Protein AF-A0A936HUU8-F1 (afdb_monomer_lite)

pLDDT: mean 90.56, std 14.64, range [31.08, 98.75]

Secondary structure (DSSP, 8-state):
-PPPSS--EEE--SS--EEEESS-EEEE-SSSTT-EE-SS-EEES--EEEESS--EEEE-SS--EEEEEEEEEEEEE-TT-SS--EEETTS--BTTEEEEEEEEEEE--SS--EEEESS-EEEE-SSSTT-EE-SS-EEES--EEEESSS-EEE--SS--EEEEEEEEEEEEE-TT-SS--EEETTS--BTTEEEEEEEEEEE--SS--EEEESS-EEEE-SSSTT-EE-SS-EEES--EEEESSS-EEE--SS--EEEEEEEEEEEEE-TT-SS--EEETTS--BTTEEEEEEEEEEE--SS--EEEESS-EEEE--SSTT-EE-SS-EEES--EEEESSS-EEEE-SS--EEEEEEEEEEEEE-TT-SS--EEETTS--BTTEEEEEEEEEEE--SS--EEEESS-EEEE-SSSTT-EEETTEEEES--EEEESSS-EEEE-SS--EEEEEEEEEEEEE-TT-SS--EEETTS--BTTEEEEEEEEEEE--SS--EEEESS-EEEE--SSTT-EE-SS-EEES--EEEESSS-EEEE-SS--EEEEEEEEEEEEE-TT-SS--EEETTS--BTTEEEEEEEEEEE--SS--EEEESS-EEEE-SSSTT-EE-SS-EEES--EEEESSS-EEE--SS---SS-EEESS-EEE-TT--SPPP----S-EE-TTS-EE-PPPP-------------------

Structure (mmCIF, N/CA/C/O backbone):
data_AF-A0A936HUU8-F1
#
_entry.id   AF-A0A936HUU8-F1
#
loop_
_atom_site.group_PDB
_atom_site.id
_atom_site.type_symbol
_atom_site.label_atom_id
_atom_site.label_alt_id
_atom_site.label_comp_id
_atom_site.label_asym_id
_atom_site.label_entity_id
_atom_site.label_seq_id
_atom_site.pdbx_PDB_ins_code
_atom_site.Cartn_x
_atom_site.Cartn_y
_atom_site.Cartn_z
_atom_site.occupancy
_atom_site.B_iso_or_equiv
_atom_site.auth_seq_id
_atom_site.auth_comp_id
_atom_site.auth_asym_id
_atom_site.auth_atom_id
_atom_site.pdbx_PDB_model_num
ATOM 1 N N . MET A 1 1 ? -52.531 -6.988 74.141 1.00 38.62 1 MET A N 1
ATOM 2 C CA . MET A 1 1 ? -53.361 -6.753 75.349 1.00 38.62 1 MET A CA 1
ATOM 3 C C . MET A 1 1 ? -53.575 -5.252 75.508 1.00 38.62 1 MET A C 1
ATOM 5 O O . MET A 1 1 ? -52.714 -4.501 75.071 1.00 38.62 1 MET A O 1
ATOM 9 N N . GLY A 1 2 ? -54.729 -4.837 76.048 1.00 39.41 2 GLY A N 1
ATOM 10 C CA . GLY A 1 2 ? -55.120 -3.431 76.230 1.00 39.41 2 GLY A CA 1
ATOM 11 C C . GLY A 1 2 ? -54.185 -2.646 77.157 1.00 39.41 2 GLY A C 1
ATOM 12 O O . GLY A 1 2 ? -53.500 -3.236 77.987 1.00 39.41 2 GLY A O 1
ATOM 13 N N . GLY A 1 3 ? -54.148 -1.326 76.952 1.00 48.59 3 GLY A N 1
ATOM 14 C CA . GLY A 1 3 ? -53.130 -0.408 77.465 1.00 48.59 3 GLY A CA 1
ATOM 15 C C . GLY A 1 3 ? -52.860 -0.499 78.967 1.00 48.59 3 GLY A C 1
ATOM 16 O O . GLY A 1 3 ? -53.771 -0.471 79.792 1.00 48.59 3 GLY A O 1
ATOM 17 N N . TRP A 1 4 ? -51.574 -0.561 79.301 1.00 60.50 4 TRP A N 1
ATOM 18 C CA . TRP A 1 4 ? -51.063 -0.453 80.659 1.00 60.50 4 TRP A CA 1
ATOM 19 C C . TRP A 1 4 ? -50.968 1.026 81.056 1.00 60.50 4 TRP A C 1
ATOM 21 O O . TRP A 1 4 ? -50.489 1.848 80.279 1.00 60.50 4 TRP A O 1
ATOM 31 N N . SER A 1 5 ? -51.409 1.373 82.266 1.00 62.84 5 SER A N 1
ATOM 32 C CA . SER A 1 5 ? -51.244 2.710 82.850 1.00 62.84 5 SER A CA 1
ATOM 33 C C . SER A 1 5 ? -50.293 2.616 84.042 1.00 62.84 5 SER A C 1
ATOM 35 O O . SER A 1 5 ? -50.505 1.792 84.929 1.00 62.84 5 SER A O 1
ATOM 37 N N . GLY A 1 6 ? -49.229 3.425 84.047 1.00 73.50 6 GLY A N 1
ATOM 38 C CA . GLY A 1 6 ? -48.259 3.505 85.149 1.00 73.50 6 GLY A CA 1
ATOM 39 C C . GLY A 1 6 ? -47.139 2.455 85.148 1.00 73.50 6 GLY A C 1
ATOM 40 O O . GLY A 1 6 ? -46.283 2.506 86.026 1.00 73.50 6 GLY A O 1
ATOM 41 N N . ILE A 1 7 ? -47.105 1.531 84.181 1.00 79.88 7 ILE A N 1
ATOM 42 C CA . ILE A 1 7 ? -45.969 0.612 84.001 1.00 79.88 7 ILE A CA 1
ATOM 43 C C . ILE A 1 7 ? -44.864 1.317 83.224 1.00 79.88 7 ILE A C 1
ATOM 45 O O . ILE A 1 7 ? -45.113 1.839 82.143 1.00 79.88 7 ILE A O 1
ATOM 49 N N . THR A 1 8 ? -43.649 1.295 83.768 1.00 85.38 8 THR A N 1
ATOM 50 C CA . THR A 1 8 ? -42.451 1.883 83.149 1.00 85.38 8 THR A CA 1
ATOM 51 C C . THR A 1 8 ? -41.404 0.838 82.759 1.00 85.38 8 THR A C 1
ATOM 53 O O . THR A 1 8 ? -40.508 1.149 81.976 1.00 85.38 8 THR A O 1
ATOM 56 N N . THR A 1 9 ? -41.518 -0.404 83.249 1.00 86.56 9 THR A N 1
ATOM 57 C CA . THR A 1 9 ? -40.607 -1.516 82.938 1.00 86.56 9 THR A CA 1
ATOM 58 C C . THR A 1 9 ? -41.347 -2.849 82.781 1.00 86.56 9 THR A C 1
ATOM 60 O O . THR A 1 9 ? -42.285 -3.138 83.523 1.00 86.56 9 THR A O 1
ATOM 63 N N . VAL A 1 10 ? -40.913 -3.680 81.830 1.00 88.56 10 VAL A N 1
ATOM 64 C CA . VAL A 1 10 ? -41.415 -5.048 81.603 1.00 88.56 10 VAL A CA 1
ATOM 65 C C . VAL A 1 10 ? -40.234 -6.004 81.423 1.00 88.56 10 VAL A C 1
ATOM 67 O O . VAL A 1 10 ? -39.347 -5.740 80.626 1.00 88.56 10 VAL A O 1
ATOM 70 N N . ALA A 1 11 ? -40.216 -7.128 82.134 1.00 88.81 11 ALA A N 1
ATOM 71 C CA . ALA A 1 11 ? -39.223 -8.181 81.920 1.00 88.81 11 ALA A CA 1
ATOM 72 C C . ALA A 1 11 ? -39.890 -9.376 81.235 1.00 88.81 11 ALA A C 1
ATOM 74 O O . ALA A 1 11 ? -40.949 -9.824 81.684 1.00 88.81 11 ALA A O 1
ATOM 75 N N . GLY A 1 12 ? -39.280 -9.873 80.164 1.00 85.31 12 GLY A N 1
ATOM 76 C CA . GLY A 1 12 ? -39.683 -11.116 79.526 1.00 85.31 12 GLY A CA 1
ATOM 77 C C . GLY A 1 12 ? -39.342 -12.346 80.366 1.00 85.31 12 GLY A C 1
ATOM 78 O O . GLY A 1 12 ? -38.629 -12.297 81.374 1.00 85.31 12 GLY A O 1
ATOM 79 N N . SER A 1 13 ? -39.926 -13.456 79.955 1.00 86.06 13 SER A N 1
ATOM 80 C CA . SER A 1 13 ? -39.758 -14.793 80.496 1.00 86.06 13 SER A CA 1
ATOM 81 C C . SER A 1 13 ? -38.593 -15.529 79.816 1.00 86.06 13 SER A C 1
ATOM 83 O O . SER A 1 13 ? -37.841 -14.965 79.033 1.00 86.06 13 SER A O 1
ATOM 85 N N . GLY A 1 14 ? -38.413 -16.816 80.130 1.00 79.44 14 GLY A N 1
ATOM 86 C CA . GLY A 1 14 ? -37.485 -17.683 79.390 1.00 79.44 14 GLY A CA 1
ATOM 87 C C . GLY A 1 14 ? -38.047 -18.222 78.065 1.00 79.44 14 GLY A C 1
ATOM 88 O O . GLY A 1 14 ? -37.399 -19.059 77.441 1.00 79.44 14 GLY A O 1
ATOM 89 N N . ASN A 1 15 ? -39.260 -17.815 77.675 1.00 84.44 15 ASN A N 1
ATOM 90 C CA . ASN A 1 15 ? -39.924 -18.205 76.429 1.00 84.44 15 ASN A CA 1
ATOM 91 C C . ASN A 1 15 ? -39.894 -17.042 75.422 1.00 84.44 15 ASN A C 1
ATOM 93 O O . ASN A 1 15 ? -39.483 -15.946 75.758 1.00 84.44 15 ASN A O 1
ATOM 97 N N . SER A 1 16 ? -40.352 -17.277 74.188 1.00 87.75 16 SER A N 1
ATOM 98 C CA . SER A 1 16 ? -40.438 -16.232 73.158 1.00 87.75 16 SER A CA 1
ATOM 99 C C . SER A 1 16 ? -41.444 -15.148 73.549 1.00 87.75 16 SER A C 1
ATOM 101 O O . SER A 1 16 ? -42.654 -15.380 73.473 1.00 87.75 16 SER A O 1
ATOM 103 N N . ASP A 1 17 ? -40.957 -13.956 73.885 1.00 92.62 17 ASP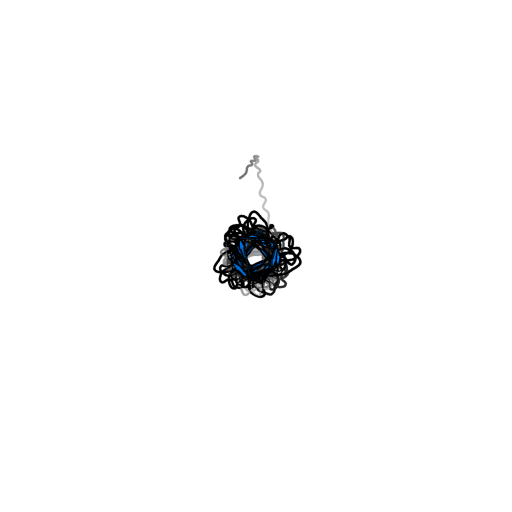 A N 1
ATOM 104 C CA . ASP A 1 17 ? -41.792 -12.829 74.289 1.00 92.62 17 ASP A CA 1
ATOM 105 C C . ASP A 1 17 ? -41.929 -11.775 73.184 1.00 92.62 17 ASP A C 1
ATOM 107 O O . ASP A 1 17 ? -41.094 -11.650 72.283 1.00 92.62 17 ASP A O 1
ATOM 111 N N . THR A 1 18 ? -43.054 -11.050 73.190 1.00 91.88 18 THR A N 1
ATOM 112 C CA . THR A 1 18 ? -43.378 -10.042 72.167 1.00 91.88 18 THR A CA 1
ATOM 113 C C . THR A 1 18 ? -43.929 -8.770 72.788 1.00 91.88 18 THR A C 1
ATOM 115 O O . THR A 1 18 ? -44.937 -8.800 73.497 1.00 91.88 18 THR A O 1
ATOM 118 N N . VAL A 1 19 ? -43.329 -7.632 72.445 1.00 90.12 19 VAL A N 1
ATOM 119 C CA . VAL A 1 19 ? -43.923 -6.315 72.709 1.00 90.12 19 VAL A CA 1
ATOM 120 C C . VAL A 1 19 ? -44.710 -5.868 71.481 1.00 90.12 19 VAL A C 1
ATOM 122 O O . VAL A 1 19 ? -44.180 -5.834 70.373 1.00 90.12 19 VAL A O 1
ATOM 125 N N . THR A 1 20 ? -45.980 -5.503 71.685 1.00 90.81 20 THR A N 1
ATOM 126 C CA . THR A 1 20 ? -46.883 -5.042 70.619 1.00 90.81 20 THR A CA 1
ATOM 127 C C . THR A 1 20 ? -47.193 -3.548 70.732 1.00 90.81 20 THR A C 1
ATOM 129 O O . THR A 1 20 ? -47.497 -3.087 71.833 1.00 90.81 20 THR A O 1
ATOM 132 N N . GLY A 1 21 ? -47.206 -2.815 69.618 1.00 88.50 21 GLY A N 1
ATOM 133 C CA . GLY A 1 21 ? -47.560 -1.390 69.546 1.00 88.50 21 GLY A CA 1
ATOM 134 C C . GLY A 1 21 ? -48.300 -0.995 68.262 1.00 88.50 21 GLY A C 1
ATOM 135 O O . GLY A 1 21 ? -48.691 -1.849 67.461 1.00 88.50 21 GLY A O 1
ATOM 136 N N . ALA A 1 22 ? -48.548 0.305 68.101 1.00 91.50 22 ALA A N 1
ATOM 137 C CA . ALA A 1 22 ? -49.145 0.897 66.905 1.00 91.50 22 ALA A CA 1
ATOM 138 C C . ALA A 1 22 ? -48.520 2.278 66.635 1.00 91.50 22 ALA A C 1
ATOM 140 O O . ALA A 1 22 ? -48.793 3.226 67.367 1.00 91.50 22 ALA A O 1
ATOM 141 N N . GLY A 1 23 ? -47.691 2.385 65.595 1.00 90.06 23 GLY A N 1
ATOM 142 C CA . GLY A 1 23 ? -46.961 3.601 65.227 1.00 90.06 23 GLY A CA 1
ATOM 143 C C . GLY A 1 23 ? -45.891 4.009 66.243 1.00 90.06 23 GLY A C 1
ATOM 144 O O . GLY A 1 23 ? -45.651 5.201 66.427 1.00 90.06 23 GLY A O 1
ATOM 145 N N . GLN A 1 24 ? -45.286 3.049 66.944 1.00 93.19 24 GLN A N 1
ATOM 146 C CA . GLN A 1 24 ? -44.324 3.318 68.009 1.00 93.19 24 GLN A CA 1
ATOM 147 C C . GLN A 1 24 ? -42.891 3.426 67.486 1.00 93.19 24 GLN A C 1
ATOM 149 O O . GLN A 1 24 ? -42.488 2.762 66.533 1.00 93.19 24 GLN A O 1
ATOM 154 N N . THR A 1 25 ? -42.084 4.209 68.196 1.00 94.56 25 THR A N 1
ATOM 155 C CA . THR A 1 25 ? -40.626 4.168 68.078 1.00 94.56 25 THR A CA 1
ATOM 156 C C . THR A 1 25 ? -40.074 3.248 69.157 1.00 94.56 25 THR A C 1
ATOM 158 O O . THR A 1 25 ? -40.321 3.485 70.335 1.00 94.56 25 THR A O 1
ATOM 161 N N . TYR A 1 26 ? -39.327 2.223 68.765 1.00 94.25 26 TYR A N 1
ATOM 162 C CA . TYR A 1 26 ? -38.626 1.277 69.624 1.00 94.25 26 TYR A CA 1
ATOM 163 C C . TYR A 1 26 ? -37.129 1.574 69.560 1.00 94.25 26 TYR A C 1
ATOM 165 O O . TYR A 1 26 ? -36.521 1.443 68.503 1.00 94.25 26 TYR A O 1
ATOM 173 N N . THR A 1 27 ? -36.524 1.950 70.677 1.00 93.25 27 THR A N 1
ATOM 174 C CA . THR A 1 27 ? -35.078 2.134 70.814 1.00 93.25 27 THR A CA 1
ATOM 175 C C . THR A 1 27 ? -34.501 0.925 71.530 1.00 93.25 27 THR A C 1
ATOM 177 O O . THR A 1 27 ? -34.851 0.677 72.682 1.00 93.25 27 THR A O 1
ATOM 180 N N . LEU A 1 28 ? -33.648 0.155 70.858 1.00 91.44 28 LEU A N 1
ATOM 181 C CA . LEU A 1 28 ? -32.970 -0.987 71.469 1.00 91.44 28 LEU A CA 1
ATOM 182 C C . LEU A 1 28 ? -31.729 -0.507 72.231 1.00 91.44 28 LEU A C 1
ATOM 184 O O . LEU A 1 28 ? -31.002 0.349 71.733 1.00 91.44 28 LEU A O 1
ATOM 188 N N . ASP A 1 29 ? -31.527 -1.041 73.438 1.00 72.12 29 ASP A N 1
ATOM 189 C CA . ASP A 1 29 ? -30.475 -0.610 74.368 1.00 72.12 29 ASP A CA 1
ATOM 190 C C . ASP A 1 29 ? -29.075 -1.008 73.882 1.00 72.12 29 ASP A C 1
ATOM 192 O O . ASP A 1 29 ? -28.851 -2.132 73.442 1.00 72.12 29 ASP A O 1
ATOM 196 N N . ASP A 1 30 ? -28.117 -0.097 74.031 1.00 69.12 30 ASP A N 1
ATOM 197 C CA . ASP A 1 30 ? -26.747 -0.236 73.543 1.00 69.12 30 ASP A CA 1
ATOM 198 C C . ASP A 1 30 ? -25.904 -1.259 74.342 1.00 69.12 30 ASP A C 1
ATOM 200 O O . ASP A 1 30 ? -24.835 -1.692 73.912 1.00 69.12 30 ASP A O 1
ATOM 204 N N . ALA A 1 31 ? -26.357 -1.689 75.523 1.00 76.00 31 ALA A N 1
ATOM 205 C CA . ALA A 1 31 ? -25.558 -2.557 76.395 1.00 76.00 31 ALA A CA 1
ATOM 206 C C . ALA A 1 31 ? -26.037 -4.015 76.470 1.00 76.00 31 ALA A C 1
ATOM 208 O O . ALA A 1 31 ? -25.245 -4.897 76.819 1.00 76.00 31 ALA A O 1
ATOM 209 N N . THR A 1 32 ? -27.309 -4.289 76.163 1.00 82.00 32 THR A N 1
ATOM 210 C CA . THR A 1 32 ? -27.947 -5.560 76.535 1.00 82.00 32 THR A CA 1
ATOM 211 C C . THR A 1 32 ? -28.814 -6.119 75.406 1.00 82.00 32 THR A C 1
ATOM 213 O O . THR A 1 32 ? -29.727 -5.455 74.922 1.00 82.00 32 THR A O 1
ATOM 216 N N . ALA A 1 33 ? -28.570 -7.371 75.007 1.00 86.50 33 ALA A N 1
ATOM 217 C CA . ALA A 1 33 ? -29.426 -8.061 74.042 1.00 86.50 33 ALA A CA 1
ATOM 218 C C . ALA A 1 33 ? -30.857 -8.227 74.584 1.00 86.50 33 ALA A C 1
ATOM 220 O O . ALA A 1 33 ? -31.057 -8.415 75.787 1.00 86.50 33 ALA A O 1
ATOM 221 N N . ASN A 1 34 ? -31.845 -8.190 73.689 1.00 90.25 34 ASN A N 1
ATOM 222 C CA . ASN A 1 34 ? -33.275 -8.305 73.992 1.00 90.25 34 ASN A CA 1
ATO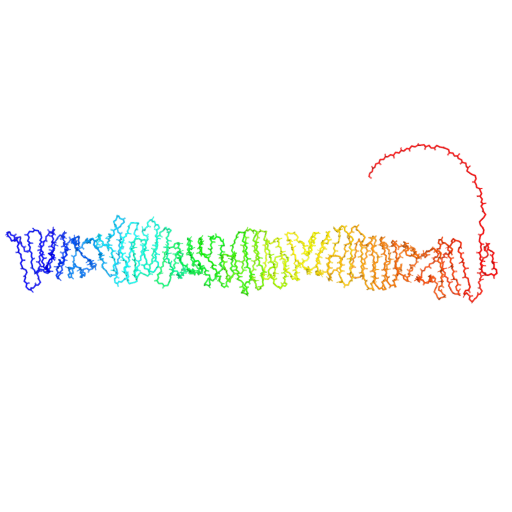M 223 C C . ASN A 1 34 ? -33.793 -7.217 74.957 1.00 90.25 34 ASN A C 1
ATOM 225 O O . ASN A 1 34 ? -34.790 -7.422 75.652 1.00 90.25 34 ASN A O 1
ATOM 229 N N . ALA A 1 35 ? -33.129 -6.059 75.022 1.00 90.38 35 ALA A N 1
ATOM 230 C CA . ALA A 1 35 ? -33.523 -4.929 75.859 1.00 90.38 35 ALA A CA 1
ATOM 231 C C . ALA A 1 35 ? -33.743 -3.653 75.035 1.00 90.38 35 ALA A C 1
ATOM 233 O O . ALA A 1 35 ? -33.155 -3.461 73.970 1.00 90.38 35 ALA A O 1
ATOM 234 N N . GLY A 1 36 ? -34.614 -2.772 75.519 1.00 92.31 36 GLY A N 1
ATOM 235 C CA . GLY A 1 36 ? -34.943 -1.526 74.830 1.00 92.31 36 GLY A CA 1
ATOM 236 C C . GLY A 1 36 ? -36.038 -0.724 75.520 1.00 92.31 36 GLY A C 1
ATOM 237 O O . GLY A 1 36 ? -36.435 -1.027 76.640 1.00 92.31 36 GLY A O 1
ATOM 238 N N . SER A 1 37 ? -36.529 0.324 74.868 1.00 90.81 37 SER A N 1
ATOM 239 C CA . SER A 1 37 ? -37.687 1.095 75.319 1.00 90.81 37 SER A CA 1
ATOM 240 C C . SER A 1 37 ? -38.460 1.697 74.151 1.00 90.81 37 SER A C 1
ATOM 242 O O . SER A 1 37 ? -37.912 1.880 73.069 1.00 90.81 37 SER A O 1
ATOM 244 N N . ASN A 1 38 ? -39.730 2.046 74.361 1.00 89.62 38 ASN A N 1
ATOM 245 C CA . ASN A 1 38 ? -40.519 2.808 73.384 1.00 89.62 38 ASN A CA 1
ATOM 246 C C . ASN A 1 38 ? -40.690 4.284 73.792 1.00 89.62 38 ASN A C 1
ATOM 248 O O . ASN A 1 38 ? -41.682 4.927 73.449 1.00 89.62 38 ASN A O 1
ATOM 252 N N . GLY A 1 39 ? -39.778 4.781 74.636 1.00 84.38 39 GLY A N 1
ATOM 253 C CA . GLY A 1 39 ? -39.854 6.094 75.281 1.00 84.38 39 GLY A CA 1
ATOM 254 C C . GLY A 1 39 ? -40.778 6.168 76.505 1.00 84.38 39 GLY A C 1
ATOM 255 O O . GLY A 1 39 ? -40.642 7.095 77.297 1.00 84.38 39 GLY A O 1
ATOM 256 N N . THR A 1 40 ? -41.681 5.199 76.702 1.00 85.00 40 THR A N 1
ATOM 257 C CA . THR A 1 40 ? -42.593 5.154 77.869 1.00 85.00 40 THR A CA 1
ATOM 258 C C . THR A 1 40 ? -42.394 3.919 78.741 1.00 85.00 40 THR A C 1
ATOM 260 O O . THR A 1 40 ? -42.434 4.012 79.967 1.00 85.00 40 THR A O 1
ATOM 263 N N . VAL A 1 41 ? -42.139 2.774 78.111 1.00 87.06 41 VAL A N 1
ATOM 264 C CA . VAL A 1 41 ? -41.909 1.486 78.760 1.00 87.06 41 VAL A CA 1
ATOM 265 C C . VAL A 1 41 ? -40.558 0.963 78.302 1.00 87.06 41 VAL A C 1
ATOM 267 O O . VAL A 1 41 ? -40.327 0.846 77.097 1.00 87.06 41 VAL A O 1
ATOM 270 N N . ALA A 1 42 ? -39.682 0.650 79.253 1.00 90.44 42 ALA A N 1
ATOM 271 C CA . ALA A 1 42 ? -38.455 -0.097 79.009 1.00 90.44 42 ALA A CA 1
ATOM 272 C C . ALA A 1 42 ? -38.700 -1.605 79.161 1.00 90.44 42 ALA A C 1
ATOM 274 O O . ALA A 1 42 ? -39.574 -2.028 79.919 1.00 90.44 42 ALA A O 1
ATOM 275 N N . TRP A 1 43 ? -37.927 -2.427 78.462 1.00 91.00 43 TRP A N 1
ATOM 276 C CA . TRP A 1 43 ? -38.002 -3.875 78.549 1.00 91.00 43 TRP A CA 1
ATOM 277 C C . TRP A 1 43 ? -36.636 -4.549 78.578 1.00 91.00 43 TRP A C 1
ATOM 279 O O . TRP A 1 43 ? -35.648 -4.004 78.090 1.00 91.00 43 TRP A O 1
ATOM 289 N N . THR A 1 44 ? -36.609 -5.759 79.130 1.00 91.19 44 THR A N 1
ATOM 290 C CA . THR A 1 44 ? -35.473 -6.689 79.101 1.00 91.19 44 THR A CA 1
ATOM 291 C C . THR A 1 44 ? -35.964 -8.095 78.761 1.00 91.19 44 THR A C 1
ATOM 293 O O . THR A 1 44 ? -37.101 -8.438 79.082 1.00 91.19 44 THR A O 1
ATOM 296 N N . SER A 1 45 ? -35.117 -8.907 78.123 1.00 91.00 45 SER A N 1
ATOM 297 C CA . SER A 1 45 ? -35.433 -10.288 77.717 1.00 91.00 45 SER A CA 1
ATOM 298 C C . SER A 1 45 ? -36.673 -10.406 76.811 1.00 91.00 45 SER A C 1
ATOM 300 O O . SER A 1 45 ? -37.487 -11.297 77.001 1.00 91.00 45 SER A O 1
ATOM 302 N N . ILE A 1 46 ? -36.865 -9.470 75.873 1.00 91.81 46 ILE A N 1
ATOM 303 C CA . ILE A 1 46 ? -37.908 -9.538 74.835 1.00 91.81 46 ILE A CA 1
ATOM 304 C C . ILE A 1 46 ? -37.274 -9.845 73.477 1.00 91.81 46 ILE A C 1
ATOM 306 O O . ILE A 1 46 ? -36.460 -9.069 72.974 1.00 91.81 46 ILE A O 1
ATOM 310 N N . GLU A 1 47 ? -37.691 -10.941 72.848 1.00 92.50 47 GLU A N 1
ATOM 311 C CA . GLU A 1 47 ? -37.108 -11.419 71.589 1.00 92.50 47 GLU A CA 1
ATOM 312 C C . GLU A 1 47 ? -37.802 -10.853 70.350 1.00 92.50 47 GLU A C 1
ATOM 314 O O . GLU A 1 47 ? -37.183 -10.810 69.292 1.00 92.50 47 GLU A O 1
ATOM 319 N N . ASN A 1 48 ? -39.068 -10.438 70.436 1.00 93.50 48 ASN A N 1
ATOM 320 C CA . ASN A 1 48 ? -39.833 -9.983 69.273 1.00 93.50 48 ASN A CA 1
ATOM 321 C C . ASN A 1 48 ? -40.491 -8.626 69.518 1.00 93.50 48 ASN A C 1
ATOM 323 O O . ASN A 1 48 ? -41.016 -8.346 70.599 1.00 93.50 48 ASN A O 1
ATOM 327 N N . LEU A 1 49 ? -40.549 -7.805 68.473 1.00 93.75 49 LEU A N 1
ATOM 328 C CA . LEU A 1 49 ? -41.290 -6.546 68.486 1.00 93.75 49 LEU A CA 1
ATOM 329 C C . LEU A 1 49 ? -42.295 -6.565 67.338 1.00 93.75 49 LEU A C 1
ATOM 331 O O . LEU A 1 49 ? -41.957 -6.917 66.212 1.00 93.75 49 LEU A O 1
ATOM 335 N N . THR A 1 50 ? -43.544 -6.213 67.621 1.00 95.25 50 THR A N 1
ATOM 336 C CA . THR A 1 50 ? -44.612 -6.134 66.621 1.00 95.25 50 THR A CA 1
ATOM 337 C C . THR A 1 50 ? -45.281 -4.773 66.691 1.00 95.25 50 THR A C 1
ATOM 339 O O . THR A 1 50 ? -45.787 -4.376 67.736 1.00 95.25 50 THR A O 1
ATOM 342 N N . ASP A 1 51 ? -45.347 -4.076 65.573 1.00 95.31 51 ASP A N 1
ATOM 343 C CA . ASP A 1 51 ? -46.084 -2.836 65.426 1.00 95.31 51 ASP A CA 1
ATOM 344 C C . ASP A 1 51 ? -47.196 -3.024 64.386 1.00 95.31 51 ASP A C 1
ATOM 346 O O . ASP A 1 51 ? -46.991 -3.563 63.305 1.00 95.31 51 ASP A O 1
ATOM 350 N N . SER A 1 52 ? -48.417 -2.633 64.726 1.00 93.62 52 SER A N 1
ATOM 351 C CA . SER A 1 52 ? -49.560 -2.730 63.807 1.00 93.62 52 SER A CA 1
ATOM 352 C C . SER A 1 52 ? -49.639 -1.567 62.805 1.00 93.62 52 SER A C 1
ATOM 354 O O . SER A 1 52 ? -50.499 -1.579 61.926 1.00 93.62 52 SER A O 1
ATOM 356 N N . GLY A 1 53 ? -48.744 -0.583 62.914 1.00 92.44 53 GLY A N 1
ATOM 357 C CA . GLY A 1 53 ? -48.558 0.542 62.001 1.00 92.44 53 GLY A CA 1
ATOM 358 C C . GLY A 1 53 ? -47.088 0.736 61.599 1.00 92.44 53 GLY A C 1
ATOM 359 O O . GLY A 1 53 ? -46.284 -0.200 61.622 1.00 92.44 53 GLY A O 1
ATOM 360 N N . ALA A 1 54 ? -46.744 1.970 61.213 1.00 93.62 54 ALA A N 1
ATOM 361 C CA . ALA A 1 54 ? -45.421 2.352 60.713 1.00 93.62 54 ALA A CA 1
ATOM 362 C C . ALA A 1 54 ? -44.404 2.546 61.856 1.00 93.62 54 ALA A C 1
ATOM 364 O O . ALA A 1 54 ? -43.922 3.653 62.101 1.00 93.62 54 ALA A O 1
ATOM 365 N N . GLY A 1 55 ? -44.126 1.473 62.599 1.00 95.56 55 GLY A N 1
ATOM 366 C CA . GLY A 1 55 ? -43.178 1.496 63.712 1.00 95.56 55 GLY A CA 1
ATOM 367 C C . GLY A 1 55 ? -41.738 1.787 63.271 1.00 95.56 55 GLY A C 1
ATOM 368 O O . GLY A 1 55 ? -41.314 1.368 62.193 1.00 95.56 55 GLY A O 1
ATOM 369 N N . ILE A 1 56 ? -40.974 2.487 64.113 1.00 96.44 56 ILE A N 1
ATOM 370 C CA . ILE A 1 56 ? -39.555 2.811 63.888 1.00 96.44 56 ILE A CA 1
ATOM 371 C C . ILE A 1 56 ? -38.701 2.027 64.884 1.00 96.44 56 ILE A C 1
ATOM 373 O O . ILE A 1 56 ? -38.809 2.245 66.083 1.00 96.44 56 ILE A O 1
ATOM 377 N N . PHE A 1 57 ? -37.810 1.166 64.410 1.00 95.75 57 PHE A N 1
ATOM 378 C CA . PHE A 1 57 ? -36.896 0.369 65.227 1.00 95.75 57 PHE A CA 1
ATOM 379 C C . PHE A 1 57 ? -35.483 0.956 65.143 1.00 95.75 57 PHE A C 1
ATOM 381 O O . PHE A 1 57 ? -34.787 0.787 64.142 1.00 95.75 57 PHE A O 1
ATOM 388 N N . GLN A 1 58 ? -35.068 1.683 66.179 1.00 94.44 58 GLN A N 1
ATOM 389 C CA . GLN A 1 58 ? -33.737 2.273 66.297 1.00 94.44 58 GLN A CA 1
ATOM 390 C C . GLN A 1 58 ? -32.760 1.247 66.878 1.00 94.44 58 GLN A C 1
ATOM 392 O O . GLN A 1 58 ? -32.854 0.855 68.043 1.00 94.44 58 GLN A O 1
ATOM 397 N N . MET A 1 59 ? -31.820 0.832 66.039 1.00 92.56 59 MET A N 1
ATOM 398 C CA . MET A 1 59 ? -30.799 -0.171 66.301 1.00 92.56 59 MET A CA 1
ATOM 399 C C . MET A 1 59 ? -29.488 0.522 66.670 1.00 92.56 59 MET A C 1
ATOM 401 O O . MET A 1 59 ? -28.675 0.843 65.800 1.00 92.56 59 MET A O 1
ATOM 405 N N . GLY A 1 60 ? -29.284 0.761 67.962 1.00 85.31 60 GLY A N 1
ATOM 406 C CA . GLY A 1 60 ? -28.066 1.384 68.459 1.00 85.31 60 GLY A CA 1
ATOM 407 C C . GLY A 1 60 ? -26.838 0.460 68.465 1.00 85.31 60 GLY A C 1
ATOM 408 O O . GLY A 1 60 ? -26.799 -0.620 67.856 1.00 85.31 60 GLY A O 1
ATOM 409 N N . THR A 1 61 ? -25.779 0.906 69.131 1.00 82.19 61 THR A N 1
ATOM 410 C CA . THR A 1 61 ? -24.523 0.159 69.268 1.00 82.19 61 THR A CA 1
ATOM 411 C C . THR A 1 61 ? -24.719 -0.976 70.260 1.00 82.19 61 THR A C 1
ATOM 413 O O . THR A 1 61 ? -24.727 -0.709 71.437 1.00 82.19 61 THR A O 1
ATOM 416 N N . GLY A 1 62 ? -24.840 -2.232 69.821 1.00 78.06 62 GLY A N 1
ATOM 417 C CA . GLY A 1 62 ? -25.070 -3.380 70.725 1.00 78.06 62 GLY A CA 1
ATOM 418 C C . GLY A 1 62 ? -26.549 -3.741 70.921 1.00 78.06 62 GLY A C 1
ATOM 419 O O . GLY A 1 62 ? -26.855 -4.891 71.247 1.00 78.06 62 GLY A O 1
ATOM 420 N N . GLY A 1 63 ? -27.457 -2.820 70.577 1.00 85.88 63 GLY A N 1
ATOM 421 C CA . GLY A 1 63 ? -28.896 -3.063 70.515 1.00 85.88 63 GLY A CA 1
ATOM 422 C C . GLY A 1 63 ? -29.250 -4.221 69.591 1.00 85.88 63 GLY A C 1
ATOM 423 O O . GLY A 1 63 ? -28.850 -4.261 68.421 1.00 85.88 63 GLY A O 1
ATOM 424 N N . SER A 1 64 ? -29.981 -5.193 70.136 1.00 90.62 64 SER A N 1
ATOM 425 C CA . SER A 1 64 ? -30.404 -6.379 69.398 1.00 90.62 64 SER A CA 1
ATOM 426 C C . SER A 1 64 ? -31.650 -7.034 69.982 1.00 90.62 64 SER A C 1
ATOM 428 O O . SER A 1 64 ? -31.905 -6.961 71.182 1.00 90.62 64 SER A O 1
ATOM 430 N N . VAL A 1 65 ? -32.400 -7.703 69.115 1.00 91.56 65 VAL A N 1
ATOM 431 C CA . VAL A 1 65 ? -33.413 -8.696 69.464 1.00 91.56 65 VAL A CA 1
ATOM 432 C C . VAL A 1 65 ? -33.049 -10.019 68.799 1.00 91.56 65 VAL A C 1
ATOM 434 O O . VAL A 1 65 ? -32.648 -10.058 67.641 1.00 91.56 65 VAL A O 1
ATOM 437 N N . ALA A 1 66 ? -33.164 -11.128 69.517 1.00 89.19 66 ALA A N 1
ATOM 438 C CA . ALA A 1 66 ? -32.854 -12.444 68.962 1.00 89.19 66 ALA A CA 1
ATOM 439 C C . ALA A 1 66 ? -33.929 -12.939 67.975 1.00 89.19 66 ALA A C 1
ATOM 441 O O . ALA A 1 66 ? -33.635 -13.767 67.115 1.00 89.19 66 ALA A O 1
ATOM 442 N N . GLY A 1 67 ? -35.166 -12.454 68.107 1.00 90.50 67 GLY A N 1
ATOM 443 C CA . GLY A 1 67 ? -36.315 -12.847 67.296 1.00 90.50 67 GLY A CA 1
ATOM 444 C C . GLY A 1 67 ? -36.623 -11.868 66.163 1.00 90.50 67 GLY A C 1
ATOM 445 O O . GLY A 1 67 ? -35.724 -11.324 65.517 1.00 90.50 67 GLY A O 1
ATOM 446 N N . THR A 1 68 ? -37.915 -11.701 65.875 1.00 94.00 68 THR A N 1
ATOM 447 C CA . THR A 1 68 ? -38.412 -11.047 64.655 1.00 94.00 68 THR A CA 1
ATOM 448 C C . THR A 1 68 ? -38.960 -9.648 64.929 1.00 94.00 68 THR A C 1
ATOM 450 O O . THR A 1 68 ? -39.718 -9.440 65.882 1.00 94.00 68 THR A O 1
ATOM 453 N N . LEU A 1 69 ? -38.646 -8.697 64.045 1.00 95.12 69 LEU A N 1
ATOM 454 C CA . LEU A 1 69 ? -39.337 -7.407 63.969 1.00 95.12 69 LEU A CA 1
ATOM 455 C C . LEU A 1 69 ? -40.510 -7.470 62.988 1.00 95.12 69 LEU A C 1
ATOM 457 O O . LEU A 1 69 ? -40.333 -7.828 61.831 1.00 95.12 69 LEU A O 1
ATOM 461 N N . THR A 1 70 ? -41.709 -7.094 63.413 1.00 95.88 70 THR A N 1
ATOM 462 C CA . THR A 1 70 ? -42.899 -7.065 62.549 1.00 95.88 70 THR A CA 1
ATOM 463 C C . THR A 1 70 ? -43.516 -5.676 62.559 1.00 95.88 70 THR A C 1
ATOM 465 O O . THR A 1 70 ? -43.700 -5.108 63.629 1.00 95.88 70 THR A O 1
ATOM 468 N N . ALA A 1 71 ? -43.838 -5.124 61.392 1.00 96.00 71 ALA A N 1
ATOM 469 C CA . ALA A 1 71 ? -44.512 -3.831 61.262 1.00 96.00 71 ALA A CA 1
ATOM 470 C C . ALA A 1 71 ? -45.444 -3.784 60.044 1.00 96.00 71 ALA A C 1
ATOM 472 O O . ALA A 1 71 ? -45.458 -4.709 59.235 1.00 96.00 71 ALA A O 1
ATOM 473 N N . VAL A 1 72 ? -46.195 -2.693 59.873 1.00 95.00 72 VAL A N 1
ATOM 474 C CA . VAL A 1 72 ? -46.891 -2.372 58.616 1.00 95.00 72 VAL A CA 1
ATOM 475 C C . VAL A 1 72 ? -46.359 -1.035 58.107 1.00 95.00 72 VAL A C 1
ATOM 477 O O . VAL A 1 72 ? -46.769 0.022 58.580 1.00 95.00 72 VAL A O 1
ATOM 480 N N . GLY A 1 73 ? -45.423 -1.079 57.154 1.00 93.38 73 GLY A N 1
ATOM 481 C CA . GLY A 1 73 ? -44.717 0.120 56.688 1.00 93.38 73 GLY A CA 1
ATOM 482 C C . GLY A 1 73 ? -43.635 0.583 57.667 1.00 93.38 73 GLY A C 1
ATOM 483 O O . GLY A 1 73 ? -43.450 1.781 57.870 1.00 93.38 73 GLY A O 1
ATOM 484 N N . GLY A 1 74 ? -42.986 -0.363 58.354 1.00 96.94 74 GLY A N 1
ATOM 485 C CA . GLY A 1 74 ? -42.012 -0.059 59.4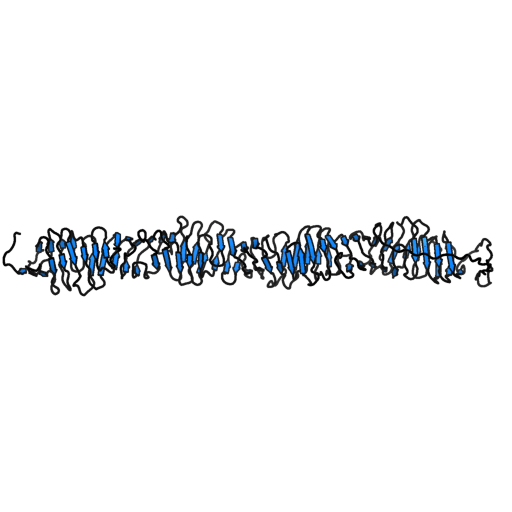01 1.00 96.94 74 GLY A CA 1
ATOM 486 C C . GLY A 1 74 ? -40.668 0.441 58.873 1.00 96.94 74 GLY A C 1
ATOM 487 O O . GLY A 1 74 ? -40.304 0.212 57.718 1.00 96.94 74 GLY A O 1
ATOM 488 N N . THR A 1 75 ? -39.906 1.085 59.755 1.00 97.75 75 THR A N 1
ATOM 489 C CA . THR A 1 75 ? -38.545 1.569 59.493 1.00 97.75 75 THR A CA 1
ATOM 490 C C . THR A 1 75 ? -37.555 0.920 60.447 1.00 97.75 75 THR A C 1
ATOM 492 O O . THR A 1 75 ? -37.753 0.977 61.655 1.00 97.75 75 THR A O 1
ATOM 495 N N . VAL A 1 76 ? -36.455 0.371 59.939 1.00 97.19 76 VAL A N 1
ATOM 496 C CA . VAL A 1 76 ? -35.275 0.032 60.753 1.00 97.19 76 VAL A CA 1
ATOM 497 C C . VAL A 1 76 ? -34.249 1.152 60.600 1.00 97.19 76 VAL A C 1
ATOM 499 O O . VAL A 1 76 ? -33.981 1.589 59.489 1.00 97.19 76 VAL A O 1
ATOM 502 N N . SER A 1 77 ? -33.676 1.656 61.690 1.00 96.19 77 SER A N 1
ATOM 503 C CA . SER A 1 77 ? -32.690 2.742 61.646 1.00 96.19 77 SER A CA 1
ATOM 504 C C . SER A 1 77 ? -31.437 2.384 62.430 1.00 96.19 77 SER A C 1
ATOM 506 O O . SER A 1 77 ? -31.498 2.185 63.639 1.00 96.19 77 SER A O 1
ATOM 508 N N . TYR A 1 78 ? -30.298 2.355 61.746 1.00 95.62 78 TYR A N 1
ATOM 509 C CA . TYR A 1 78 ? -28.955 2.192 62.301 1.00 95.62 78 TYR A CA 1
ATOM 510 C C . TYR A 1 78 ? -28.249 3.536 62.531 1.00 95.62 78 TYR A C 1
ATOM 512 O O . TYR A 1 78 ? -27.059 3.555 62.827 1.00 95.62 78 TYR A O 1
ATOM 520 N N . ALA A 1 79 ? -28.956 4.666 62.431 1.00 92.62 79 ALA A N 1
ATOM 521 C CA . ALA A 1 79 ? -28.362 6.007 62.443 1.00 92.62 79 ALA A CA 1
ATOM 522 C C . ALA A 1 79 ? -27.477 6.308 63.671 1.00 92.62 79 ALA A C 1
ATOM 524 O O . ALA A 1 79 ? -26.547 7.107 63.583 1.00 92.62 79 ALA A O 1
ATOM 525 N N . THR A 1 80 ? -27.750 5.675 64.815 1.00 89.00 80 THR A N 1
ATOM 526 C CA . THR A 1 80 ? -26.992 5.843 66.068 1.00 89.00 80 THR A CA 1
ATOM 527 C C . THR A 1 80 ? -25.945 4.750 66.305 1.00 89.00 80 THR A C 1
ATOM 529 O O . THR A 1 80 ? -25.235 4.776 67.313 1.00 89.00 80 THR A O 1
ATOM 532 N N . ARG A 1 81 ? -25.823 3.777 65.397 1.00 90.19 81 ARG A N 1
ATOM 533 C CA . ARG A 1 81 ? -24.862 2.680 65.505 1.00 90.19 81 ARG A CA 1
ATOM 534 C C . ARG A 1 81 ? -23.451 3.166 65.171 1.00 90.19 81 ARG A C 1
ATOM 536 O O . ARG A 1 81 ? -23.231 3.846 64.175 1.00 90.19 81 ARG A O 1
ATOM 543 N N . THR A 1 82 ? -22.473 2.770 65.982 1.00 88.94 82 THR A N 1
ATOM 544 C CA . THR A 1 82 ? -21.058 3.171 65.829 1.00 88.94 82 THR A CA 1
ATOM 545 C C . THR A 1 82 ? -20.190 2.163 65.065 1.00 88.94 82 THR A C 1
ATOM 547 O O . THR A 1 82 ? -18.980 2.340 64.964 1.00 88.94 82 THR A O 1
ATOM 550 N N . GLY A 1 83 ? -20.789 1.110 64.508 1.00 89.25 83 GLY A N 1
ATOM 551 C CA . GLY A 1 83 ? -20.104 0.123 63.677 1.00 89.25 83 GLY A CA 1
ATOM 552 C C . GLY A 1 83 ? -20.967 -0.307 62.499 1.00 89.25 83 GLY A C 1
ATOM 553 O O . GLY A 1 83 ? -22.156 0.004 62.466 1.00 89.25 83 GLY A O 1
ATOM 554 N N . ALA A 1 84 ? -20.366 -1.053 61.573 1.00 92.88 84 ALA A N 1
ATOM 555 C CA . ALA A 1 84 ? -21.038 -1.553 60.379 1.00 92.88 84 ALA A CA 1
ATOM 556 C C . ALA A 1 84 ? -22.321 -2.337 60.709 1.00 92.88 84 ALA A C 1
ATOM 558 O O . ALA A 1 84 ? -22.396 -3.093 61.692 1.00 92.88 84 ALA A O 1
ATOM 559 N N . ALA A 1 85 ? -23.313 -2.173 59.848 1.00 94.62 85 ALA A N 1
ATOM 560 C CA . ALA A 1 85 ? -24.568 -2.891 59.841 1.00 94.62 85 ALA A CA 1
ATOM 561 C C . ALA A 1 85 ? -24.787 -3.579 58.493 1.00 94.62 85 ALA A C 1
ATOM 563 O O . ALA A 1 85 ? -24.365 -3.121 57.434 1.00 94.62 85 ALA A O 1
ATOM 564 N N . SER A 1 86 ? -25.483 -4.706 58.553 1.00 96.00 86 SER A N 1
ATOM 565 C CA . SER A 1 86 ? -25.983 -5.436 57.402 1.00 96.00 86 SER A CA 1
ATOM 566 C C . SER A 1 86 ? -27.488 -5.610 57.537 1.00 96.00 86 SER A C 1
ATOM 568 O O . SER A 1 86 ? -27.968 -6.056 58.582 1.00 96.00 86 SER A O 1
ATOM 570 N N . PHE A 1 87 ? -28.232 -5.281 56.487 1.00 97.69 87 PHE A N 1
ATOM 571 C CA . PHE A 1 87 ? -29.670 -5.501 56.407 1.00 97.69 87 PHE A CA 1
ATOM 572 C C . PHE A 1 87 ? -29.986 -6.500 55.294 1.00 97.69 87 PHE A C 1
ATOM 574 O O . PHE A 1 87 ? -29.661 -6.260 54.133 1.00 97.69 87 PHE A O 1
ATOM 581 N N . ALA A 1 88 ? -30.605 -7.628 55.636 1.00 96.88 88 ALA A N 1
ATOM 582 C CA . ALA A 1 88 ? -30.947 -8.682 54.687 1.00 96.88 88 ALA A CA 1
ATOM 583 C C . ALA A 1 88 ? -32.340 -8.476 54.090 1.00 96.88 88 ALA A C 1
ATOM 585 O O . ALA A 1 88 ? -33.352 -8.545 54.790 1.00 96.88 88 ALA A O 1
ATOM 586 N N . LEU A 1 89 ? -32.397 -8.273 52.776 1.00 94.94 89 LEU A N 1
ATOM 587 C CA . LEU A 1 89 ? -33.627 -8.270 51.991 1.00 94.94 89 LEU A CA 1
ATOM 588 C C . LEU A 1 89 ? -34.276 -9.664 52.027 1.00 94.94 89 LEU A C 1
ATOM 590 O O . LEU A 1 89 ? -33.591 -10.684 51.986 1.00 94.94 89 LEU A O 1
ATOM 594 N N . GLY A 1 90 ? -35.611 -9.710 52.101 1.00 88.56 90 GLY A N 1
ATOM 595 C CA . GLY A 1 90 ? -36.376 -10.966 52.150 1.00 88.56 90 GLY A CA 1
ATOM 596 C C . GLY A 1 90 ? -36.678 -11.504 53.555 1.00 88.56 90 GLY A C 1
ATOM 597 O O . GLY A 1 90 ? -37.051 -12.667 53.682 1.00 88.56 90 GLY A O 1
ATOM 598 N N . GLY A 1 91 ? -36.537 -10.684 54.603 1.00 88.44 91 GLY A N 1
ATOM 599 C CA . GLY A 1 91 ? -36.925 -11.048 55.974 1.00 88.44 91 GLY A CA 1
ATOM 600 C C . GLY A 1 91 ? -35.893 -11.874 56.745 1.00 88.44 91 GLY A C 1
ATOM 601 O O . GLY A 1 91 ? -36.204 -12.392 57.817 1.00 88.44 91 GLY A O 1
ATOM 602 N N . GLY A 1 92 ? -34.677 -12.010 56.208 1.00 90.38 92 GLY A N 1
ATOM 603 C CA . GLY A 1 92 ? -33.584 -12.746 56.841 1.00 90.38 92 GLY A CA 1
ATOM 604 C C . GLY A 1 92 ? -32.960 -12.027 58.042 1.00 90.38 92 GLY A C 1
ATOM 605 O O . GLY A 1 92 ? -33.271 -10.872 58.351 1.00 90.38 92 GLY A O 1
ATOM 606 N N . ALA A 1 93 ? -32.032 -12.723 58.702 1.00 93.12 93 ALA A N 1
ATOM 607 C CA . ALA A 1 93 ? -31.265 -12.167 59.808 1.00 93.12 93 ALA A CA 1
ATOM 608 C C . ALA A 1 93 ? -30.489 -10.921 59.362 1.00 93.12 93 ALA A C 1
ATOM 610 O O . ALA A 1 93 ? -29.812 -10.922 58.335 1.00 93.12 93 ALA A O 1
ATOM 611 N N . SER A 1 94 ? -30.592 -9.863 60.156 1.00 95.62 94 SER A N 1
ATOM 612 C CA . SER A 1 94 ? -29.929 -8.578 59.931 1.00 95.62 94 SER A CA 1
ATOM 613 C C . SER A 1 94 ? -29.163 -8.187 61.190 1.00 95.62 94 SER A C 1
ATOM 615 O O . SER A 1 94 ? -29.321 -8.790 62.253 1.00 95.62 94 SER A O 1
ATOM 617 N N . THR A 1 95 ? -28.299 -7.183 61.115 1.00 93.75 95 THR A N 1
ATOM 618 C CA . THR A 1 95 ? -27.539 -6.738 62.280 1.00 93.75 95 THR A CA 1
ATOM 619 C C . THR A 1 95 ? -28.485 -6.334 63.412 1.00 93.75 95 THR A C 1
ATOM 621 O O . THR A 1 95 ? -29.272 -5.400 63.279 1.00 93.75 95 THR A O 1
ATOM 624 N N . GLY A 1 96 ? -28.401 -7.067 64.524 1.00 91.56 96 GLY A N 1
ATOM 625 C CA . GLY A 1 96 ? -29.242 -6.878 65.703 1.00 91.56 96 GLY A CA 1
ATOM 626 C C . GLY A 1 96 ? -30.653 -7.481 65.617 1.00 91.56 96 GLY A C 1
ATOM 627 O O . GLY A 1 96 ? -31.446 -7.209 66.509 1.00 91.56 96 GLY A O 1
ATOM 628 N N . MET A 1 97 ? -30.991 -8.293 64.608 1.00 93.94 97 MET A N 1
ATOM 629 C CA . MET A 1 97 ? -32.282 -9.003 64.555 1.00 93.94 97 MET A CA 1
ATOM 630 C C . MET A 1 97 ? -32.213 -10.369 63.869 1.00 93.94 97 MET A C 1
ATOM 632 O O . MET A 1 97 ? -31.515 -10.541 62.870 1.00 93.94 97 MET A O 1
ATOM 636 N N . GLY A 1 98 ? -32.986 -11.334 64.373 1.00 91.69 98 GLY A N 1
ATOM 637 C CA . GLY A 1 98 ? -33.079 -12.682 63.801 1.00 91.69 98 GLY A CA 1
ATOM 638 C C . GLY A 1 98 ? -33.891 -12.759 62.503 1.00 91.69 98 GLY A C 1
ATOM 639 O O . GLY A 1 98 ? -33.657 -13.649 61.689 1.00 91.69 98 GLY A O 1
ATOM 640 N N . GLY A 1 99 ? -34.806 -11.812 62.281 1.00 94.69 99 GLY A N 1
ATOM 641 C CA . GLY A 1 99 ? -35.606 -11.697 61.061 1.00 94.69 99 GLY A CA 1
ATOM 642 C C . GLY A 1 99 ? -36.552 -10.500 61.105 1.00 94.69 99 GLY A C 1
ATOM 643 O O . GLY A 1 99 ? -36.641 -9.802 62.122 1.00 94.69 99 GLY A O 1
ATOM 644 N N . TRP A 1 100 ? -37.278 -10.257 60.014 1.00 96.00 100 TRP A N 1
ATOM 645 C CA . TRP A 1 100 ? -38.248 -9.162 59.964 1.00 96.00 100 TRP A CA 1
ATOM 646 C C . TRP A 1 100 ? -39.400 -9.387 58.974 1.00 96.00 100 TRP A C 1
ATOM 648 O O . TRP A 1 100 ? -39.288 -10.166 58.029 1.00 96.00 100 TRP A O 1
ATOM 658 N N . SER A 1 101 ? -40.515 -8.676 59.170 1.00 95.56 101 SER A N 1
ATOM 659 C CA . SER A 1 101 ? -41.636 -8.609 58.226 1.00 95.56 101 SER A CA 1
ATOM 660 C C . SER A 1 101 ? -42.307 -7.228 58.220 1.00 95.56 101 SER A C 1
ATOM 662 O O . SER A 1 101 ? -42.396 -6.554 59.245 1.00 95.56 101 SER A O 1
ATOM 664 N N . GLY A 1 102 ? -42.742 -6.779 57.036 1.00 95.44 102 GLY A N 1
ATOM 665 C CA . GLY A 1 102 ? -43.450 -5.505 56.838 1.00 95.44 102 GLY A CA 1
ATOM 666 C C . GLY A 1 102 ? -42.644 -4.226 57.123 1.00 95.44 102 GLY A C 1
ATOM 667 O O . GLY A 1 102 ? -43.221 -3.144 57.263 1.00 95.44 102 GLY A O 1
ATOM 668 N N . ILE A 1 103 ? -41.312 -4.339 57.161 1.00 97.19 103 ILE A N 1
ATOM 669 C CA . ILE A 1 103 ? -40.381 -3.208 57.062 1.00 97.19 103 ILE A CA 1
ATOM 670 C C . ILE A 1 103 ? -40.333 -2.743 55.605 1.00 97.19 103 ILE A C 1
ATOM 672 O O . ILE A 1 103 ? -40.187 -3.564 54.702 1.00 97.19 103 ILE A O 1
ATOM 676 N N . THR A 1 104 ? -40.446 -1.437 55.384 1.00 97.19 104 THR A N 1
ATOM 677 C CA . THR A 1 104 ? -40.389 -0.806 54.053 1.00 97.19 104 THR A CA 1
ATOM 678 C C . THR A 1 104 ? -39.256 0.206 53.925 1.00 97.19 104 THR A C 1
ATOM 680 O O . THR A 1 104 ? -38.971 0.651 52.818 1.00 97.19 104 THR A O 1
ATOM 683 N N . THR A 1 105 ? -38.595 0.558 55.031 1.00 97.75 105 THR A N 1
ATOM 684 C CA . THR A 1 105 ? -37.501 1.535 55.041 1.00 97.75 105 THR A CA 1
ATOM 685 C C . THR A 1 105 ? -36.358 1.061 55.934 1.00 97.75 105 THR A C 1
ATOM 687 O O . THR A 1 105 ? -36.595 0.587 57.046 1.00 97.75 105 THR A O 1
ATOM 690 N N . VAL A 1 106 ? -35.115 1.235 55.486 1.00 97.75 106 VAL A N 1
ATOM 691 C CA . VAL A 1 106 ? -33.915 1.066 56.312 1.00 97.75 106 VAL A CA 1
ATOM 692 C C . VAL A 1 106 ? -32.997 2.287 56.214 1.00 97.75 106 VAL A C 1
ATOM 694 O O . VAL A 1 106 ? -32.625 2.717 55.131 1.00 97.75 106 VAL A O 1
ATOM 697 N N . ALA A 1 107 ? -32.610 2.866 57.344 1.00 96.81 107 ALA A N 1
ATOM 698 C CA . ALA A 1 107 ? -31.594 3.913 57.387 1.00 96.81 107 ALA A CA 1
ATOM 699 C C . ALA A 1 107 ? -30.294 3.325 57.935 1.00 96.81 107 ALA A C 1
ATOM 701 O O . ALA A 1 107 ? -30.307 2.708 59.000 1.00 96.81 107 ALA A O 1
ATOM 702 N N . GLY A 1 108 ? -29.189 3.503 57.219 1.00 96.06 108 GLY A N 1
ATOM 703 C CA . GLY A 1 108 ? -27.862 3.174 57.714 1.00 96.06 108 GLY A CA 1
ATOM 704 C C . GLY A 1 108 ? -27.341 4.182 58.738 1.00 96.06 108 GLY A C 1
ATOM 705 O O . GLY A 1 108 ? -28.049 5.066 59.230 1.00 96.06 108 GLY A O 1
ATOM 706 N N . SER A 1 109 ? -26.081 3.998 59.075 1.00 93.31 109 SER A N 1
ATOM 707 C CA . SER A 1 109 ? -25.265 4.751 60.012 1.00 93.31 109 SER A CA 1
ATOM 708 C C . SER A 1 109 ? -24.293 5.672 59.259 1.00 93.31 109 SER A C 1
ATOM 710 O O . SER A 1 109 ? -24.389 5.864 58.052 1.00 93.31 109 SER A O 1
ATOM 712 N N . GLY A 1 110 ? -23.359 6.291 59.985 1.00 89.19 110 GLY A N 1
ATOM 713 C CA . GLY A 1 110 ? -22.213 6.984 59.381 1.00 89.19 110 GLY A CA 1
ATOM 714 C C . GLY A 1 110 ? -21.022 6.066 59.066 1.00 89.19 110 GLY A C 1
ATOM 715 O O . GLY A 1 110 ? -19.936 6.571 58.792 1.00 89.19 110 GLY A O 1
ATOM 716 N N . ASN A 1 111 ? -21.186 4.745 59.188 1.00 91.81 111 ASN A N 1
ATOM 717 C CA . ASN A 1 111 ? -20.152 3.732 58.959 1.00 91.81 111 ASN A CA 1
ATOM 718 C C . ASN A 1 111 ? -20.454 2.929 57.688 1.00 91.81 111 ASN A C 1
ATOM 720 O O . ASN A 1 111 ? -21.469 3.140 57.051 1.00 91.81 111 ASN A O 1
ATOM 724 N N . SER A 1 112 ? -19.569 1.997 57.324 1.00 94.69 112 SER A N 1
ATOM 725 C CA . SER A 1 112 ? -19.745 1.151 56.139 1.00 94.69 112 SER A CA 1
ATOM 726 C C . SER A 1 112 ? -20.893 0.158 56.321 1.00 94.69 112 SER A C 1
ATOM 728 O O . SER A 1 112 ? -20.687 -0.922 56.883 1.00 94.69 112 SER A O 1
ATOM 730 N N . ASP A 1 113 ? -22.061 0.483 55.783 1.00 97.50 113 ASP A N 1
ATOM 731 C CA . ASP A 1 113 ? -23.249 -0.356 55.886 1.00 97.50 113 ASP A CA 1
ATOM 732 C C . ASP A 1 113 ? -23.525 -1.129 54.599 1.00 97.50 113 ASP A C 1
ATOM 734 O O . ASP A 1 113 ? -23.059 -0.783 53.510 1.00 97.50 113 ASP A O 1
ATOM 738 N N . THR A 1 114 ? -24.224 -2.254 54.739 1.00 97.94 114 THR A N 1
ATOM 739 C CA . THR A 1 114 ? -24.486 -3.190 53.645 1.00 97.94 114 THR A CA 1
ATOM 740 C C . THR A 1 114 ? -25.955 -3.568 53.589 1.00 97.94 114 THR A C 1
ATOM 742 O O . THR A 1 114 ? -26.543 -3.971 54.589 1.00 97.94 114 THR A O 1
ATOM 745 N N . VAL A 1 115 ? -26.544 -3.538 52.400 1.00 98.19 115 VAL A N 1
ATOM 746 C CA . VAL A 1 115 ? -27.788 -4.267 52.137 1.00 98.19 115 VAL A CA 1
ATOM 747 C C . VAL A 1 115 ? -27.436 -5.575 51.438 1.00 98.19 115 VAL A C 1
ATOM 749 O O . VAL A 1 115 ? -26.706 -5.584 50.447 1.00 98.19 115 VAL A O 1
ATOM 752 N N . THR A 1 116 ? -27.941 -6.691 51.963 1.00 97.38 116 THR A N 1
ATOM 753 C CA . THR A 1 116 ? -27.714 -8.035 51.417 1.00 97.38 116 THR A CA 1
ATOM 754 C C . THR A 1 116 ? -28.987 -8.606 50.796 1.00 97.38 116 THR A C 1
ATOM 756 O O . THR A 1 116 ? -30.088 -8.287 51.235 1.00 97.38 116 THR A O 1
ATOM 759 N N . GLY A 1 117 ? -28.865 -9.441 49.768 1.00 96.06 117 GLY A N 1
ATOM 760 C CA . GLY A 1 117 ? -30.002 -10.052 49.080 1.00 96.06 117 GLY A CA 1
ATOM 761 C C . GLY A 1 117 ? -29.650 -11.336 48.331 1.00 96.06 117 GLY A C 1
ATOM 762 O O . GLY A 1 117 ? -28.522 -11.833 48.382 1.00 96.06 117 GLY A O 1
ATOM 763 N N . ALA A 1 118 ? -30.649 -11.896 47.654 1.00 95.62 118 ALA A N 1
ATOM 764 C CA . ALA A 1 118 ? -30.504 -13.029 46.748 1.00 95.62 118 ALA A CA 1
ATOM 765 C C . ALA A 1 118 ? -31.398 -12.817 45.517 1.00 95.62 118 ALA A C 1
ATOM 767 O O . ALA A 1 118 ? -32.624 -12.791 45.652 1.00 95.62 118 ALA A O 1
ATOM 768 N N . GLY A 1 119 ? -30.784 -12.647 44.344 1.00 95.12 119 GLY A N 1
ATOM 769 C CA . GLY A 1 119 ? -31.466 -12.404 43.070 1.00 95.12 119 GLY A CA 1
ATOM 770 C C . GLY A 1 119 ? -32.288 -11.115 43.056 1.00 95.12 119 GLY A C 1
ATOM 771 O O . GLY A 1 119 ? -33.372 -11.088 42.478 1.00 95.12 119 GLY A O 1
ATOM 772 N N . GLN A 1 120 ? -31.827 -10.078 43.753 1.00 97.19 120 GLN A N 1
ATOM 773 C CA . GLN A 1 120 ? -32.548 -8.822 43.915 1.00 97.19 120 GLN A CA 1
ATOM 774 C C . GLN A 1 120 ? -32.240 -7.840 42.788 1.00 97.19 120 GLN A C 1
ATOM 776 O O . GLN A 1 120 ? -31.154 -7.822 42.210 1.00 97.19 120 GLN A O 1
ATOM 781 N N . THR A 1 121 ? -33.198 -6.954 42.538 1.00 97.69 121 THR A N 1
ATOM 782 C CA . THR A 1 121 ? -32.994 -5.777 41.699 1.00 97.69 121 THR A CA 1
ATOM 783 C C . THR A 1 121 ? -32.874 -4.556 42.596 1.00 97.69 121 THR A C 1
ATOM 785 O O . THR A 1 121 ? -33.838 -4.180 43.252 1.00 97.69 121 THR A O 1
ATOM 788 N N . TYR A 1 122 ? -31.709 -3.923 42.608 1.00 98.00 122 TYR A N 1
ATOM 789 C CA . TYR A 1 122 ? -31.398 -2.716 43.361 1.00 98.00 122 TYR A CA 1
ATOM 790 C C . TYR A 1 122 ? -31.533 -1.506 42.439 1.00 98.00 122 TYR A C 1
ATOM 792 O O . TYR A 1 122 ? -30.855 -1.427 41.421 1.00 98.00 122 TYR A O 1
ATOM 800 N N . THR A 1 123 ? -32.401 -0.562 42.783 1.00 97.38 123 THR A N 1
ATOM 801 C CA . THR A 1 123 ? -32.585 0.703 42.058 1.00 97.38 123 THR A CA 1
ATOM 802 C C . THR A 1 123 ? -32.040 1.831 42.907 1.00 97.38 123 THR A C 1
ATOM 804 O O . THR A 1 123 ? -32.551 2.050 44.005 1.00 97.38 123 THR A O 1
ATOM 807 N N . LEU A 1 124 ? -30.995 2.514 42.441 1.00 97.00 124 LEU A N 1
ATOM 808 C CA . LEU A 1 124 ? -30.375 3.585 43.220 1.00 97.00 124 LEU A CA 1
ATOM 809 C C . LEU A 1 124 ? -31.136 4.897 43.036 1.00 97.00 124 LEU A C 1
ATOM 811 O O . LEU A 1 124 ? -31.653 5.173 41.954 1.00 97.00 124 LEU A O 1
ATOM 815 N N . ASP A 1 125 ? -31.211 5.690 44.102 1.00 95.25 125 ASP A N 1
ATOM 816 C CA . ASP A 1 125 ? -31.896 6.981 44.084 1.00 95.25 125 ASP A CA 1
ATOM 817 C C . ASP A 1 125 ? -31.065 8.039 43.357 1.00 95.25 125 ASP A C 1
ATOM 819 O O . ASP A 1 125 ? -29.881 8.223 43.631 1.00 95.25 125 ASP A O 1
ATOM 823 N N . ASP A 1 126 ? -31.701 8.775 42.450 1.00 92.75 126 ASP A N 1
ATOM 824 C CA . ASP A 1 126 ? -31.015 9.778 41.637 1.00 92.75 126 ASP A CA 1
ATOM 825 C C . ASP A 1 126 ? -30.723 11.091 42.366 1.00 92.75 126 ASP A C 1
ATOM 827 O O . ASP A 1 126 ? -29.908 11.883 41.891 1.00 92.75 126 ASP A O 1
ATOM 831 N N . ALA A 1 127 ? -31.377 11.355 43.496 1.00 93.00 127 ALA A N 1
ATOM 832 C CA . ALA A 1 127 ? -31.203 12.597 44.242 1.00 93.00 127 ALA A CA 1
ATOM 833 C C . ALA A 1 127 ? -30.197 12.461 45.393 1.00 93.00 127 ALA A C 1
ATOM 835 O O . ALA A 1 127 ? -29.578 13.451 45.791 1.00 93.00 127 ALA A O 1
ATOM 836 N N . THR A 1 128 ? -30.032 11.252 45.927 1.00 93.38 128 THR A N 1
ATOM 837 C CA . THR A 1 128 ? -29.356 11.005 47.199 1.00 93.38 128 THR A CA 1
ATOM 838 C C . THR A 1 128 ? -28.351 9.866 47.056 1.00 93.38 128 THR A C 1
ATOM 840 O O . THR A 1 128 ? -28.715 8.722 46.795 1.00 93.38 128 THR A O 1
ATOM 843 N N . ALA A 1 129 ? -27.069 10.161 47.280 1.00 93.75 129 ALA A N 1
ATOM 844 C CA . ALA A 1 129 ? -26.034 9.132 47.334 1.00 93.75 129 ALA A CA 1
ATOM 845 C C . ALA A 1 129 ? -26.299 8.137 48.477 1.00 93.75 129 ALA A C 1
ATOM 847 O O . ALA A 1 129 ? -26.857 8.503 49.515 1.00 93.75 129 ALA A O 1
ATOM 848 N N . ASN A 1 130 ? -25.863 6.888 48.300 1.00 96.69 130 ASN A N 1
ATOM 849 C CA . ASN A 1 130 ? -26.043 5.797 49.262 1.00 96.69 130 ASN A CA 1
ATOM 850 C C . ASN A 1 130 ? -27.524 5.507 49.584 1.00 96.69 130 ASN A C 1
ATOM 852 O O . ASN A 1 130 ? -27.848 4.990 50.655 1.00 96.69 130 ASN A O 1
ATOM 856 N N . ALA A 1 131 ? -28.441 5.848 48.677 1.00 96.94 131 ALA A N 1
ATOM 857 C CA . ALA A 1 131 ? -29.868 5.589 48.812 1.00 96.94 131 ALA A CA 1
ATOM 858 C C . ALA A 1 131 ? -30.410 4.805 47.611 1.00 96.94 131 ALA A C 1
ATOM 860 O O . ALA A 1 131 ? -29.827 4.797 46.524 1.00 96.94 131 ALA A O 1
ATOM 861 N N . GLY A 1 132 ? -31.521 4.104 47.812 1.00 97.31 132 GLY A N 1
ATOM 862 C CA . GLY A 1 132 ? -32.126 3.273 46.777 1.00 97.31 132 GLY A CA 1
ATOM 863 C C . GLY A 1 132 ? -33.278 2.421 47.288 1.00 97.31 132 GLY A C 1
ATOM 864 O O . GLY A 1 132 ? -33.774 2.622 48.392 1.00 97.31 132 GLY A O 1
ATOM 865 N N . SER A 1 133 ? -33.737 1.473 46.478 1.00 96.81 133 SER A N 1
ATOM 866 C CA . SER A 1 133 ? -34.737 0.484 46.879 1.00 96.81 133 SER A CA 1
ATOM 867 C C . SER A 1 133 ? -34.642 -0.805 46.067 1.00 96.81 133 SER A C 1
ATOM 869 O O . SER A 1 133 ? -34.105 -0.809 44.960 1.00 96.81 133 SER A O 1
ATOM 871 N N . ASN A 1 134 ? -35.224 -1.894 46.576 1.00 96.50 134 ASN A N 1
ATOM 872 C CA . ASN A 1 134 ? -35.493 -3.097 45.776 1.00 96.50 134 ASN A CA 1
ATOM 873 C C . ASN A 1 134 ? -36.961 -3.180 45.307 1.00 96.50 134 ASN A C 1
ATOM 875 O O . ASN A 1 134 ? -37.470 -4.260 45.016 1.00 96.50 134 ASN A O 1
ATOM 879 N N . GLY A 1 135 ? -37.680 -2.052 45.328 1.00 94.88 135 GLY A N 1
ATOM 880 C CA . GLY A 1 135 ? -39.126 -1.976 45.089 1.00 94.88 135 GLY A CA 1
ATOM 881 C C . GLY A 1 135 ? -40.005 -2.339 46.295 1.00 94.88 135 GLY A C 1
ATOM 882 O O . GLY A 1 135 ? -41.189 -2.013 46.286 1.00 94.88 135 GLY A O 1
ATOM 883 N N . THR A 1 136 ? -39.449 -2.964 47.342 1.00 94.69 136 THR A N 1
ATOM 884 C CA . THR A 1 136 ? -40.182 -3.306 48.583 1.00 94.69 136 THR A CA 1
ATOM 885 C C . THR A 1 136 ? -39.629 -2.602 49.818 1.00 94.69 136 THR A C 1
ATOM 887 O O . THR A 1 136 ? -40.397 -2.134 50.656 1.00 94.69 136 THR A O 1
ATOM 890 N N . VAL A 1 137 ? -38.304 -2.495 49.907 1.00 97.69 137 VAL A N 1
ATOM 891 C CA . VAL A 1 137 ? -37.582 -1.796 50.965 1.00 97.69 137 VAL A CA 1
ATOM 892 C C . VAL A 1 137 ? -36.772 -0.683 50.322 1.00 97.69 137 VAL A C 1
ATOM 894 O O . VAL A 1 137 ? -35.969 -0.947 49.425 1.00 97.69 137 VAL A O 1
ATOM 897 N N . ALA A 1 138 ? -36.987 0.547 50.778 1.00 97.81 138 ALA A N 1
ATOM 898 C CA . ALA A 1 138 ? -36.143 1.693 50.476 1.00 97.81 138 ALA A CA 1
ATOM 899 C C . ALA A 1 138 ? -35.030 1.828 51.521 1.00 97.81 138 ALA A C 1
ATOM 901 O O . ALA A 1 138 ? -35.222 1.474 52.685 1.00 97.81 138 ALA A O 1
ATOM 902 N N . TRP A 1 139 ? -33.878 2.362 51.128 1.00 98.00 139 TRP A N 1
ATOM 903 C CA . TRP A 1 139 ? -32.761 2.623 52.022 1.00 98.00 139 TRP A CA 1
ATOM 904 C C . TRP A 1 139 ? -32.121 3.989 51.817 1.00 98.00 139 TRP A C 1
ATOM 906 O O . TRP A 1 139 ? -32.189 4.567 50.734 1.00 98.00 139 TRP A O 1
ATOM 916 N N . THR A 1 140 ? -31.458 4.472 52.865 1.00 97.31 140 THR A N 1
ATOM 917 C CA . THR A 1 140 ? -30.613 5.676 52.868 1.00 97.31 140 THR A CA 1
ATOM 918 C C . THR A 1 140 ? -29.354 5.427 53.691 1.00 97.31 140 THR A C 1
ATOM 920 O O . THR A 1 140 ? -29.430 4.703 54.684 1.00 97.31 140 THR A O 1
ATOM 923 N N . SER A 1 141 ? -28.237 6.069 53.343 1.00 96.75 141 SER A N 1
ATOM 924 C CA . SER A 1 141 ? -26.939 5.915 54.027 1.00 96.75 141 SER A CA 1
ATOM 925 C C . SER A 1 141 ? -26.416 4.469 54.041 1.00 96.75 141 SER A C 1
ATOM 927 O O . SER A 1 141 ? -25.998 3.974 55.077 1.00 96.75 141 SER A O 1
ATOM 929 N N . ILE A 1 142 ? -26.511 3.766 52.908 1.00 97.81 142 ILE A N 1
ATOM 930 C CA . ILE A 1 142 ? -25.937 2.430 52.700 1.00 97.81 142 ILE A CA 1
ATOM 931 C C . ILE A 1 142 ? -24.877 2.483 51.595 1.00 97.81 142 ILE A C 1
ATOM 933 O O . ILE A 1 142 ? -25.182 2.786 50.440 1.00 97.81 142 ILE A O 1
ATOM 937 N N . GLU A 1 143 ? -23.636 2.139 51.928 1.00 97.50 143 GLU A N 1
ATOM 938 C CA . GLU A 1 143 ? -22.485 2.243 51.022 1.00 97.50 143 GLU A CA 1
ATOM 939 C C . GLU A 1 143 ? -22.243 0.974 50.203 1.00 97.50 143 GLU A C 1
ATOM 941 O O . GLU A 1 143 ? -21.589 1.047 49.167 1.00 97.50 143 GLU A O 1
ATOM 946 N N . ASN A 1 144 ? -22.712 -0.191 50.651 1.00 98.06 144 ASN A N 1
ATOM 947 C CA . ASN A 1 144 ? -22.428 -1.467 49.994 1.00 98.06 144 ASN A CA 1
ATOM 948 C C . ASN A 1 144 ? -23.704 -2.243 49.690 1.00 98.06 144 ASN A C 1
ATOM 950 O O . ASN A 1 144 ? -24.641 -2.277 50.490 1.00 98.06 144 ASN A O 1
ATOM 954 N N . LEU A 1 145 ? -23.707 -2.939 48.558 1.00 98.12 145 LEU A N 1
ATOM 955 C CA . LEU A 1 145 ? -24.788 -3.840 48.174 1.00 98.12 145 LEU A CA 1
ATOM 956 C C . LEU A 1 145 ? -24.194 -5.206 47.843 1.00 98.12 145 LEU A C 1
ATOM 958 O O . LEU A 1 145 ? -23.280 -5.305 47.026 1.00 98.12 145 LEU A O 1
ATOM 962 N N . THR A 1 146 ? -24.731 -6.255 48.456 1.00 98.06 146 THR A N 1
ATOM 963 C CA . THR A 1 146 ? -24.260 -7.629 48.261 1.00 98.06 146 THR A CA 1
ATOM 964 C C . THR A 1 146 ? -25.420 -8.530 47.880 1.00 98.06 146 THR A C 1
ATOM 966 O O . THR A 1 146 ? -26.359 -8.706 48.650 1.00 98.06 146 THR A O 1
ATOM 969 N N . ASP A 1 147 ? -25.337 -9.166 46.724 1.00 98.12 147 ASP A N 1
ATOM 970 C CA . ASP A 1 147 ? -26.286 -10.173 46.281 1.00 98.12 147 ASP A CA 1
ATOM 971 C C . ASP A 1 147 ? -25.607 -11.546 46.232 1.00 98.12 147 ASP A C 1
ATOM 973 O O . ASP A 1 147 ? -24.524 -11.722 45.685 1.00 98.12 147 ASP A O 1
ATOM 977 N N . SER A 1 148 ? -26.225 -12.548 46.840 1.00 96.44 148 SER A N 1
ATOM 978 C CA . SER A 1 148 ? -25.705 -13.922 46.818 1.00 96.44 148 SER A CA 1
ATOM 979 C C . SER A 1 148 ? -26.009 -14.670 45.510 1.00 96.44 148 SER A C 1
ATOM 981 O O . SER A 1 148 ? -25.539 -15.792 45.323 1.00 96.44 148 SER A O 1
ATOM 983 N N . GLY A 1 149 ? -26.765 -14.056 44.597 1.00 95.44 149 GLY A N 1
ATOM 984 C CA . GLY A 1 149 ? -27.082 -14.539 43.257 1.00 95.44 149 GLY A CA 1
ATOM 985 C C . GLY A 1 149 ? -26.889 -13.462 42.181 1.00 95.44 149 GLY A C 1
ATOM 986 O O . GLY A 1 149 ? -26.071 -12.546 42.317 1.00 95.44 149 GLY A O 1
ATOM 987 N N . ALA A 1 150 ? -27.643 -13.596 41.085 1.00 96.25 150 ALA A N 1
ATOM 988 C CA . ALA A 1 150 ? -27.554 -12.741 39.900 1.00 96.25 150 ALA A CA 1
ATOM 989 C C . ALA A 1 150 ? -28.305 -11.409 40.091 1.00 96.25 150 ALA A C 1
ATOM 991 O O . ALA A 1 150 ? -29.270 -11.114 39.385 1.00 96.25 150 ALA A O 1
ATOM 992 N N . GLY A 1 151 ? -27.888 -10.627 41.089 1.00 97.56 151 GLY A N 1
ATOM 993 C CA . GLY A 1 151 ? -28.480 -9.324 41.382 1.00 97.56 151 GLY A CA 1
ATOM 994 C C . GLY A 1 151 ? -28.301 -8.312 40.243 1.00 97.56 151 GLY A C 1
ATOM 995 O O . GLY A 1 151 ? -27.290 -8.326 39.535 1.00 97.56 151 GLY A O 1
ATOM 996 N N . ILE A 1 152 ? -29.278 -7.419 40.076 1.00 98.25 152 ILE A N 1
ATOM 997 C CA . ILE A 1 152 ? -29.272 -6.342 39.075 1.00 98.25 152 ILE A CA 1
ATOM 998 C C . ILE A 1 152 ? -29.148 -4.999 39.794 1.00 98.25 152 ILE A C 1
ATOM 1000 O O . ILE A 1 152 ? -30.024 -4.638 40.571 1.00 98.25 152 ILE A O 1
ATOM 1004 N N . PHE A 1 153 ? -28.104 -4.228 39.503 1.00 98.12 153 PHE A N 1
ATOM 1005 C CA . PHE A 1 153 ? -27.870 -2.895 40.060 1.00 98.12 153 PHE A CA 1
ATOM 1006 C C . PHE A 1 153 ? -28.175 -1.832 39.001 1.00 98.12 153 PHE A C 1
ATOM 1008 O O . PHE A 1 153 ? -27.408 -1.650 38.055 1.00 98.12 153 PHE A O 1
ATOM 1015 N N . GLN A 1 154 ? -29.311 -1.151 39.138 1.00 97.62 154 GLN A N 1
ATOM 1016 C CA . GLN A 1 154 ? -29.748 -0.080 38.245 1.00 97.62 154 GLN A CA 1
ATOM 1017 C C . GLN A 1 154 ? -29.168 1.263 38.697 1.00 97.62 154 GLN A C 1
ATOM 1019 O O . GLN A 1 154 ? -29.475 1.755 39.787 1.00 97.62 154 GLN A O 1
ATOM 1024 N N . MET A 1 155 ? -28.353 1.851 37.826 1.00 96.00 155 MET A N 1
ATOM 1025 C CA . MET A 1 155 ? -27.651 3.113 38.017 1.00 96.00 155 MET A CA 1
ATOM 1026 C C . MET A 1 155 ? -28.301 4.211 37.175 1.00 96.00 155 MET A C 1
ATOM 1028 O O . MET A 1 155 ? -28.128 4.248 35.955 1.00 96.00 155 MET A O 1
ATOM 1032 N N . GLY A 1 156 ? -29.028 5.118 37.825 1.00 91.19 156 GLY A N 1
ATOM 1033 C CA . GLY A 1 156 ? -29.553 6.322 37.183 1.00 91.19 156 GLY A CA 1
ATOM 1034 C C . GLY A 1 156 ? -28.500 7.432 37.046 1.00 91.19 156 GLY A C 1
ATOM 1035 O O . GLY A 1 156 ? -27.289 7.199 37.117 1.00 91.19 156 GLY A O 1
ATOM 1036 N N . THR A 1 157 ? -28.944 8.664 36.800 1.00 89.31 157 THR A N 1
ATOM 1037 C CA . THR A 1 157 ? -28.067 9.829 36.582 1.00 89.31 157 THR A CA 1
ATOM 1038 C C . THR A 1 157 ? -27.304 10.244 37.840 1.00 89.31 157 THR A C 1
ATOM 1040 O O . THR A 1 157 ? -26.105 10.532 37.747 1.00 89.31 157 THR A O 1
ATOM 1043 N N . GLY A 1 158 ? -27.954 10.228 39.004 1.00 87.75 158 GLY A N 1
ATOM 1044 C CA . GLY A 1 158 ? -27.329 10.532 40.299 1.00 87.75 158 GLY A CA 1
ATOM 1045 C C . GLY A 1 158 ? -27.184 9.320 41.222 1.00 87.75 158 GLY A C 1
ATOM 1046 O O . GLY A 1 158 ? -26.437 9.397 42.201 1.00 87.75 158 GLY A O 1
ATOM 1047 N N . GLY A 1 159 ? -27.826 8.198 40.871 1.00 91.62 159 GLY A N 1
ATOM 1048 C CA . GLY A 1 159 ? -27.730 6.929 41.588 1.00 91.62 159 GLY A CA 1
ATOM 1049 C C . GLY A 1 159 ? -26.288 6.517 41.847 1.00 91.62 159 GLY A C 1
ATOM 1050 O O . GLY A 1 159 ? -25.506 6.323 40.914 1.00 91.62 159 GLY A O 1
ATOM 1051 N N . SER A 1 160 ? -25.923 6.401 43.125 1.00 95.50 160 SER A N 1
ATOM 1052 C CA . SER A 1 160 ? -24.572 6.012 43.518 1.00 95.50 160 SER A CA 1
ATOM 1053 C C . SER A 1 160 ? -24.504 5.358 44.891 1.00 95.50 160 SER A C 1
ATOM 1055 O O . SER A 1 160 ? -25.277 5.677 45.794 1.00 95.50 160 SER A O 1
ATOM 1057 N N . VAL A 1 161 ? -23.518 4.477 45.047 1.00 96.75 161 VAL A N 1
ATOM 1058 C CA . VAL A 1 161 ? -22.995 4.044 46.341 1.00 96.75 161 VAL A CA 1
ATOM 1059 C C . VAL A 1 161 ? -21.509 4.378 46.436 1.00 96.75 161 VAL A C 1
ATOM 1061 O O . VAL A 1 161 ? -20.766 4.257 45.465 1.00 96.75 161 VAL A O 1
ATOM 1064 N N . ALA A 1 162 ? -21.051 4.800 47.609 1.00 94.69 162 ALA A N 1
ATOM 1065 C CA . ALA A 1 162 ? -19.638 5.105 47.830 1.00 94.69 162 ALA A CA 1
ATOM 1066 C C . ALA A 1 162 ? -18.767 3.843 47.971 1.00 94.69 162 ALA A C 1
ATOM 1068 O O . ALA A 1 162 ? -17.562 3.897 47.723 1.00 94.69 162 ALA A O 1
ATOM 1069 N N . GLY A 1 163 ? -19.361 2.723 48.387 1.00 96.00 163 GLY A N 1
ATOM 1070 C CA . GLY A 1 163 ? -18.676 1.456 48.617 1.00 96.00 163 GLY A CA 1
ATOM 1071 C C . GLY A 1 163 ? -18.772 0.504 47.427 1.00 96.00 163 GLY A C 1
ATOM 1072 O O . GLY A 1 163 ? -18.657 0.905 46.266 1.00 96.00 163 GLY A O 1
ATOM 1073 N N . THR A 1 164 ? -18.917 -0.784 47.732 1.00 96.94 164 THR A N 1
ATOM 1074 C CA . THR A 1 164 ? -18.754 -1.875 46.764 1.00 96.94 164 THR A CA 1
ATOM 1075 C C . THR A 1 164 ? -20.063 -2.567 46.406 1.00 96.94 164 THR A C 1
ATOM 1077 O O . THR A 1 164 ? -20.937 -2.765 47.253 1.00 96.94 164 THR A O 1
ATOM 1080 N N . LEU A 1 165 ? -20.172 -2.982 45.141 1.00 98.06 165 LEU A N 1
ATOM 1081 C CA . LEU A 1 165 ? -21.206 -3.909 44.681 1.00 98.06 165 LEU A CA 1
ATOM 1082 C C . LEU A 1 165 ? -20.643 -5.325 44.607 1.00 98.06 165 LEU A C 1
ATOM 1084 O O . LEU A 1 165 ? -19.649 -5.569 43.928 1.00 98.06 165 LEU A O 1
ATOM 1088 N N . THR A 1 166 ? -21.285 -6.277 45.266 1.00 98.19 166 THR A N 1
ATOM 1089 C CA . THR A 1 166 ? -20.880 -7.686 45.241 1.00 98.19 166 THR A CA 1
ATOM 1090 C C . THR A 1 166 ? -22.039 -8.536 44.755 1.00 98.19 166 THR A C 1
ATOM 1092 O O . THR A 1 166 ? -23.157 -8.368 45.229 1.00 98.19 166 THR A O 1
ATOM 1095 N N . ALA A 1 167 ? -21.797 -9.444 43.812 1.00 97.94 167 ALA A N 1
ATOM 1096 C CA . ALA A 1 167 ? -22.814 -10.367 43.311 1.00 97.94 167 ALA A CA 1
ATOM 1097 C C . ALA A 1 167 ? -22.218 -11.717 42.894 1.00 97.94 167 ALA A C 1
ATOM 1099 O O . ALA A 1 167 ? -21.000 -11.870 42.835 1.00 97.94 167 ALA A O 1
ATOM 1100 N N . VAL A 1 168 ? -23.063 -12.687 42.540 1.00 97.38 168 VAL A N 1
ATOM 1101 C CA . VAL A 1 168 ? -22.646 -13.912 41.840 1.00 97.38 168 VAL A CA 1
ATOM 1102 C C . VAL A 1 168 ? -23.369 -13.970 40.500 1.00 97.38 168 VAL A C 1
ATOM 1104 O O . VAL A 1 168 ? -24.535 -14.348 40.428 1.00 97.38 168 VAL A O 1
ATOM 1107 N N . GLY A 1 169 ? -22.680 -13.577 39.425 1.00 96.25 169 GLY A N 1
ATOM 1108 C CA . GLY A 1 169 ? -23.315 -13.431 38.112 1.00 96.25 169 GLY A CA 1
ATOM 1109 C C . GLY A 1 169 ? -24.150 -12.153 38.008 1.00 96.25 169 GLY A C 1
ATOM 1110 O O . GLY A 1 169 ? -25.169 -12.133 37.325 1.00 96.25 169 GLY A O 1
ATOM 1111 N N . GLY A 1 170 ? -23.753 -11.097 38.725 1.00 98.06 170 GLY A N 1
ATOM 1112 C CA . GLY A 1 170 ? -24.517 -9.852 38.788 1.00 98.06 170 GLY A CA 1
ATOM 1113 C C . GLY A 1 170 ? -24.468 -9.033 37.501 1.00 98.06 170 GLY A C 1
ATOM 1114 O O . GLY A 1 170 ? -23.581 -9.211 36.657 1.00 98.06 170 GLY A O 1
ATOM 1115 N N . THR A 1 171 ? -25.409 -8.098 37.397 1.00 98.56 171 THR A N 1
ATOM 1116 C CA . THR A 1 171 ? -25.531 -7.139 36.294 1.00 98.56 171 THR A CA 1
ATOM 1117 C C . THR A 1 171 ? -25.508 -5.712 36.819 1.00 98.56 171 THR A C 1
ATOM 1119 O O . THR A 1 171 ? -26.286 -5.373 37.705 1.00 98.56 171 THR A O 1
ATOM 1122 N N . VAL A 1 172 ? -24.679 -4.849 36.236 1.00 98.44 172 VAL A N 1
ATOM 1123 C CA . VAL A 1 172 ? -24.797 -3.390 36.398 1.00 98.44 172 VAL A CA 1
ATOM 1124 C C . VAL A 1 172 ? -25.518 -2.830 35.174 1.00 98.44 172 VAL A C 1
ATOM 1126 O O . VAL A 1 172 ? -25.154 -3.153 34.049 1.00 98.44 172 VAL A O 1
ATOM 1129 N N . SER A 1 173 ? -26.545 -2.006 35.363 1.00 98.00 173 SER A N 1
ATOM 1130 C CA . SER A 1 173 ? -27.310 -1.415 34.261 1.00 98.00 173 SER A CA 1
ATOM 1131 C C . SER A 1 173 ? -27.362 0.103 34.373 1.00 98.00 173 SER A C 1
ATOM 1133 O O . SER A 1 173 ? -27.904 0.638 35.335 1.00 98.00 173 SER A O 1
ATOM 1135 N N . TYR A 1 174 ? -26.846 0.785 33.354 1.00 97.81 174 TYR A N 1
ATOM 1136 C CA . TYR A 1 174 ? -26.936 2.229 33.143 1.00 97.81 174 TYR A CA 1
ATOM 1137 C C . TYR A 1 174 ? -28.086 2.609 32.198 1.00 97.81 174 TYR A C 1
ATOM 1139 O O . TYR A 1 174 ? -28.160 3.746 31.745 1.00 97.81 174 TYR A O 1
ATOM 1147 N N . ALA A 1 175 ? -29.004 1.685 31.891 1.00 95.56 175 ALA A N 1
ATOM 1148 C CA . ALA A 1 175 ? -30.020 1.867 30.850 1.00 95.56 175 ALA A CA 1
ATOM 1149 C C . ALA A 1 175 ? -30.925 3.099 31.057 1.00 95.56 175 ALA A C 1
ATOM 1151 O O . ALA A 1 175 ? -31.435 3.663 30.091 1.00 95.56 175 ALA A O 1
ATOM 1152 N N . THR A 1 176 ? -31.126 3.527 32.306 1.00 92.94 176 THR A N 1
ATOM 1153 C CA . THR A 1 176 ? -31.942 4.700 32.667 1.00 92.94 176 THR A CA 1
ATOM 1154 C C . THR A 1 176 ? -31.125 5.979 32.855 1.00 92.94 176 THR A C 1
ATOM 1156 O O . THR A 1 176 ? -31.698 7.049 33.066 1.00 92.94 176 THR A O 1
ATOM 1159 N N . ARG A 1 177 ? -29.792 5.902 32.771 1.00 94.31 177 ARG A N 1
ATOM 1160 C CA . ARG A 1 177 ? -28.891 7.040 32.953 1.00 94.31 177 ARG A CA 1
ATOM 1161 C C . ARG A 1 177 ? -28.979 7.994 31.762 1.00 94.31 177 ARG A C 1
ATOM 1163 O O . ARG A 1 177 ? -28.894 7.585 30.608 1.00 94.31 177 ARG A O 1
ATOM 1170 N N . THR A 1 178 ? -29.081 9.293 32.034 1.00 92.81 178 THR A N 1
ATOM 1171 C CA . THR A 1 178 ? -29.194 10.339 30.996 1.00 92.81 178 THR A CA 1
ATOM 1172 C C . THR A 1 178 ? -27.863 11.014 30.650 1.00 92.81 178 THR A C 1
ATOM 1174 O O . THR A 1 178 ? -27.851 12.077 30.037 1.00 92.81 178 THR A O 1
ATOM 1177 N N . GLY A 1 179 ? -26.739 10.449 31.082 1.00 92.31 179 GLY A N 1
ATOM 1178 C CA . GLY A 1 179 ? -25.399 10.949 30.793 1.00 92.31 179 GLY A CA 1
ATOM 1179 C C . GLY A 1 179 ? -24.407 9.802 30.668 1.00 92.31 179 GLY A C 1
ATOM 1180 O O . GLY A 1 179 ? -24.740 8.667 30.995 1.00 92.31 179 GLY A O 1
ATOM 1181 N N . ALA A 1 180 ? -23.189 10.117 30.229 1.00 94.94 180 ALA A N 1
ATOM 1182 C CA . ALA A 1 180 ? -22.138 9.124 30.049 1.00 94.94 180 ALA A CA 1
ATOM 1183 C C . ALA A 1 180 ? -21.831 8.354 31.348 1.00 94.94 180 ALA A C 1
ATOM 1185 O O . ALA A 1 180 ? -21.875 8.902 32.463 1.00 94.94 180 ALA A O 1
ATOM 1186 N N . ALA A 1 181 ? -21.493 7.085 31.178 1.00 96.94 181 ALA A N 1
ATOM 1187 C CA . ALA A 1 181 ? -21.019 6.166 32.191 1.00 96.94 181 ALA A CA 1
ATOM 1188 C C . ALA A 1 181 ? -19.665 5.574 31.792 1.00 96.94 181 ALA A C 1
ATOM 1190 O O . ALA A 1 181 ? -19.340 5.395 30.618 1.00 96.94 181 ALA A O 1
ATOM 1191 N N . SER A 1 182 ? -18.879 5.245 32.809 1.00 97.19 182 SER A N 1
ATOM 1192 C CA . SER A 1 182 ? -17.650 4.480 32.687 1.00 97.19 182 SER A CA 1
ATOM 1193 C C . SER A 1 182 ? -17.717 3.264 33.600 1.00 97.19 182 SER A C 1
ATOM 1195 O O . SER A 1 182 ? -18.044 3.393 34.783 1.00 97.19 182 SER A O 1
ATOM 1197 N N . PHE A 1 183 ? -17.390 2.094 33.061 1.00 98.44 183 PHE A N 1
ATOM 1198 C CA . PHE A 1 183 ? -17.271 0.853 33.815 1.00 98.44 183 PHE A CA 1
ATOM 1199 C C . PHE A 1 183 ? -15.829 0.346 33.766 1.00 98.44 183 PHE A C 1
ATOM 1201 O O . PHE A 1 183 ? -15.294 0.074 32.691 1.00 98.44 183 PHE A O 1
ATOM 1208 N N . ALA A 1 184 ? -15.184 0.231 34.925 1.00 97.88 184 ALA A N 1
ATOM 1209 C CA . ALA A 1 184 ? -13.803 -0.222 35.038 1.00 97.88 184 ALA A CA 1
ATOM 1210 C C . ALA A 1 184 ? -13.725 -1.739 35.214 1.00 97.88 184 ALA A C 1
ATOM 1212 O O . ALA A 1 184 ? -14.181 -2.291 36.217 1.00 97.88 184 ALA A O 1
ATOM 1213 N N . LEU A 1 185 ? -13.098 -2.415 34.254 1.00 96.81 185 LEU A N 1
ATOM 1214 C CA . LEU A 1 185 ? -12.744 -3.826 34.340 1.00 96.81 185 LEU A CA 1
ATOM 1215 C C . LEU A 1 185 ? -11.725 -4.050 35.469 1.00 96.81 185 LEU A C 1
ATOM 1217 O O . LEU A 1 185 ? -10.862 -3.213 35.724 1.00 96.81 185 LEU A O 1
ATOM 1221 N N . GLY A 1 186 ? -11.815 -5.201 36.142 1.00 91.75 186 GLY A N 1
ATOM 1222 C CA . GLY A 1 186 ? -10.903 -5.568 37.235 1.00 91.75 186 GLY A CA 1
ATOM 1223 C C . GLY A 1 186 ? -11.342 -5.121 38.636 1.00 91.75 186 GLY A C 1
ATOM 1224 O O . GLY A 1 186 ? -10.526 -5.143 39.552 1.00 91.75 186 GLY A O 1
ATOM 1225 N N . GLY A 1 187 ? -12.611 -4.738 38.821 1.00 91.69 187 GLY A N 1
ATOM 1226 C CA . GLY A 1 187 ? -13.177 -4.413 40.140 1.00 91.69 187 GLY A CA 1
ATOM 1227 C C . GLY A 1 187 ? -12.911 -2.988 40.630 1.00 91.69 187 GLY A C 1
ATOM 1228 O O . GLY A 1 187 ? -13.163 -2.685 41.796 1.00 91.69 187 GLY A O 1
ATOM 1229 N N . GLY A 1 188 ? -12.396 -2.116 39.758 1.00 92.19 188 GLY A N 1
ATOM 1230 C CA . GLY A 1 188 ? -12.131 -0.713 40.071 1.00 92.19 188 GLY A CA 1
ATOM 1231 C C . GLY A 1 188 ? -13.395 0.145 40.193 1.00 92.19 188 GLY A C 1
ATOM 1232 O O . GLY A 1 188 ? -14.512 -0.284 39.887 1.00 92.19 188 GLY A O 1
ATOM 1233 N N . ALA A 1 189 ? -13.197 1.396 40.615 1.00 95.69 189 ALA A N 1
ATOM 1234 C CA . ALA A 1 189 ? -14.263 2.388 40.683 1.00 95.69 189 ALA A CA 1
ATOM 1235 C C . ALA A 1 189 ? -14.908 2.598 39.306 1.00 95.69 189 ALA A C 1
ATOM 1237 O O . ALA A 1 189 ? -14.223 2.704 38.290 1.00 95.69 189 ALA A O 1
ATOM 1238 N N . SER A 1 190 ? -16.233 2.666 39.290 1.00 97.31 190 SER A N 1
ATOM 1239 C CA . SER A 1 190 ? -17.044 2.860 38.086 1.00 97.31 190 SER A CA 1
ATOM 1240 C C . SER A 1 190 ? -18.071 3.956 38.349 1.00 97.31 190 SER A C 1
ATOM 1242 O O . SER A 1 190 ? -18.269 4.388 39.485 1.00 97.31 190 SER A O 1
ATOM 1244 N N . THR A 1 191 ? -18.745 4.449 37.317 1.00 96.75 191 THR A N 1
ATOM 1245 C CA . THR A 1 191 ? -19.788 5.460 37.501 1.00 96.75 191 THR A CA 1
ATOM 1246 C C . THR A 1 191 ? -20.856 4.947 38.469 1.00 96.75 191 THR A C 1
ATOM 1248 O O . THR A 1 191 ? -21.475 3.914 38.225 1.00 96.75 191 THR A O 1
ATOM 1251 N N . GLY A 1 192 ? -21.046 5.660 39.582 1.00 95.25 192 GLY A N 1
ATOM 1252 C CA . GLY A 1 192 ? -22.011 5.299 40.623 1.00 95.25 192 GLY A CA 1
ATOM 1253 C C . GLY A 1 192 ? -21.539 4.252 41.643 1.00 95.25 192 GLY A C 1
ATOM 1254 O O . GLY A 1 192 ? -22.350 3.848 42.471 1.00 95.25 192 GLY A O 1
ATOM 1255 N N . MET A 1 193 ? -20.274 3.803 41.628 1.00 97.06 193 MET A N 1
ATOM 1256 C CA . MET A 1 193 ? -19.753 2.851 42.628 1.00 97.06 193 MET A CA 1
ATOM 1257 C C . MET A 1 193 ? -18.247 2.992 42.903 1.00 97.06 193 MET A C 1
ATOM 1259 O O . MET A 1 193 ? -17.457 3.259 41.997 1.00 97.06 193 MET A O 1
ATOM 1263 N N . GLY A 1 194 ? -17.829 2.733 44.145 1.00 95.75 194 GLY A N 1
ATOM 1264 C CA . GLY A 1 194 ? -16.417 2.731 44.549 1.00 95.75 194 GLY A CA 1
ATOM 1265 C C . GLY A 1 194 ? -15.630 1.494 44.096 1.00 95.75 194 GLY A C 1
ATOM 1266 O O . GLY A 1 194 ? -14.411 1.561 43.955 1.00 95.75 194 GLY A O 1
ATOM 1267 N N . GLY A 1 195 ? -16.313 0.380 43.823 1.00 96.88 195 GLY A N 1
ATOM 1268 C CA . GLY A 1 195 ? -15.720 -0.856 43.307 1.00 96.88 195 GLY A CA 1
ATOM 1269 C C . GLY A 1 195 ? -16.752 -1.971 43.163 1.00 96.88 195 GLY A C 1
ATOM 1270 O O . GLY A 1 195 ? -17.914 -1.804 43.544 1.00 96.88 195 GLY A O 1
ATOM 1271 N N . TRP A 1 196 ? -16.340 -3.117 42.623 1.00 97.88 196 TRP A N 1
ATOM 1272 C CA . TRP A 1 196 ? -17.256 -4.241 42.421 1.00 97.88 196 TRP A CA 1
ATOM 1273 C C . TRP A 1 196 ? -16.574 -5.614 42.415 1.00 97.88 196 TRP A C 1
ATOM 1275 O O . TRP A 1 196 ? -15.380 -5.736 42.144 1.00 97.88 196 TRP A O 1
ATOM 1285 N N . SER A 1 197 ? -17.348 -6.671 42.680 1.00 97.75 197 SER A N 1
ATOM 1286 C CA . SER A 1 197 ? -16.925 -8.066 42.519 1.00 97.75 197 SER A CA 1
ATOM 1287 C C . SER A 1 197 ? -18.080 -8.974 42.071 1.00 97.75 197 SER A C 1
ATOM 1289 O O . SER A 1 197 ? -19.237 -8.761 42.429 1.00 97.75 197 SER A O 1
ATOM 1291 N N . GLY A 1 198 ? -17.768 -9.967 41.231 1.00 97.25 198 GLY A N 1
ATOM 1292 C CA . GLY A 1 198 ? -18.730 -10.964 40.734 1.00 97.25 198 GLY A CA 1
ATOM 1293 C C . GLY A 1 198 ? -19.847 -10.436 39.816 1.00 97.25 198 GLY A C 1
ATOM 1294 O O . GLY A 1 198 ? -20.822 -11.144 39.541 1.00 97.25 198 GLY A O 1
ATOM 1295 N N . ILE A 1 199 ? -19.678 -9.218 39.291 1.00 98.19 199 ILE A N 1
ATOM 1296 C CA . ILE A 1 199 ? -20.427 -8.703 38.140 1.00 98.19 199 ILE A CA 1
ATOM 1297 C C . ILE A 1 199 ? -19.920 -9.400 36.876 1.00 98.19 199 ILE A C 1
ATOM 1299 O O . ILE A 1 199 ? -18.714 -9.517 36.667 1.00 98.19 199 ILE A O 1
ATOM 1303 N N . THR A 1 200 ? -20.847 -9.858 36.039 1.00 98.06 200 THR A N 1
ATOM 1304 C CA . THR A 1 200 ? -20.551 -10.559 34.774 1.00 98.06 200 THR A CA 1
ATOM 1305 C C . THR A 1 200 ? -21.186 -9.888 33.563 1.00 98.06 200 THR A C 1
ATOM 1307 O O . THR A 1 200 ? -20.824 -10.204 32.434 1.00 98.06 200 THR A O 1
ATOM 1310 N N . THR A 1 201 ? -22.109 -8.948 33.783 1.00 98.31 201 THR A N 1
ATOM 1311 C CA . THR A 1 201 ? -22.781 -8.203 32.716 1.00 98.31 201 THR A CA 1
ATOM 1312 C C . THR A 1 201 ? -22.828 -6.716 33.052 1.00 98.31 201 THR A C 1
ATOM 1314 O O . THR A 1 201 ? -23.130 -6.341 34.188 1.00 98.31 201 THR A O 1
ATOM 1317 N N . VAL A 1 202 ? -22.566 -5.863 32.065 1.00 98.38 202 VAL A N 1
ATOM 1318 C CA . VAL A 1 202 ? -22.817 -4.421 32.140 1.00 98.38 202 VAL A CA 1
ATOM 1319 C C . VAL A 1 202 ? -23.657 -3.960 30.950 1.00 98.38 202 VAL A C 1
ATOM 1321 O O . VAL A 1 202 ? -23.318 -4.204 29.798 1.00 98.38 202 VAL A O 1
ATOM 1324 N N . ALA A 1 203 ? -24.769 -3.286 31.211 1.00 97.94 203 ALA A N 1
ATOM 1325 C CA . ALA A 1 203 ? -25.566 -2.649 30.170 1.00 97.94 203 ALA A CA 1
ATOM 1326 C C . ALA A 1 203 ? -25.337 -1.141 30.228 1.00 97.94 203 ALA A C 1
ATOM 1328 O O . ALA A 1 203 ? -25.558 -0.533 31.276 1.00 97.94 203 ALA A O 1
ATOM 1329 N N . GLY A 1 204 ? -24.896 -0.548 29.126 1.00 97.31 204 GLY A N 1
ATOM 1330 C CA . GLY A 1 204 ? -24.813 0.896 28.980 1.00 97.31 204 GLY A CA 1
ATOM 1331 C C . GLY A 1 204 ? -26.181 1.559 28.821 1.00 97.31 204 GLY A C 1
ATOM 1332 O O . GLY A 1 204 ? -27.246 0.946 28.943 1.00 97.31 204 GLY A O 1
ATOM 1333 N N . SER A 1 205 ? -26.119 2.851 28.572 1.00 95.19 205 SER A N 1
ATOM 1334 C CA . SER A 1 205 ? -27.204 3.789 28.348 1.00 95.19 205 SER A CA 1
ATOM 1335 C C . SER A 1 205 ? -27.367 4.066 26.848 1.00 95.19 205 SER A C 1
ATOM 1337 O O . SER A 1 205 ? -26.759 3.421 26.001 1.00 95.19 205 SER A O 1
ATOM 1339 N N . GLY A 1 206 ? -28.223 5.028 26.497 1.00 91.31 206 GLY A N 1
ATOM 1340 C CA . GLY A 1 206 ? -28.289 5.574 25.136 1.00 91.31 206 GLY A CA 1
ATOM 1341 C C . GLY A 1 206 ? -27.269 6.689 24.859 1.00 91.31 206 GLY A C 1
ATOM 1342 O O . GLY A 1 206 ? -27.422 7.403 23.869 1.00 91.31 206 GLY A O 1
ATOM 1343 N N . ASN A 1 207 ? -26.298 6.907 25.752 1.00 93.75 207 ASN A N 1
ATOM 1344 C CA . ASN A 1 207 ? -25.281 7.958 25.663 1.00 93.75 207 ASN A CA 1
ATOM 1345 C C . ASN A 1 207 ? -23.894 7.353 25.430 1.00 93.75 207 ASN A C 1
ATOM 1347 O O . ASN A 1 207 ? -23.740 6.146 25.435 1.00 93.75 207 ASN A O 1
ATOM 1351 N N . SER A 1 208 ? -22.882 8.204 25.242 1.00 95.19 208 SER A N 1
ATOM 1352 C CA . SER A 1 208 ? -21.502 7.776 24.987 1.00 95.19 208 SER A CA 1
ATOM 1353 C C . SER A 1 208 ? -20.865 7.122 26.215 1.00 95.19 208 SER A C 1
ATOM 1355 O O . SER A 1 208 ? -20.207 7.804 27.008 1.00 95.19 208 SER A O 1
ATOM 1357 N N . ASP A 1 209 ? -20.995 5.806 26.330 1.00 98.12 209 ASP A N 1
ATOM 1358 C CA . ASP A 1 209 ? -20.480 5.048 27.465 1.00 98.12 209 ASP A CA 1
ATOM 1359 C C . ASP A 1 209 ? -19.131 4.404 27.165 1.00 98.12 209 ASP A C 1
ATOM 1361 O O . ASP A 1 209 ? -18.727 4.228 26.012 1.00 98.12 209 ASP A O 1
ATOM 1365 N N . THR A 1 210 ? -18.378 4.125 28.228 1.00 98.31 210 THR A N 1
ATOM 1366 C CA . THR A 1 210 ? -17.003 3.632 28.131 1.00 98.31 210 THR A CA 1
ATOM 1367 C C . THR A 1 210 ? -16.782 2.426 29.028 1.00 98.31 210 THR A C 1
ATOM 1369 O O . THR A 1 210 ? -17.072 2.462 30.221 1.00 98.31 210 THR A O 1
ATOM 1372 N N . VAL A 1 211 ? -16.176 1.376 28.487 1.00 98.44 211 VAL A N 1
ATOM 1373 C CA . VAL A 1 211 ? -15.522 0.352 29.308 1.00 98.44 211 VAL A CA 1
ATOM 1374 C C . VAL A 1 211 ? -14.034 0.677 29.385 1.00 98.44 211 VAL A C 1
ATOM 1376 O O . VAL A 1 211 ? -13.397 0.965 28.370 1.00 98.44 211 VAL A O 1
ATOM 1379 N N . THR A 1 212 ? -13.481 0.653 30.597 1.00 98.00 212 THR A N 1
ATOM 1380 C CA . THR A 1 212 ? -12.066 0.940 30.861 1.00 98.00 212 THR A CA 1
ATOM 1381 C C . THR A 1 212 ? -11.338 -0.285 31.408 1.00 98.00 212 THR A C 1
ATOM 1383 O O . THR A 1 212 ? -11.941 -1.112 32.088 1.00 98.00 212 THR A O 1
ATOM 1386 N N . GLY A 1 213 ? -10.041 -0.418 31.134 1.00 97.19 213 GLY A N 1
ATOM 1387 C CA . GLY A 1 213 ? -9.226 -1.535 31.614 1.00 97.19 213 GLY A CA 1
ATOM 1388 C C . GLY A 1 213 ? -7.720 -1.275 31.545 1.00 97.19 213 GLY A C 1
ATOM 1389 O O . GLY A 1 213 ? -7.273 -0.170 31.228 1.00 97.19 213 GLY A O 1
ATOM 1390 N N . ALA A 1 214 ? -6.926 -2.294 31.876 1.00 96.69 214 ALA A N 1
ATOM 1391 C CA . ALA A 1 214 ? -5.468 -2.270 31.775 1.00 96.69 214 ALA A CA 1
ATOM 1392 C C . ALA A 1 214 ? -4.942 -3.620 31.261 1.00 96.69 214 ALA A C 1
ATOM 1394 O O . ALA A 1 214 ? -5.053 -4.628 31.955 1.00 96.69 214 ALA A O 1
ATOM 1395 N N . GLY A 1 215 ? -4.363 -3.634 30.059 1.00 96.69 215 GLY A N 1
ATOM 1396 C CA . GLY A 1 215 ? -3.836 -4.833 29.404 1.00 96.69 215 GLY A CA 1
ATOM 1397 C C . GLY A 1 215 ? -4.915 -5.851 29.033 1.00 96.69 215 GLY A C 1
ATOM 1398 O O . GLY A 1 215 ? -4.649 -7.052 29.029 1.00 96.69 215 GLY A O 1
ATOM 1399 N N . GLN A 1 216 ? -6.139 -5.394 28.766 1.00 97.81 216 GLN A N 1
ATOM 1400 C CA . GLN A 1 216 ? -7.268 -6.283 28.527 1.00 97.81 216 GLN A CA 1
ATOM 1401 C C . GLN A 1 216 ? -7.334 -6.729 27.070 1.00 97.81 216 GLN A C 1
ATOM 1403 O O . GLN A 1 216 ? -6.885 -6.054 26.146 1.00 97.81 216 GLN A O 1
ATOM 1408 N N . THR A 1 217 ? -7.971 -7.875 26.862 1.00 97.94 217 THR A N 1
ATOM 1409 C CA . THR A 1 217 ? -8.409 -8.308 25.538 1.00 97.94 217 THR A CA 1
ATOM 1410 C C . THR A 1 217 ? -9.914 -8.109 25.434 1.00 97.94 217 THR A C 1
ATOM 1412 O O . THR A 1 217 ? -10.660 -8.716 26.195 1.00 97.94 217 THR A O 1
ATOM 1415 N N . TYR A 1 218 ? -10.356 -7.274 24.502 1.00 98.25 218 TYR A N 1
ATOM 1416 C CA . TYR A 1 218 ? -11.753 -6.976 24.214 1.00 98.25 218 TYR A CA 1
ATOM 1417 C C . TYR A 1 218 ? -12.169 -7.754 22.968 1.00 98.25 218 TYR A C 1
ATOM 1419 O O . TYR A 1 218 ? -11.552 -7.614 21.916 1.00 98.25 218 TYR A O 1
ATOM 1427 N N . THR A 1 219 ? -13.208 -8.572 23.078 1.00 97.56 219 THR A N 1
ATOM 1428 C CA . THR A 1 219 ? -13.807 -9.305 21.958 1.00 97.56 219 THR A CA 1
ATOM 1429 C C . THR A 1 219 ? -15.161 -8.695 21.662 1.00 97.56 219 THR A C 1
ATOM 1431 O O . THR A 1 219 ? -16.033 -8.717 22.529 1.00 97.56 219 THR A O 1
ATOM 1434 N N . LEU A 1 220 ? -15.326 -8.120 20.474 1.00 97.00 220 LEU A N 1
ATOM 1435 C CA . LEU A 1 220 ? -16.581 -7.492 20.075 1.00 97.00 220 LEU A CA 1
ATOM 1436 C C . LEU A 1 220 ? -17.570 -8.554 19.585 1.00 97.00 220 LEU A C 1
ATOM 1438 O O . LEU A 1 220 ? -17.176 -9.515 18.926 1.00 97.00 220 LEU A O 1
ATOM 1442 N N . ASP A 1 221 ? -18.844 -8.384 19.935 1.00 94.88 221 ASP A N 1
ATOM 1443 C CA . ASP A 1 221 ? -19.907 -9.314 19.556 1.00 94.88 221 ASP A CA 1
ATOM 1444 C C . ASP A 1 221 ? -20.273 -9.168 18.078 1.00 94.88 221 ASP A C 1
ATOM 1446 O O . ASP A 1 221 ? -20.482 -8.066 17.576 1.00 94.88 221 ASP A O 1
ATOM 1450 N N . ASP A 1 222 ? -20.405 -10.295 17.386 1.00 92.25 222 ASP A N 1
ATOM 1451 C CA . ASP A 1 222 ? -20.686 -10.306 15.952 1.00 92.25 222 ASP A CA 1
ATOM 1452 C C . ASP A 1 222 ? -22.156 -10.066 15.603 1.00 92.25 222 ASP A C 1
ATOM 1454 O O . ASP A 1 222 ? -22.465 -9.753 14.453 1.00 92.25 222 ASP A O 1
ATOM 1458 N N . ALA A 1 223 ? -23.072 -10.216 16.561 1.00 92.56 223 ALA A N 1
ATOM 1459 C CA . ALA A 1 223 ? -24.503 -10.056 16.321 1.00 92.56 223 ALA A CA 1
ATOM 1460 C C . ALA A 1 223 ? -25.015 -8.651 16.666 1.00 92.56 223 ALA A C 1
ATOM 1462 O O . ALA A 1 223 ? -25.995 -8.191 16.075 1.00 92.56 223 ALA A O 1
ATOM 1463 N N . THR A 1 224 ? -24.364 -7.972 17.611 1.00 93.44 224 THR A N 1
ATOM 1464 C CA . THR A 1 224 ? -24.880 -6.757 18.241 1.00 93.44 224 THR A CA 1
ATOM 1465 C C . THR A 1 224 ? -23.811 -5.669 18.268 1.00 93.44 224 THR A C 1
ATOM 1467 O O . THR A 1 224 ? -22.763 -5.820 18.892 1.00 93.44 224 THR A O 1
ATOM 1470 N N . ALA A 1 225 ? -24.087 -4.533 17.626 1.00 94.06 225 ALA A N 1
ATOM 1471 C CA . ALA A 1 225 ? -23.220 -3.360 17.717 1.00 94.06 225 ALA A CA 1
ATOM 1472 C C . ALA A 1 225 ? -23.123 -2.853 19.167 1.00 94.06 225 ALA A C 1
ATOM 1474 O O . ALA A 1 225 ? -24.081 -2.968 19.936 1.00 94.06 225 ALA A O 1
ATOM 1475 N N . ASN A 1 226 ? -21.983 -2.257 19.525 1.00 96.88 226 ASN A N 1
ATOM 1476 C CA . ASN A 1 226 ? -21.696 -1.741 20.870 1.00 96.88 226 ASN A CA 1
ATOM 1477 C C . ASN A 1 226 ? -21.768 -2.823 21.967 1.00 96.88 226 ASN A C 1
ATOM 1479 O O . ASN A 1 226 ? -22.035 -2.525 23.133 1.00 96.88 226 ASN A O 1
ATOM 1483 N N . ALA A 1 227 ? -21.549 -4.088 21.605 1.00 97.44 227 ALA A N 1
ATOM 1484 C CA . ALA A 1 227 ? -21.529 -5.212 22.529 1.00 97.44 227 ALA A CA 1
ATOM 1485 C C . ALA A 1 227 ? -20.227 -6.010 22.411 1.00 97.44 227 ALA A C 1
ATOM 1487 O O . ALA A 1 227 ? -19.522 -5.964 21.401 1.00 97.44 227 ALA A O 1
ATOM 1488 N N . GLY A 1 228 ? -19.882 -6.729 23.474 1.00 97.62 228 GLY A N 1
ATOM 1489 C CA . GLY A 1 228 ? -18.653 -7.512 23.530 1.00 97.62 228 GLY A CA 1
ATOM 1490 C C . GLY A 1 228 ? -18.378 -8.086 24.911 1.00 97.62 228 GLY A C 1
ATOM 1491 O O . GLY A 1 228 ? -19.227 -8.054 25.797 1.00 97.62 228 GLY A O 1
ATOM 1492 N N . SER A 1 229 ? -17.186 -8.641 25.100 1.00 97.31 229 SER A N 1
ATOM 1493 C CA . SER A 1 229 ? -16.708 -9.092 26.406 1.00 97.31 229 SER A CA 1
ATOM 1494 C C . SER A 1 229 ? -15.186 -9.043 26.511 1.00 97.31 229 SER A C 1
ATOM 1496 O O . SER A 1 229 ? -14.480 -9.037 25.503 1.00 97.31 229 SER A O 1
ATOM 1498 N N . ASN A 1 230 ? -14.665 -9.073 27.736 1.00 97.31 230 ASN A N 1
ATOM 1499 C CA . ASN A 1 230 ? -13.246 -9.340 27.998 1.00 97.31 230 ASN A CA 1
ATOM 1500 C C . ASN A 1 230 ? -13.004 -10.787 28.477 1.00 97.31 230 ASN A C 1
ATOM 1502 O O . ASN A 1 230 ? -11.997 -11.072 29.124 1.00 97.31 230 ASN A O 1
ATOM 1506 N N . GLY A 1 231 ? -13.969 -11.683 28.241 1.00 95.88 231 GLY A N 1
ATOM 1507 C CA . GLY A 1 231 ? -13.983 -13.056 28.751 1.00 95.88 231 GLY A CA 1
ATOM 1508 C C . GLY A 1 231 ? -14.515 -13.219 30.181 1.00 95.88 231 GLY A C 1
ATOM 1509 O O . GLY A 1 231 ? -14.862 -14.336 30.554 1.00 95.88 231 GLY A O 1
ATOM 1510 N N . THR A 1 232 ? -14.625 -12.143 30.974 1.00 95.75 232 THR A N 1
ATOM 1511 C CA . THR A 1 232 ? -15.190 -12.194 32.341 1.00 95.75 232 THR A CA 1
ATOM 1512 C C . THR A 1 232 ? -16.438 -11.336 32.517 1.00 95.75 232 THR A C 1
ATOM 1514 O O . THR A 1 232 ? -17.360 -11.738 33.224 1.00 95.75 232 THR A O 1
ATOM 1517 N N . VAL A 1 233 ? -16.482 -10.178 31.861 1.00 98.31 233 VAL A N 1
ATOM 1518 C CA . VAL A 1 233 ? -17.620 -9.261 31.833 1.00 98.31 233 VAL A CA 1
ATOM 1519 C C . VAL A 1 233 ? -18.066 -9.092 30.389 1.00 98.31 233 VAL A C 1
ATOM 1521 O O . VAL A 1 233 ? -17.267 -8.706 29.534 1.00 98.31 233 VAL A O 1
ATOM 1524 N N . ALA A 1 234 ? -19.338 -9.376 30.125 1.00 98.25 234 ALA A N 1
ATOM 1525 C CA . ALA A 1 234 ? -20.007 -9.031 28.880 1.00 98.25 234 ALA A CA 1
ATOM 1526 C C . ALA A 1 234 ? -20.632 -7.635 28.981 1.00 98.25 234 ALA A C 1
ATOM 1528 O O . ALA A 1 234 ? -21.079 -7.225 30.054 1.00 98.25 234 ALA A O 1
ATOM 1529 N N . TRP A 1 235 ? -20.692 -6.912 27.867 1.00 98.44 235 TRP A N 1
ATOM 1530 C CA . TRP A 1 235 ? -21.337 -5.610 27.785 1.00 98.44 235 TRP A CA 1
ATOM 1531 C C . TRP A 1 235 ? -22.250 -5.467 26.574 1.00 98.44 235 TRP A C 1
ATOM 1533 O O . TRP A 1 235 ? -22.058 -6.119 25.549 1.00 98.44 235 TRP A O 1
ATOM 1543 N N . THR A 1 236 ? -23.214 -4.559 26.697 1.00 97.88 236 THR A N 1
ATOM 1544 C CA . THR A 1 236 ? -24.104 -4.104 25.620 1.00 97.88 236 THR A CA 1
ATOM 1545 C C . THR A 1 236 ? -24.292 -2.594 25.708 1.00 97.88 236 THR A C 1
ATOM 1547 O O . THR A 1 236 ? -24.302 -2.061 26.818 1.00 97.88 236 THR A O 1
ATOM 1550 N N . SER A 1 237 ? -24.517 -1.925 24.576 1.00 97.19 237 SER A N 1
ATOM 1551 C CA . SER A 1 237 ? -24.702 -0.464 24.503 1.00 97.19 237 SER A CA 1
ATOM 1552 C C . SER A 1 237 ? -23.513 0.331 25.064 1.00 97.19 237 SER A C 1
ATOM 1554 O O . SER A 1 237 ? -23.699 1.268 25.827 1.00 97.19 237 SER A O 1
ATOM 1556 N N . ILE A 1 238 ? -22.286 -0.094 24.746 1.00 98.12 238 ILE A N 1
ATOM 1557 C CA . ILE A 1 238 ? -21.048 0.628 25.070 1.00 98.12 238 ILE A CA 1
ATOM 1558 C C . ILE A 1 238 ? -20.339 1.041 23.777 1.00 98.12 238 ILE A C 1
ATOM 1560 O O . ILE A 1 238 ? -19.925 0.196 22.981 1.00 98.12 238 ILE A O 1
ATOM 1564 N N . GLU A 1 239 ? -20.157 2.343 23.582 1.00 97.50 239 GLU A N 1
ATOM 1565 C CA . GLU A 1 239 ? -19.612 2.921 22.350 1.00 97.50 239 GLU A CA 1
ATOM 1566 C C . GLU A 1 239 ? -18.091 3.065 22.379 1.00 97.50 239 GLU A C 1
ATOM 1568 O O . GLU A 1 239 ? -17.475 3.150 21.320 1.00 97.50 239 GLU A O 1
ATOM 1573 N N . ASN A 1 240 ? -17.469 3.126 23.558 1.00 98.31 240 ASN A N 1
ATOM 1574 C CA . ASN A 1 240 ? -16.038 3.395 23.690 1.00 98.31 240 ASN A CA 1
ATOM 1575 C C . ASN A 1 240 ? -15.342 2.335 24.536 1.00 98.31 240 ASN A C 1
ATOM 1577 O O . ASN A 1 240 ? -15.859 1.887 25.560 1.00 98.31 240 ASN A O 1
ATOM 1581 N N . LEU A 1 241 ? -14.113 1.999 24.153 1.00 98.38 241 LEU A N 1
ATOM 1582 C CA . LEU A 1 241 ? -13.239 1.129 24.932 1.00 98.38 241 LEU A CA 1
ATOM 1583 C C . LEU A 1 241 ? -11.922 1.857 25.181 1.00 98.38 241 LEU A C 1
ATOM 1585 O O . LEU A 1 241 ? -11.313 2.385 24.251 1.00 98.38 241 LEU A O 1
ATOM 1589 N N . THR A 1 242 ? -11.483 1.899 26.435 1.00 98.31 242 THR A N 1
ATOM 1590 C CA . THR A 1 242 ? -10.223 2.541 26.823 1.00 98.31 242 THR A CA 1
ATOM 1591 C C . THR A 1 242 ? -9.362 1.581 27.621 1.00 98.31 242 THR A C 1
ATOM 1593 O O . THR A 1 242 ? -9.721 1.164 28.717 1.00 98.31 242 THR A O 1
ATOM 1596 N N . ASP A 1 243 ? -8.182 1.285 27.106 1.00 98.31 243 ASP A N 1
ATOM 1597 C CA . ASP A 1 243 ? -7.176 0.508 27.800 1.00 98.31 243 ASP A CA 1
ATOM 1598 C C . ASP A 1 243 ? -6.003 1.400 28.210 1.00 98.31 243 ASP A C 1
ATOM 1600 O O . ASP A 1 243 ? -5.423 2.129 27.411 1.00 98.31 243 ASP A O 1
ATOM 1604 N N . SER A 1 244 ? -5.644 1.372 29.484 1.00 97.12 244 SER A N 1
ATOM 1605 C CA . SER A 1 244 ? -4.492 2.125 29.990 1.00 97.12 244 SER A CA 1
ATOM 1606 C C . SER A 1 244 ? -3.146 1.449 29.688 1.00 97.12 244 SER A C 1
ATOM 1608 O O . SER A 1 244 ? -2.097 2.037 29.948 1.00 97.12 244 SER A O 1
ATOM 1610 N N . GLY A 1 245 ? -3.160 0.239 29.121 1.00 96.38 245 GLY A N 1
ATOM 1611 C CA . GLY A 1 245 ? -1.991 -0.506 28.663 1.00 96.38 245 GLY A CA 1
ATOM 1612 C C . GLY A 1 245 ? -2.135 -1.000 27.220 1.00 96.38 245 GLY A C 1
ATOM 1613 O O . GLY A 1 245 ? -2.864 -0.426 26.405 1.00 96.38 245 GLY A O 1
ATOM 1614 N N . ALA A 1 246 ? -1.414 -2.081 26.908 1.00 96.94 246 ALA A N 1
ATOM 1615 C CA . ALA A 1 246 ? -1.373 -2.698 25.582 1.00 96.94 246 ALA A CA 1
ATOM 1616 C C . ALA A 1 246 ? -2.612 -3.578 25.326 1.00 96.94 246 ALA A C 1
ATOM 1618 O O . ALA A 1 246 ? -2.511 -4.797 25.185 1.00 96.94 246 ALA A O 1
ATOM 1619 N N . GLY A 1 247 ? -3.794 -2.958 25.327 1.00 97.94 247 GLY A N 1
ATOM 1620 C CA . GLY A 1 247 ? -5.058 -3.647 25.080 1.00 97.94 247 GLY A CA 1
ATOM 1621 C C . GLY A 1 247 ? -5.155 -4.234 23.667 1.00 97.94 247 GLY A C 1
ATOM 1622 O O . GLY A 1 247 ? -4.630 -3.667 22.706 1.00 97.94 247 GLY A O 1
ATOM 1623 N N . ILE A 1 248 ? -5.854 -5.362 23.537 1.00 98.44 248 ILE A N 1
ATOM 1624 C CA . ILE A 1 248 ? -6.117 -6.040 22.258 1.00 98.44 248 ILE A CA 1
ATOM 1625 C C . ILE A 1 248 ? -7.609 -5.950 21.947 1.00 98.44 248 ILE A C 1
ATOM 1627 O O . ILE A 1 248 ? -8.424 -6.440 22.722 1.00 98.44 248 ILE A O 1
ATOM 1631 N N . PHE A 1 249 ? -7.974 -5.383 20.801 1.00 98.31 249 PHE A N 1
ATOM 1632 C CA . PHE A 1 249 ? -9.355 -5.263 20.333 1.00 98.31 249 PHE A CA 1
ATOM 1633 C C . PHE A 1 249 ? -9.590 -6.237 19.175 1.00 98.31 249 PHE A C 1
ATOM 1635 O O . PHE A 1 249 ? -9.081 -6.035 18.072 1.00 98.31 249 PHE A O 1
ATOM 1642 N N . GLN A 1 250 ? -10.327 -7.317 19.434 1.00 97.69 250 GLN A N 1
ATOM 1643 C CA . GLN A 1 250 ? -10.656 -8.348 18.451 1.00 97.69 250 GLN A CA 1
ATOM 1644 C C . GLN A 1 250 ? -11.952 -7.993 17.720 1.00 97.69 250 GLN A C 1
ATOM 1646 O O . GLN A 1 250 ? -13.038 -8.019 18.304 1.00 97.69 250 GLN A O 1
ATOM 1651 N N . MET A 1 251 ? -11.816 -7.693 16.433 1.00 95.88 251 MET A N 1
ATOM 1652 C CA . MET A 1 251 ? -12.890 -7.308 15.528 1.00 95.88 251 MET A CA 1
ATOM 1653 C C . MET A 1 251 ? -13.323 -8.502 14.680 1.00 95.88 251 MET A C 1
ATOM 1655 O O . MET A 1 251 ? -12.642 -8.872 13.722 1.00 95.88 251 MET A O 1
ATOM 1659 N N . GLY A 1 252 ? -14.467 -9.091 15.023 1.00 90.88 252 GLY A N 1
ATOM 1660 C CA . GLY A 1 252 ? -15.103 -10.124 14.210 1.00 90.88 252 GLY A CA 1
ATOM 1661 C C . GLY A 1 252 ? -15.821 -9.557 12.977 1.00 90.88 252 GLY A C 1
ATOM 1662 O O . GLY A 1 252 ? -15.552 -8.447 12.509 1.00 90.88 252 GLY A O 1
ATOM 1663 N N . THR A 1 253 ? -16.730 -10.341 12.402 1.00 88.56 253 THR A N 1
ATOM 1664 C CA . THR A 1 253 ? -17.457 -9.989 11.169 1.00 88.56 253 THR A CA 1
ATOM 1665 C C . THR A 1 253 ? -18.476 -8.870 11.380 1.00 88.56 253 THR A C 1
ATOM 1667 O O . THR A 1 253 ? -18.547 -7.948 10.560 1.00 88.56 253 THR A O 1
ATOM 1670 N N . GLY A 1 254 ? -19.219 -8.913 12.485 1.00 87.12 254 GLY A N 1
ATOM 1671 C CA . GLY A 1 254 ? -20.174 -7.870 12.883 1.00 87.12 254 GLY A CA 1
ATOM 1672 C C . GLY A 1 254 ? -19.717 -7.045 14.088 1.00 87.12 254 GLY A C 1
ATOM 1673 O O . GLY A 1 254 ? -20.285 -5.979 14.335 1.00 87.12 254 GLY A O 1
ATOM 1674 N N . GLY A 1 255 ? -18.658 -7.497 14.775 1.00 90.88 255 GLY A N 1
ATOM 1675 C CA . GLY A 1 255 ? -18.038 -6.806 15.901 1.00 90.88 255 GLY A CA 1
ATOM 1676 C C . GLY A 1 255 ? -17.771 -5.338 15.604 1.00 90.88 255 GLY A C 1
ATOM 1677 O O . GLY A 1 255 ? -17.010 -5.003 14.693 1.00 90.88 255 GLY A O 1
ATOM 1678 N N . SER A 1 256 ? -18.423 -4.454 16.362 1.00 95.12 256 SER A N 1
ATOM 1679 C CA . SER A 1 256 ? -18.275 -3.013 16.186 1.00 95.12 256 SER A CA 1
ATOM 1680 C C . SER A 1 256 ? -18.572 -2.212 17.446 1.00 95.12 256 SER A C 1
ATOM 1682 O O . SER A 1 256 ? -19.424 -2.576 18.257 1.00 95.12 256 SER A O 1
ATOM 1684 N N . VAL A 1 257 ? -17.895 -1.071 17.556 1.00 96.75 257 VAL A N 1
ATOM 1685 C CA . VAL A 1 257 ? -18.253 0.026 18.456 1.00 96.75 257 VAL A CA 1
ATOM 1686 C C . VAL A 1 257 ? -18.429 1.308 17.647 1.00 96.75 257 VAL A C 1
ATOM 1688 O O . VAL A 1 257 ? -17.665 1.588 16.725 1.00 96.75 257 VAL A O 1
ATOM 1691 N N . ALA A 1 258 ? -19.444 2.104 17.965 1.00 94.94 258 ALA A N 1
ATOM 1692 C CA . ALA A 1 258 ? -19.702 3.354 17.250 1.00 94.94 258 ALA A CA 1
ATOM 1693 C C . ALA A 1 258 ? -18.713 4.475 17.621 1.00 94.94 258 ALA A C 1
ATOM 1695 O O . ALA A 1 258 ? -18.527 5.410 16.843 1.00 94.94 258 ALA A O 1
ATOM 1696 N N . GLY A 1 259 ? -18.099 4.398 18.804 1.00 96.56 259 GLY A N 1
ATOM 1697 C CA . GLY A 1 259 ? -17.175 5.395 19.333 1.00 96.56 259 GLY A CA 1
ATOM 1698 C C . GLY A 1 259 ? -15.707 5.042 19.101 1.00 96.56 259 GLY A C 1
ATOM 1699 O O . GLY A 1 259 ? -15.323 4.529 18.046 1.00 96.56 259 GLY A O 1
ATOM 1700 N N . THR A 1 260 ? -14.869 5.387 20.080 1.00 97.44 260 THR A N 1
ATOM 1701 C CA . THR A 1 260 ? -13.404 5.374 19.954 1.00 97.44 260 THR A CA 1
ATOM 1702 C C . THR A 1 260 ? -12.767 4.215 20.715 1.00 97.44 260 THR A C 1
ATOM 1704 O O . THR A 1 260 ? -13.132 3.932 21.859 1.00 97.44 260 THR A O 1
ATOM 1707 N N . LEU A 1 261 ? -11.749 3.599 20.108 1.00 98.19 261 LEU A N 1
ATOM 1708 C CA . LEU A 1 261 ? -10.817 2.704 20.796 1.00 98.19 261 LEU A CA 1
ATOM 1709 C C . LEU A 1 261 ? -9.576 3.470 21.254 1.00 98.19 261 LEU A C 1
ATOM 1711 O O . LEU A 1 261 ? -8.875 4.069 20.443 1.00 98.19 261 LEU A O 1
ATOM 1715 N N . THR A 1 262 ? -9.271 3.439 22.544 1.00 98.38 262 THR A N 1
ATOM 1716 C CA . THR A 1 262 ? -8.090 4.106 23.107 1.00 98.38 262 THR A CA 1
ATOM 1717 C C . THR A 1 262 ? -7.209 3.086 23.805 1.00 98.38 262 THR A C 1
ATOM 1719 O O . THR A 1 262 ? -7.717 2.272 24.569 1.00 98.38 262 THR A O 1
ATOM 1722 N N . ALA A 1 263 ? -5.901 3.115 23.554 1.00 98.19 263 ALA A N 1
ATOM 1723 C CA . ALA A 1 263 ? -4.934 2.246 24.223 1.00 98.19 263 ALA A CA 1
ATOM 1724 C C . ALA A 1 263 ? -3.563 2.914 24.384 1.00 98.19 263 ALA A C 1
ATOM 1726 O O . ALA A 1 263 ? -3.312 3.974 23.816 1.00 98.19 263 ALA A O 1
ATOM 1727 N N . VAL A 1 264 ? -2.645 2.272 25.109 1.00 97.88 264 VAL A N 1
ATOM 1728 C CA . VAL A 1 264 ? -1.219 2.630 25.119 1.00 97.88 264 VAL A CA 1
ATOM 1729 C C . VAL A 1 264 ? -0.423 1.457 24.556 1.00 97.88 264 VAL A C 1
ATOM 1731 O O . VAL A 1 264 ? -0.148 0.487 25.259 1.00 97.88 264 VAL A O 1
ATOM 1734 N N . GLY A 1 265 ? -0.061 1.536 23.273 1.00 97.00 265 GLY A N 1
ATOM 1735 C CA . GLY A 1 265 ? 0.572 0.416 22.569 1.00 97.00 265 GLY A CA 1
ATOM 1736 C C . GLY A 1 265 ? -0.426 -0.690 22.218 1.00 97.00 265 GLY A C 1
ATOM 1737 O O . GLY A 1 265 ? -0.098 -1.871 22.306 1.00 97.00 265 GLY A O 1
ATOM 1738 N N . GLY A 1 266 ? -1.667 -0.310 21.904 1.00 98.44 266 GLY A N 1
ATOM 1739 C CA . GLY A 1 266 ? -2.748 -1.258 21.654 1.00 98.44 266 GLY A CA 1
ATOM 1740 C C . GLY A 1 266 ? -2.656 -1.956 20.302 1.00 98.44 266 GLY A C 1
ATOM 1741 O O . GLY A 1 266 ? -1.975 -1.500 19.378 1.00 98.44 266 GLY A O 1
ATOM 1742 N N . THR A 1 267 ? -3.406 -3.048 20.185 1.00 98.69 267 THR A N 1
ATOM 1743 C CA . THR A 1 267 ? -3.536 -3.840 18.959 1.00 98.69 267 THR A CA 1
ATOM 1744 C C . THR A 1 267 ? -4.989 -3.913 18.517 1.00 98.69 267 THR A C 1
ATOM 1746 O O . THR A 1 267 ? -5.852 -4.287 19.307 1.00 98.69 267 THR A O 1
ATOM 1749 N N . VAL A 1 268 ? -5.261 -3.635 17.245 1.00 98.62 268 VAL A N 1
ATOM 1750 C CA . VAL A 1 268 ? -6.531 -4.006 16.598 1.00 98.62 268 VAL A CA 1
ATOM 1751 C C . VAL A 1 268 ? -6.302 -5.277 15.787 1.00 98.62 268 VAL A C 1
ATOM 1753 O O . VAL A 1 268 ? -5.364 -5.342 14.998 1.00 98.62 268 VAL A O 1
ATOM 1756 N N . SER A 1 269 ? -7.141 -6.293 15.969 1.00 98.12 269 SER A N 1
ATOM 1757 C CA . SER A 1 269 ? -7.023 -7.571 15.261 1.00 98.12 269 SER A CA 1
ATOM 1758 C C . SER A 1 269 ? -8.311 -7.915 14.528 1.00 98.12 269 SER A C 1
ATOM 1760 O O . SER A 1 269 ? -9.353 -8.077 15.158 1.00 98.12 269 SER A O 1
ATOM 1762 N N . TYR A 1 270 ? -8.222 -8.080 13.210 1.00 97.94 270 TYR A N 1
ATOM 1763 C CA . TYR A 1 270 ? -9.285 -8.577 12.333 1.00 97.94 270 TYR A CA 1
ATOM 1764 C C . TYR A 1 270 ? -9.139 -10.077 12.031 1.00 97.94 270 TYR A C 1
ATOM 1766 O O . TYR A 1 270 ? -9.808 -10.593 11.140 1.00 97.94 270 TYR A O 1
ATOM 1774 N N . ALA A 1 271 ? -8.285 -10.802 12.761 1.00 95.81 271 ALA A N 1
ATOM 1775 C CA . ALA A 1 271 ? -7.924 -12.188 12.448 1.00 95.81 271 ALA A CA 1
ATOM 1776 C C . ALA A 1 271 ? -9.123 -13.157 12.374 1.00 95.81 271 ALA A C 1
ATOM 1778 O O . ALA A 1 271 ? -9.067 -14.158 11.663 1.00 95.81 271 ALA A O 1
ATOM 1779 N N . THR A 1 272 ? -10.210 -12.872 13.097 1.00 92.88 272 THR A N 1
ATOM 1780 C CA . THR A 1 272 ? -11.439 -13.686 13.115 1.00 92.88 272 THR A CA 1
ATOM 1781 C C . THR A 1 272 ? -12.520 -13.182 12.155 1.00 92.88 272 THR A C 1
ATOM 1783 O O . THR A 1 272 ? -13.568 -13.816 12.021 1.00 92.88 272 THR A O 1
ATOM 1786 N N . ARG A 1 273 ? -12.290 -12.059 11.468 1.00 94.50 273 ARG A N 1
ATOM 1787 C CA . ARG A 1 273 ? -13.238 -11.458 10.529 1.00 94.50 273 ARG A CA 1
ATOM 1788 C C . ARG A 1 273 ? -13.309 -12.272 9.237 1.00 94.50 273 ARG A C 1
ATOM 1790 O O . ARG A 1 273 ? -12.289 -12.571 8.621 1.00 94.50 273 ARG A O 1
ATOM 1797 N N . THR A 1 274 ? -14.517 -12.578 8.764 1.00 92.62 274 THR A N 1
ATOM 1798 C CA . THR A 1 274 ? -14.718 -13.352 7.521 1.00 92.62 274 THR A CA 1
ATOM 1799 C C . THR A 1 274 ? -14.933 -12.486 6.276 1.00 92.62 274 THR A C 1
ATOM 1801 O O . THR A 1 274 ? -15.351 -12.994 5.240 1.00 92.62 274 THR A O 1
ATOM 1804 N N . GLY A 1 275 ? -14.693 -11.179 6.364 1.00 92.50 275 GLY A N 1
ATOM 1805 C CA . GLY A 1 275 ? -14.779 -10.244 5.245 1.00 92.50 275 GLY A CA 1
ATOM 1806 C C . GLY A 1 275 ? -13.659 -9.214 5.306 1.00 92.50 275 GLY A C 1
ATOM 1807 O O . GLY A 1 275 ? -12.955 -9.132 6.308 1.00 92.50 275 GLY A O 1
ATOM 1808 N N . ALA A 1 276 ? -13.532 -8.417 4.245 1.00 95.00 276 ALA A N 1
ATOM 1809 C CA . ALA A 1 276 ? -12.531 -7.360 4.166 1.00 95.00 276 ALA A CA 1
ATOM 1810 C C . ALA A 1 276 ? -12.654 -6.353 5.324 1.00 95.00 276 ALA A C 1
ATOM 1812 O O . ALA A 1 276 ? -13.754 -6.039 5.810 1.00 95.00 276 ALA A O 1
ATOM 1813 N N . ALA A 1 277 ? -11.508 -5.828 5.728 1.00 97.38 277 ALA A N 1
ATOM 1814 C CA . ALA A 1 277 ? -11.329 -4.770 6.695 1.00 97.38 277 ALA A CA 1
ATOM 1815 C C . ALA A 1 277 ? -10.510 -3.626 6.092 1.00 97.38 277 ALA A C 1
ATOM 1817 O O . ALA A 1 277 ? -9.629 -3.796 5.251 1.00 97.38 277 ALA A O 1
ATOM 1818 N N . SER A 1 278 ? -10.810 -2.430 6.577 1.00 97.50 278 SER A N 1
ATOM 1819 C CA . SER A 1 278 ? -10.053 -1.214 6.327 1.00 97.50 278 SER A CA 1
ATOM 1820 C C . SER A 1 278 ? -9.630 -0.610 7.658 1.00 97.50 278 SER A C 1
ATOM 1822 O O . SER A 1 278 ? -10.476 -0.411 8.536 1.00 97.50 278 SER A O 1
ATOM 1824 N N . PHE A 1 279 ? -8.353 -0.262 7.788 1.00 98.62 279 PHE A N 1
ATOM 1825 C CA . PHE A 1 279 ? -7.810 0.464 8.932 1.00 98.62 279 PHE A CA 1
ATOM 1826 C C . PHE A 1 279 ? -7.245 1.815 8.492 1.00 98.62 279 PHE A C 1
ATOM 1828 O O . PHE A 1 279 ? -6.304 1.869 7.702 1.00 98.62 279 PHE A O 1
ATOM 1835 N N . ALA A 1 280 ? -7.815 2.903 9.004 1.00 98.12 280 ALA A N 1
ATOM 1836 C CA . ALA A 1 280 ? -7.405 4.260 8.668 1.00 98.12 280 ALA A CA 1
ATOM 1837 C C . ALA A 1 280 ? -6.300 4.758 9.601 1.00 98.12 280 ALA A C 1
ATOM 1839 O O . ALA A 1 280 ? -6.503 4.912 10.806 1.00 98.12 280 ALA A O 1
ATOM 1840 N N . LEU A 1 281 ? -5.136 5.063 9.035 1.00 97.50 281 LEU A N 1
ATOM 1841 C CA . LEU A 1 281 ? -4.037 5.752 9.701 1.00 97.50 281 LEU A CA 1
ATOM 1842 C C . LEU A 1 281 ? -4.466 7.172 10.108 1.00 97.50 281 LEU A C 1
ATOM 1844 O O . LEU A 1 281 ? -5.250 7.823 9.421 1.00 97.50 281 LEU A O 1
ATOM 1848 N N . GLY A 1 282 ? -3.939 7.660 11.235 1.00 92.94 282 GLY A N 1
ATOM 1849 C CA . GLY A 1 282 ? -4.244 9.001 11.752 1.00 92.94 282 GLY A CA 1
ATOM 1850 C C . GLY A 1 282 ? -5.467 9.091 12.675 1.00 92.94 282 GLY A C 1
ATOM 1851 O O . GLY A 1 282 ? -5.938 10.194 12.935 1.00 92.94 282 GLY A O 1
ATOM 1852 N N . GLY A 1 283 ? -5.976 7.962 13.184 1.00 92.69 283 GLY A N 1
ATOM 1853 C CA . GLY A 1 283 ? -7.059 7.934 14.179 1.00 92.69 283 GLY A CA 1
ATOM 1854 C C . GLY A 1 283 ? -8.475 8.036 13.606 1.00 92.69 283 GLY A C 1
ATOM 1855 O O . GLY A 1 283 ? -9.430 8.221 14.360 1.00 92.69 283 GLY A O 1
ATOM 1856 N N . GLY A 1 284 ? -8.620 7.932 12.282 1.00 93.06 284 GLY A N 1
ATOM 1857 C CA . GLY A 1 284 ? -9.913 7.977 11.601 1.00 93.06 284 GLY A CA 1
ATOM 1858 C C . GLY A 1 284 ? -10.762 6.716 11.795 1.00 93.06 284 GLY A C 1
ATOM 1859 O O . GLY A 1 284 ? -10.311 5.696 12.326 1.00 93.06 284 GLY A O 1
ATOM 1860 N N . ALA A 1 285 ? -12.004 6.786 11.311 1.00 96.25 285 ALA A N 1
ATOM 1861 C CA . ALA A 1 285 ? -12.920 5.652 11.305 1.00 96.25 285 ALA A CA 1
ATOM 1862 C C . ALA A 1 285 ? -12.311 4.457 10.562 1.00 96.25 285 ALA A C 1
ATOM 1864 O O . ALA A 1 285 ? -11.725 4.595 9.487 1.00 96.25 285 ALA A O 1
ATOM 1865 N N . SER A 1 286 ? -12.461 3.277 11.150 1.00 97.56 286 SER A N 1
ATOM 1866 C CA . SER A 1 286 ? -11.961 2.013 10.615 1.00 97.56 286 SER A CA 1
ATOM 1867 C C . SER A 1 286 ? -13.074 0.973 10.668 1.00 97.56 286 SER A C 1
ATOM 1869 O O . SER A 1 286 ? -14.154 1.209 11.209 1.00 97.56 286 SER A O 1
ATOM 1871 N N . THR A 1 287 ? -12.854 -0.194 10.078 1.00 96.94 287 THR A N 1
ATOM 1872 C CA . THR A 1 287 ? -13.865 -1.255 10.105 1.00 96.94 287 THR A CA 1
ATOM 1873 C C . THR A 1 287 ? -14.188 -1.645 11.548 1.00 96.94 287 THR A C 1
ATOM 1875 O O . THR A 1 287 ? -13.309 -2.034 12.305 1.00 96.94 287 THR A O 1
ATOM 1878 N N . GLY A 1 288 ? -15.454 -1.502 11.942 1.00 95.44 288 GLY A N 1
ATOM 1879 C CA . GLY A 1 288 ? -15.904 -1.804 13.303 1.00 95.44 288 GLY A CA 1
ATOM 1880 C C . GLY A 1 288 ? -15.574 -0.748 14.368 1.00 95.44 288 GLY A C 1
ATOM 1881 O O . GLY A 1 288 ? -15.804 -1.017 15.543 1.00 95.44 288 GLY A O 1
ATOM 1882 N N . MET A 1 289 ? -15.061 0.440 14.016 1.00 97.31 289 MET A N 1
ATOM 1883 C CA . MET A 1 289 ? -14.835 1.523 14.990 1.00 97.31 289 MET A CA 1
ATOM 1884 C C . MET A 1 289 ? -14.997 2.929 14.395 1.00 97.31 289 MET A C 1
ATOM 1886 O O . MET A 1 289 ? -14.598 3.187 13.258 1.00 97.31 289 MET A O 1
ATOM 1890 N N . GLY A 1 290 ? -15.518 3.869 15.187 1.00 96.56 290 GLY A N 1
ATOM 1891 C CA . GLY A 1 290 ? -15.662 5.276 14.793 1.00 96.56 290 GLY A CA 1
ATOM 1892 C C . GLY A 1 290 ? -14.347 6.064 14.778 1.00 96.56 290 GLY A C 1
ATOM 1893 O O . GLY A 1 290 ? -14.219 7.033 14.033 1.00 96.56 290 GLY A O 1
ATOM 1894 N N . GLY A 1 291 ? -13.351 5.629 15.552 1.00 97.50 291 GLY A N 1
ATOM 1895 C CA . GLY A 1 291 ? -12.015 6.221 15.601 1.00 97.50 291 GLY A CA 1
ATOM 1896 C C . GLY A 1 291 ? -11.101 5.485 16.575 1.00 97.50 291 GLY A C 1
ATOM 1897 O O . GLY A 1 291 ? -11.534 4.563 17.274 1.00 97.50 291 GLY A O 1
ATOM 1898 N N . TRP A 1 292 ? -9.832 5.888 16.638 1.00 98.31 292 TRP A N 1
ATOM 1899 C CA . TRP A 1 292 ? -8.876 5.265 17.553 1.00 98.31 292 TRP A CA 1
ATOM 1900 C C . TRP A 1 292 ? -7.729 6.187 17.982 1.00 98.31 292 TRP A C 1
ATOM 1902 O O . TRP A 1 292 ? -7.386 7.147 17.294 1.00 98.31 292 TRP A O 1
ATOM 1912 N N . SER A 1 293 ? -7.099 5.870 19.116 1.00 98.06 293 SER A N 1
ATOM 1913 C CA . SER A 1 293 ? -5.856 6.504 19.566 1.00 98.06 293 SER A CA 1
ATOM 1914 C C . SER A 1 293 ? -4.942 5.524 20.314 1.00 98.06 293 SER A C 1
ATOM 1916 O O . SER A 1 293 ? -5.404 4.613 21.000 1.00 98.06 293 SER A O 1
ATOM 1918 N N . GLY A 1 294 ? -3.625 5.684 20.133 1.00 97.69 294 GLY A N 1
ATOM 1919 C CA . GLY A 1 294 ? -2.593 4.879 20.805 1.00 97.69 294 GLY A CA 1
ATOM 1920 C C . GLY A 1 294 ? -2.538 3.389 20.423 1.00 97.69 294 GLY A C 1
ATOM 1921 O O . GLY A 1 294 ? -1.889 2.593 21.108 1.00 97.69 294 GLY A O 1
ATOM 1922 N N . ILE A 1 295 ? -3.167 3.023 19.301 1.00 98.50 295 ILE A N 1
ATOM 1923 C CA . ILE A 1 295 ? -2.950 1.749 18.606 1.00 98.50 295 ILE A CA 1
ATOM 1924 C C . ILE A 1 295 ? -1.604 1.811 17.881 1.00 98.50 295 ILE A C 1
ATOM 1926 O O . ILE A 1 295 ? -1.331 2.773 17.163 1.00 98.50 295 ILE A O 1
ATOM 1930 N N . THR A 1 296 ? -0.772 0.788 18.059 1.00 98.31 296 THR A N 1
ATOM 1931 C CA . THR A 1 296 ? 0.546 0.665 17.411 1.00 98.31 296 THR A 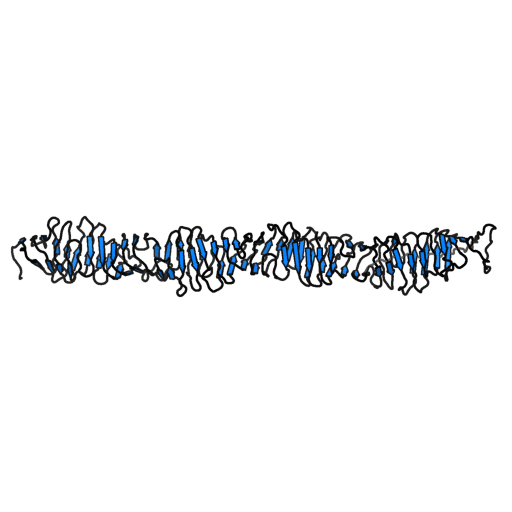CA 1
ATOM 1932 C C . THR A 1 296 ? 0.655 -0.573 16.532 1.00 98.31 296 THR A C 1
ATOM 1934 O O . THR A 1 296 ? 1.601 -0.679 15.755 1.00 98.31 296 THR A O 1
ATOM 1937 N N . THR A 1 297 ? -0.300 -1.503 16.627 1.00 98.44 297 THR A N 1
ATOM 1938 C CA . THR A 1 297 ? -0.306 -2.737 15.834 1.00 98.44 297 THR A CA 1
ATOM 1939 C C . THR A 1 297 ? -1.685 -3.006 15.244 1.00 98.44 297 THR A C 1
ATOM 1941 O O . THR A 1 297 ? -2.703 -2.855 15.922 1.00 98.44 297 THR A O 1
ATOM 1944 N N . VAL A 1 298 ? -1.716 -3.445 13.988 1.00 98.56 298 VAL A N 1
ATOM 1945 C CA . VAL A 1 298 ? -2.926 -3.917 13.309 1.00 98.56 298 VAL A CA 1
ATOM 1946 C C . VAL A 1 298 ? -2.669 -5.281 12.680 1.00 98.56 298 VAL A C 1
ATOM 1948 O O . VAL A 1 298 ? -1.718 -5.461 11.928 1.00 98.56 298 VAL A O 1
ATOM 1951 N N . ALA A 1 299 ? -3.524 -6.253 12.961 1.00 98.06 299 ALA A N 1
ATOM 1952 C CA . ALA A 1 299 ? -3.523 -7.528 12.256 1.00 98.06 299 ALA A CA 1
ATOM 1953 C C . ALA A 1 299 ? -4.752 -7.597 11.354 1.00 98.06 299 ALA A C 1
ATOM 1955 O O . ALA A 1 299 ? -5.872 -7.404 11.831 1.00 98.06 299 ALA A O 1
ATOM 1956 N N . GLY A 1 300 ? -4.545 -7.854 10.067 1.00 97.75 300 GLY A N 1
ATOM 1957 C CA . GLY A 1 300 ? -5.622 -8.163 9.140 1.00 97.75 300 GLY A CA 1
ATOM 1958 C C . GLY A 1 300 ? -6.242 -9.539 9.385 1.00 97.75 300 GLY A C 1
A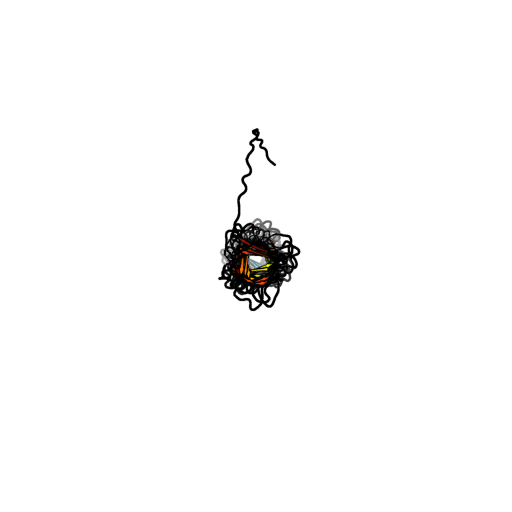TOM 1959 O O . GLY A 1 300 ? -5.946 -10.251 10.348 1.00 97.75 300 GLY A O 1
ATOM 1960 N N . SER A 1 301 ? -7.153 -9.873 8.497 1.00 96.19 301 SER A N 1
ATOM 1961 C CA . SER A 1 301 ? -7.904 -11.109 8.374 1.00 96.19 301 SER A CA 1
ATOM 1962 C C . SER A 1 301 ? -7.259 -12.038 7.335 1.00 96.19 301 SER A C 1
ATOM 1964 O O . SER A 1 301 ? -6.177 -11.784 6.817 1.00 96.19 301 SER A O 1
ATOM 1966 N N . GLY A 1 302 ? -7.929 -13.150 7.021 1.00 93.38 302 GLY A N 1
ATOM 1967 C CA . GLY A 1 302 ? -7.573 -13.996 5.874 1.00 93.38 302 GLY A CA 1
ATOM 1968 C C . GLY A 1 302 ? -8.144 -13.514 4.531 1.00 93.38 302 GLY A C 1
ATOM 1969 O O . GLY A 1 302 ? -8.124 -14.278 3.566 1.00 93.38 302 GLY A O 1
ATOM 1970 N N . ASN A 1 303 ? -8.724 -12.311 4.476 1.00 94.12 303 ASN A N 1
ATOM 1971 C CA . ASN A 1 303 ? -9.347 -11.715 3.291 1.00 94.12 303 ASN A CA 1
ATOM 1972 C C . ASN A 1 303 ? -8.559 -10.487 2.821 1.00 94.12 303 ASN A C 1
ATOM 1974 O O . ASN A 1 303 ? -7.582 -10.104 3.436 1.00 94.12 303 ASN A O 1
ATOM 1978 N N . SER A 1 304 ? -8.991 -9.870 1.717 1.00 95.44 304 SER A N 1
ATOM 1979 C CA . SER A 1 304 ? -8.337 -8.678 1.168 1.00 95.44 304 SER A CA 1
ATOM 1980 C C . SER A 1 304 ? -8.543 -7.461 2.068 1.00 95.44 304 SER A C 1
ATOM 1982 O O . SER A 1 304 ? -9.592 -6.815 1.995 1.00 95.44 304 SER A O 1
ATOM 1984 N N . ASP A 1 305 ? -7.518 -7.098 2.828 1.00 98.31 305 ASP A N 1
ATOM 1985 C CA . ASP A 1 305 ? -7.563 -5.981 3.764 1.00 98.31 305 ASP A CA 1
ATOM 1986 C C . ASP A 1 305 ? -6.801 -4.761 3.258 1.00 98.31 305 ASP A C 1
ATOM 1988 O O . ASP A 1 305 ? -5.962 -4.834 2.354 1.00 98.31 305 ASP A O 1
ATOM 1992 N N . THR A 1 306 ? -7.160 -3.596 3.794 1.00 98.50 306 THR A N 1
ATOM 1993 C CA . THR A 1 306 ? -6.615 -2.307 3.361 1.00 98.50 306 THR A CA 1
ATOM 1994 C C . THR A 1 306 ? -6.178 -1.464 4.546 1.00 98.50 306 THR A C 1
ATOM 1996 O O . THR A 1 306 ? -6.933 -1.254 5.493 1.00 98.50 306 THR A O 1
ATOM 1999 N N . VAL A 1 307 ? -4.981 -0.896 4.467 1.00 98.62 307 VAL A N 1
ATOM 2000 C CA . VAL A 1 307 ? -4.608 0.253 5.297 1.00 98.62 307 VAL A CA 1
ATOM 2001 C C . VAL A 1 307 ? -4.791 1.520 4.470 1.00 98.62 307 VAL A C 1
ATOM 2003 O O . VAL A 1 307 ? -4.326 1.599 3.331 1.00 98.62 307 VAL A O 1
ATOM 2006 N N . THR A 1 308 ? -5.487 2.508 5.033 1.00 98.31 308 THR A N 1
ATOM 2007 C CA . THR A 1 308 ? -5.739 3.798 4.384 1.00 98.31 308 THR A CA 1
ATOM 2008 C C . THR A 1 308 ? -5.030 4.938 5.108 1.00 98.31 308 THR A C 1
ATOM 2010 O O . THR A 1 308 ? -4.806 4.869 6.312 1.00 98.31 308 THR A O 1
ATOM 2013 N N . GLY A 1 309 ? -4.668 6.004 4.401 1.00 97.56 309 GLY A N 1
ATOM 2014 C CA . GLY A 1 309 ? -4.021 7.177 4.991 1.00 97.56 309 GLY A CA 1
ATOM 2015 C C . GLY A 1 309 ? -4.047 8.394 4.071 1.00 97.56 309 GLY A C 1
ATOM 2016 O O . GLY A 1 309 ? -4.603 8.338 2.976 1.00 97.56 309 GLY A O 1
ATOM 2017 N N . ALA A 1 310 ? -3.453 9.503 4.517 1.00 96.88 310 ALA A N 1
ATOM 2018 C CA . ALA A 1 310 ? -3.315 10.721 3.724 1.00 96.88 310 ALA A CA 1
ATOM 2019 C C . ALA A 1 310 ? -1.909 11.318 3.876 1.00 96.88 310 ALA A C 1
ATOM 2021 O O . ALA A 1 310 ? -1.548 11.796 4.949 1.00 96.88 310 ALA A O 1
ATOM 2022 N N . GLY A 1 311 ? -1.127 11.315 2.795 1.00 97.06 311 GLY A N 1
ATOM 2023 C CA . GLY A 1 311 ? 0.257 11.795 2.787 1.00 97.06 311 GLY A CA 1
ATOM 2024 C C . GLY A 1 311 ? 1.191 10.933 3.636 1.00 97.06 311 GLY A C 1
ATOM 2025 O O . GLY A 1 311 ? 2.151 11.443 4.212 1.00 97.06 311 GLY A O 1
ATOM 2026 N N . GLN A 1 312 ? 0.895 9.640 3.763 1.00 98.12 312 GLN A N 1
ATOM 2027 C CA . GLN A 1 312 ? 1.665 8.741 4.607 1.00 98.12 312 GLN A CA 1
ATOM 2028 C C . GLN A 1 312 ? 2.909 8.225 3.891 1.00 98.12 312 GLN A C 1
ATOM 2030 O O . GLN A 1 312 ? 2.974 8.100 2.670 1.00 98.12 312 GLN A O 1
ATOM 2035 N N . THR A 1 313 ? 3.899 7.857 4.692 1.00 98.12 313 THR A N 1
ATOM 2036 C CA . THR A 1 313 ? 4.991 6.995 4.251 1.00 98.12 313 THR A CA 1
ATOM 2037 C C . THR A 1 313 ? 4.715 5.586 4.754 1.00 98.12 313 THR A C 1
ATOM 2039 O O . THR A 1 313 ? 4.537 5.401 5.953 1.00 98.12 313 THR A O 1
ATOM 2042 N N . TYR A 1 314 ? 4.669 4.620 3.845 1.00 98.44 314 TYR A N 1
ATOM 2043 C CA . TYR A 1 314 ? 4.499 3.199 4.117 1.00 98.44 314 TYR A CA 1
ATOM 2044 C C . TYR A 1 314 ? 5.841 2.514 3.883 1.00 98.44 314 TYR A C 1
ATOM 2046 O O . TYR A 1 314 ? 6.383 2.576 2.782 1.00 98.44 314 TYR A O 1
ATOM 2054 N N . THR A 1 315 ? 6.372 1.861 4.904 1.00 97.75 315 THR A N 1
ATOM 2055 C CA . THR A 1 315 ? 7.602 1.077 4.836 1.00 97.75 315 THR A CA 1
ATOM 2056 C C . THR A 1 315 ? 7.251 -0.398 4.783 1.00 97.75 315 THR A C 1
ATOM 2058 O O . THR A 1 315 ? 6.580 -0.916 5.675 1.00 97.75 315 THR A O 1
ATOM 2061 N N . LEU A 1 316 ? 7.710 -1.059 3.725 1.00 97.25 316 LEU A N 1
ATOM 2062 C CA . LEU A 1 316 ? 7.593 -2.489 3.502 1.00 97.25 316 LEU A CA 1
ATOM 2063 C C . LEU A 1 316 ? 9.013 -3.054 3.456 1.00 97.25 316 LEU A C 1
ATOM 2065 O O . LEU A 1 316 ? 9.654 -3.048 2.409 1.00 97.25 316 LEU A O 1
ATOM 2069 N N . ASP A 1 317 ? 9.529 -3.499 4.593 1.00 91.56 317 ASP A N 1
ATOM 2070 C CA . ASP A 1 317 ? 10.875 -4.069 4.750 1.00 91.56 317 ASP A CA 1
ATOM 2071 C C . ASP A 1 317 ? 10.883 -5.400 5.521 1.00 91.56 317 ASP A C 1
ATOM 2073 O O . ASP A 1 317 ? 11.930 -6.035 5.648 1.00 91.56 317 ASP A O 1
ATOM 2077 N N . ASP A 1 318 ? 9.719 -5.847 5.995 1.00 79.81 318 ASP A N 1
ATOM 2078 C CA . ASP A 1 318 ? 9.553 -7.138 6.653 1.00 79.81 318 ASP A CA 1
ATOM 2079 C C . ASP A 1 318 ? 9.698 -8.280 5.630 1.00 79.81 318 ASP A C 1
ATOM 2081 O O . ASP A 1 318 ? 9.221 -8.204 4.496 1.00 79.81 318 ASP A O 1
ATOM 2085 N N . ALA A 1 319 ? 10.355 -9.368 6.036 1.00 87.12 319 ALA A N 1
ATOM 2086 C CA . ALA A 1 319 ? 10.424 -10.596 5.246 1.00 87.12 319 ALA A CA 1
ATOM 2087 C C . ALA A 1 319 ? 9.060 -11.308 5.154 1.00 87.12 319 ALA A C 1
ATOM 2089 O O . ALA A 1 319 ? 8.867 -12.194 4.318 1.00 87.12 319 ALA A O 1
ATOM 2090 N N . THR A 1 320 ? 8.127 -10.936 6.025 1.00 92.75 320 THR A N 1
ATOM 2091 C CA . THR A 1 320 ? 6.750 -11.411 6.045 1.00 92.75 320 THR A CA 1
ATOM 2092 C C . THR A 1 320 ? 5.938 -10.673 4.983 1.00 92.75 320 THR A C 1
ATOM 2094 O O . THR A 1 320 ? 5.848 -9.447 4.989 1.00 92.75 320 THR A O 1
ATOM 2097 N N . ALA A 1 321 ? 5.321 -11.417 4.063 1.00 92.94 321 ALA A N 1
ATOM 2098 C CA . ALA A 1 321 ? 4.413 -10.833 3.080 1.00 92.94 321 ALA A CA 1
ATOM 2099 C C . ALA A 1 321 ? 3.231 -10.129 3.771 1.00 92.94 321 ALA A C 1
ATOM 2101 O O . ALA A 1 321 ? 2.764 -10.578 4.819 1.00 92.94 321 ALA A O 1
ATOM 2102 N N . ASN A 1 322 ? 2.724 -9.058 3.154 1.00 97.00 322 ASN A N 1
ATOM 2103 C CA . ASN A 1 322 ? 1.583 -8.277 3.645 1.00 97.00 322 ASN A CA 1
ATOM 2104 C C . ASN A 1 322 ? 1.831 -7.629 5.022 1.00 97.00 322 ASN A C 1
ATOM 2106 O O . ASN A 1 322 ? 0.892 -7.389 5.785 1.00 97.00 322 ASN A O 1
ATOM 2110 N N . ALA A 1 323 ? 3.094 -7.353 5.353 1.00 97.44 323 ALA A N 1
ATOM 2111 C CA . ALA A 1 323 ? 3.499 -6.666 6.573 1.00 97.44 323 ALA A CA 1
ATOM 2112 C C . ALA A 1 323 ? 4.261 -5.371 6.262 1.00 97.44 323 ALA A C 1
ATOM 2114 O O . ALA A 1 323 ? 4.866 -5.212 5.198 1.00 97.44 323 ALA A O 1
ATOM 2115 N N . GLY A 1 324 ? 4.196 -4.419 7.188 1.00 97.62 324 GLY A N 1
ATOM 2116 C CA . GLY A 1 324 ? 4.837 -3.116 7.041 1.00 97.62 324 GLY A CA 1
ATOM 2117 C C . GLY A 1 324 ? 4.506 -2.167 8.185 1.00 97.62 324 GLY A C 1
ATOM 2118 O O . GLY A 1 324 ? 3.898 -2.556 9.182 1.00 97.62 324 GLY A O 1
ATOM 2119 N N . SER A 1 325 ? 4.915 -0.907 8.063 1.00 97.56 325 SER A N 1
ATOM 2120 C CA . SER A 1 325 ? 4.557 0.138 9.027 1.00 97.56 325 SER A CA 1
ATOM 2121 C C . SER A 1 325 ? 4.515 1.530 8.402 1.00 97.56 325 SER A C 1
ATOM 2123 O O . SER A 1 325 ? 5.087 1.759 7.341 1.00 97.56 325 SER A O 1
ATOM 2125 N N . ASN A 1 326 ? 3.881 2.493 9.075 1.00 97.56 326 ASN A N 1
ATOM 2126 C CA . ASN A 1 326 ? 4.022 3.921 8.754 1.00 97.56 326 ASN A CA 1
ATOM 2127 C C . ASN A 1 326 ? 4.951 4.657 9.742 1.00 97.56 326 ASN A C 1
ATOM 2129 O O . ASN A 1 326 ? 4.862 5.874 9.904 1.00 97.56 326 ASN A O 1
ATOM 2133 N N . GLY A 1 327 ? 5.772 3.905 10.484 1.00 95.69 327 GLY A N 1
ATOM 2134 C CA . GLY A 1 327 ? 6.595 4.396 11.594 1.00 95.69 327 GLY A CA 1
ATOM 2135 C C . GLY A 1 327 ? 5.860 4.572 12.932 1.00 95.69 327 GLY A C 1
ATOM 2136 O O . GLY A 1 327 ? 6.521 4.672 13.960 1.00 95.69 327 GLY A O 1
ATOM 2137 N N . THR A 1 328 ? 4.521 4.585 12.951 1.00 96.00 328 THR A N 1
ATOM 2138 C CA . THR A 1 328 ? 3.710 4.655 14.190 1.00 96.00 328 THR A CA 1
ATOM 2139 C C . THR A 1 328 ? 2.892 3.387 14.415 1.00 96.00 328 THR A C 1
ATOM 2141 O O . THR A 1 328 ? 2.822 2.877 15.531 1.00 96.00 328 THR A O 1
ATOM 2144 N N . VAL A 1 329 ? 2.277 2.880 13.348 1.00 98.50 329 VAL A N 1
ATOM 2145 C CA . VAL A 1 329 ? 1.472 1.662 13.328 1.00 98.50 329 VAL A CA 1
ATOM 2146 C C . VAL A 1 329 ? 2.184 0.643 12.455 1.00 98.50 329 VAL A C 1
ATOM 2148 O O . VAL A 1 329 ? 2.456 0.922 11.286 1.00 98.50 329 VAL A O 1
ATOM 2151 N N . ALA A 1 330 ? 2.479 -0.521 13.024 1.00 98.31 330 ALA A N 1
ATOM 2152 C CA . ALA A 1 330 ? 2.887 -1.707 12.286 1.00 98.31 330 ALA A CA 1
ATOM 2153 C C . ALA A 1 330 ? 1.655 -2.540 11.917 1.00 98.31 330 ALA A C 1
ATOM 2155 O O . ALA A 1 330 ? 0.677 -2.582 12.668 1.00 98.31 330 ALA A O 1
ATOM 2156 N N . TRP A 1 331 ? 1.699 -3.221 10.778 1.00 98.50 331 TRP A N 1
ATOM 2157 C CA . TRP A 1 331 ? 0.637 -4.116 10.345 1.00 98.50 331 TRP A CA 1
ATOM 2158 C C . TRP A 1 331 ? 1.154 -5.449 9.824 1.00 98.50 331 TRP A C 1
ATOM 2160 O O . TRP A 1 331 ? 2.291 -5.567 9.371 1.00 98.50 331 TRP A O 1
ATOM 2170 N N . THR A 1 332 ? 0.276 -6.447 9.868 1.00 97.81 332 THR A N 1
ATOM 2171 C CA . THR A 1 332 ? 0.470 -7.780 9.285 1.00 97.81 332 THR A CA 1
ATOM 2172 C C . THR A 1 332 ? -0.815 -8.229 8.596 1.00 97.81 332 THR A C 1
ATOM 2174 O O . THR A 1 332 ? -1.901 -7.821 9.010 1.00 97.81 332 THR A O 1
ATOM 2177 N N . SER A 1 333 ? -0.700 -9.088 7.582 1.00 97.31 333 SER A N 1
ATOM 2178 C CA . SER A 1 333 ? -1.838 -9.598 6.796 1.00 97.31 333 SER A CA 1
ATOM 2179 C C . SER A 1 333 ? -2.695 -8.483 6.172 1.00 97.31 333 SER A C 1
ATOM 2181 O O . SER A 1 333 ? -3.913 -8.524 6.247 1.00 97.31 333 SER A O 1
ATOM 2183 N N . ILE A 1 334 ? -2.056 -7.444 5.622 1.00 98.31 334 ILE A N 1
ATOM 2184 C CA . ILE A 1 334 ? -2.717 -6.374 4.861 1.00 98.31 334 ILE A CA 1
ATOM 2185 C C . ILE A 1 334 ? -2.237 -6.401 3.408 1.00 98.31 334 ILE A C 1
ATOM 2187 O O . ILE A 1 334 ? -1.063 -6.159 3.128 1.00 98.31 334 ILE A O 1
ATOM 2191 N N . GLU A 1 335 ? -3.145 -6.656 2.470 1.00 97.88 335 GLU A N 1
ATOM 2192 C CA . GLU A 1 335 ? -2.824 -6.827 1.049 1.00 97.88 335 GLU A CA 1
ATOM 2193 C C . GLU A 1 335 ? -2.818 -5.511 0.272 1.00 97.88 335 GLU A C 1
ATOM 2195 O O . GLU A 1 335 ? -2.200 -5.444 -0.787 1.00 97.88 335 GLU A O 1
ATOM 2200 N N . ASN A 1 336 ? -3.515 -4.475 0.740 1.00 98.50 336 ASN A N 1
ATOM 2201 C CA . ASN A 1 336 ? -3.679 -3.229 -0.007 1.00 98.50 336 ASN A CA 1
ATOM 2202 C C . ASN A 1 336 ? -3.303 -2.016 0.836 1.00 98.50 336 ASN A C 1
ATOM 2204 O O . ASN A 1 336 ? -3.609 -1.941 2.027 1.00 98.50 336 ASN A O 1
ATOM 2208 N N . LEU A 1 337 ? -2.709 -1.018 0.187 1.00 98.56 337 LEU A N 1
ATOM 2209 C CA . LEU A 1 337 ? -2.417 0.274 0.799 1.00 98.56 337 LEU A CA 1
ATOM 2210 C C . LEU A 1 337 ? -3.037 1.369 -0.063 1.00 98.56 337 LEU A C 1
ATOM 2212 O O . LEU A 1 337 ? -2.826 1.405 -1.275 1.00 98.56 337 LEU A O 1
ATOM 2216 N N . THR A 1 338 ? -3.813 2.257 0.551 1.00 98.44 338 THR A N 1
ATOM 2217 C CA . THR A 1 338 ? -4.466 3.371 -0.144 1.00 98.44 338 THR A CA 1
ATOM 2218 C C . THR A 1 338 ? -4.136 4.689 0.532 1.00 98.44 338 THR A C 1
ATOM 2220 O O . THR A 1 338 ? -4.505 4.923 1.677 1.00 98.44 338 THR A O 1
ATOM 2223 N N . ASP A 1 339 ? -3.506 5.591 -0.204 1.00 98.44 339 ASP A N 1
ATOM 2224 C CA . ASP A 1 339 ? -3.239 6.944 0.244 1.00 98.44 339 ASP A CA 1
ATOM 2225 C C . ASP A 1 339 ? -4.104 7.944 -0.527 1.00 98.44 339 ASP A C 1
ATOM 2227 O O . ASP A 1 339 ? -4.080 8.002 -1.753 1.00 98.44 339 ASP A O 1
ATOM 2231 N N . SER A 1 340 ? -4.893 8.757 0.167 1.00 97.31 340 SER A N 1
ATOM 2232 C CA . SER A 1 340 ? -5.694 9.793 -0.496 1.00 97.31 340 SER A CA 1
ATOM 2233 C C . SER A 1 340 ? -4.867 11.010 -0.934 1.00 97.31 340 SER A C 1
ATOM 2235 O O . SER A 1 340 ? -5.415 11.929 -1.540 1.00 97.31 340 SER A O 1
ATOM 2237 N N . GLY A 1 341 ? -3.573 11.054 -0.608 1.00 96.44 341 GLY A N 1
ATOM 2238 C CA . GLY A 1 341 ? -2.621 12.082 -1.017 1.00 96.44 341 GLY A CA 1
ATOM 2239 C C . GLY A 1 341 ? -1.375 11.495 -1.687 1.00 96.44 341 GLY A C 1
ATOM 2240 O O . GLY A 1 341 ? -1.390 10.392 -2.241 1.00 96.44 341 GLY A O 1
ATOM 2241 N N . ALA A 1 342 ? -0.282 12.262 -1.636 1.00 97.00 342 ALA A N 1
ATOM 2242 C CA . ALA A 1 342 ? 1.011 11.900 -2.217 1.00 97.00 342 ALA A CA 1
ATOM 2243 C C . ALA A 1 342 ? 1.782 10.924 -1.309 1.00 97.00 342 ALA A C 1
ATOM 2245 O O . ALA A 1 342 ? 2.842 11.250 -0.774 1.00 97.00 342 ALA A O 1
ATOM 2246 N N . GLY A 1 343 ? 1.209 9.738 -1.092 1.00 97.94 343 GLY A N 1
ATOM 2247 C CA . GLY A 1 343 ? 1.818 8.688 -0.280 1.00 97.94 343 GLY A CA 1
ATOM 2248 C C . GLY A 1 343 ? 3.140 8.174 -0.861 1.00 97.94 343 GLY A C 1
ATOM 2249 O O . GLY A 1 343 ? 3.320 8.110 -2.080 1.00 97.94 343 GLY A O 1
ATOM 2250 N N . ILE A 1 344 ? 4.065 7.786 0.017 1.00 98.56 344 ILE A N 1
ATOM 2251 C CA . ILE A 1 344 ? 5.363 7.201 -0.344 1.00 98.56 344 ILE A CA 1
ATOM 2252 C C . ILE A 1 344 ? 5.379 5.738 0.090 1.00 98.56 344 ILE A C 1
ATOM 2254 O O . ILE A 1 344 ? 5.270 5.452 1.276 1.00 98.56 344 ILE A O 1
ATOM 2258 N N . PHE A 1 345 ? 5.579 4.819 -0.846 1.00 98.50 345 PHE A N 1
ATOM 2259 C CA . PHE A 1 345 ? 5.705 3.385 -0.593 1.00 98.50 345 PHE A CA 1
ATOM 2260 C C . PHE A 1 345 ? 7.177 2.980 -0.704 1.00 98.50 345 PHE A C 1
ATOM 2262 O O . PHE A 1 345 ? 7.727 2.883 -1.803 1.00 98.50 345 PHE A O 1
ATOM 2269 N N . GLN A 1 346 ? 7.836 2.791 0.437 1.00 98.06 346 GLN A N 1
ATOM 2270 C CA . GLN A 1 346 ? 9.222 2.342 0.521 1.00 98.06 346 GLN A CA 1
ATOM 2271 C C . GLN A 1 346 ? 9.272 0.815 0.478 1.00 98.06 346 GLN A C 1
ATOM 2273 O O . GLN A 1 346 ? 8.867 0.141 1.422 1.00 98.06 346 GLN A O 1
ATOM 2278 N N . MET A 1 347 ? 9.784 0.284 -0.624 1.00 97.31 347 MET A N 1
ATOM 2279 C CA . MET A 1 347 ? 9.886 -1.138 -0.921 1.00 97.31 347 MET A CA 1
ATOM 2280 C C . MET A 1 347 ? 11.304 -1.631 -0.617 1.00 97.31 347 MET A C 1
ATOM 2282 O O . MET A 1 347 ? 12.195 -1.568 -1.465 1.00 97.31 347 MET A O 1
ATOM 2286 N N . GLY A 1 348 ? 11.514 -2.128 0.597 1.00 94.69 348 GLY A N 1
ATOM 2287 C CA . GLY A 1 348 ? 12.762 -2.737 1.041 1.00 94.69 348 GLY A CA 1
ATOM 2288 C C . GLY A 1 348 ? 12.977 -4.159 0.510 1.00 94.69 348 GLY A C 1
ATOM 2289 O O . GLY A 1 348 ? 12.295 -4.657 -0.395 1.00 94.69 348 GLY A O 1
ATOM 2290 N N . THR A 1 349 ? 13.975 -4.838 1.071 1.00 92.00 349 THR A N 1
ATOM 2291 C CA . THR A 1 349 ? 14.251 -6.249 0.768 1.00 92.00 349 THR A CA 1
ATOM 2292 C C . THR A 1 349 ? 13.268 -7.148 1.511 1.00 92.00 349 THR A C 1
ATOM 2294 O O . THR A 1 349 ? 13.131 -7.031 2.718 1.00 92.00 349 THR A O 1
ATOM 2297 N N . GLY A 1 350 ? 12.593 -8.060 0.804 1.00 87.44 350 GLY A N 1
ATOM 2298 C CA . GLY A 1 350 ? 11.570 -8.949 1.384 1.00 87.44 350 GLY A CA 1
ATOM 2299 C C . GLY A 1 350 ? 10.176 -8.318 1.483 1.00 87.44 350 GLY A C 1
ATOM 2300 O O . GLY A 1 350 ? 9.186 -9.011 1.253 1.00 87.44 350 GLY A O 1
ATOM 2301 N N . GLY A 1 351 ? 10.116 -6.999 1.682 1.00 92.25 351 GLY A N 1
ATOM 2302 C CA . GLY A 1 351 ? 8.869 -6.251 1.770 1.00 92.25 351 GLY A CA 1
ATOM 2303 C C . GLY A 1 351 ? 7.981 -6.404 0.542 1.00 92.25 351 GLY A C 1
ATOM 2304 O O . GLY A 1 351 ? 8.416 -6.222 -0.603 1.00 92.25 351 GLY A O 1
ATOM 2305 N N . SER A 1 352 ? 6.722 -6.761 0.787 1.00 95.62 352 SER A N 1
ATOM 2306 C CA . SER A 1 352 ? 5.733 -6.950 -0.267 1.00 95.62 352 SER A CA 1
ATOM 2307 C C . SER A 1 352 ? 4.301 -6.854 0.242 1.00 95.62 352 SER A C 1
ATOM 2309 O O . SER A 1 352 ? 4.007 -7.195 1.387 1.00 95.62 352 SER A O 1
ATOM 2311 N N . VAL A 1 353 ? 3.409 -6.450 -0.657 1.00 97.31 353 VAL A N 1
ATOM 2312 C CA . VAL A 1 353 ? 1.964 -6.650 -0.541 1.00 97.31 353 VAL A CA 1
ATOM 2313 C C . VAL A 1 353 ? 1.462 -7.440 -1.744 1.00 97.31 353 VAL A C 1
ATOM 2315 O O . VAL A 1 353 ? 1.909 -7.235 -2.872 1.00 97.31 353 VAL A O 1
ATOM 2318 N N . ALA A 1 354 ? 0.532 -8.360 -1.522 1.00 95.62 354 ALA A N 1
ATOM 2319 C CA . ALA A 1 354 ? -0.044 -9.161 -2.600 1.00 95.62 354 ALA A CA 1
ATOM 2320 C C . ALA A 1 354 ? -1.056 -8.374 -3.453 1.00 95.62 354 ALA A C 1
ATOM 2322 O O . ALA A 1 354 ? -1.282 -8.726 -4.610 1.00 95.62 354 ALA A O 1
ATOM 2323 N N . GLY A 1 355 ? -1.672 -7.334 -2.887 1.00 97.00 355 GLY A N 1
ATOM 2324 C CA . GLY A 1 355 ? -2.690 -6.515 -3.536 1.00 97.00 355 GLY A CA 1
ATOM 2325 C C . GLY A 1 355 ? -2.130 -5.244 -4.173 1.00 97.00 355 GLY A C 1
ATOM 2326 O O . GLY A 1 355 ? -1.038 -5.235 -4.749 1.00 97.00 355 GLY A O 1
ATOM 2327 N N . THR A 1 356 ? -2.931 -4.179 -4.130 1.00 97.75 356 THR A N 1
ATOM 2328 C CA . THR A 1 356 ? -2.708 -2.948 -4.903 1.00 97.75 356 THR A CA 1
ATOM 2329 C C . THR A 1 356 ? -2.203 -1.802 -4.031 1.00 97.75 356 THR A C 1
ATOM 2331 O O . THR A 1 356 ? -2.671 -1.605 -2.907 1.00 97.75 356 THR A O 1
ATOM 2334 N N . LEU A 1 357 ? -1.282 -1.006 -4.583 1.00 98.38 357 LEU A N 1
ATOM 2335 C CA . LEU A 1 357 ? -0.918 0.306 -4.047 1.00 98.38 357 LEU A CA 1
ATOM 2336 C C . LEU A 1 357 ? -1.692 1.415 -4.765 1.00 98.38 357 LEU A C 1
ATOM 2338 O O . LEU A 1 357 ? -1.538 1.619 -5.970 1.00 98.38 357 LEU A O 1
ATOM 2342 N N . THR A 1 358 ? -2.493 2.173 -4.028 1.00 98.50 358 THR A N 1
ATOM 2343 C CA . THR A 1 358 ? -3.273 3.289 -4.571 1.00 98.50 358 THR A CA 1
ATOM 2344 C C . THR A 1 358 ? -2.833 4.594 -3.926 1.00 98.50 358 THR A C 1
ATOM 2346 O O . THR A 1 358 ? -2.737 4.672 -2.707 1.00 98.50 358 THR A O 1
ATOM 2349 N N . ALA A 1 359 ? -2.575 5.626 -4.728 1.00 98.25 359 ALA A N 1
ATOM 2350 C CA . ALA A 1 359 ? -2.255 6.965 -4.234 1.00 98.25 359 ALA A CA 1
ATOM 2351 C C . ALA A 1 359 ? -2.745 8.069 -5.180 1.00 98.25 359 ALA A C 1
ATOM 2353 O O . ALA A 1 359 ? -3.157 7.791 -6.305 1.00 98.25 359 ALA A O 1
ATOM 2354 N N . VAL A 1 360 ? -2.658 9.331 -4.753 1.00 97.94 360 VAL A N 1
ATOM 2355 C CA . VAL A 1 360 ? -2.851 10.505 -5.619 1.00 97.94 360 VAL A CA 1
ATOM 2356 C C . VAL A 1 360 ? -1.529 11.261 -5.719 1.00 97.94 360 VAL A C 1
ATOM 2358 O O . VAL A 1 360 ? -1.172 12.029 -4.829 1.00 97.94 360 VAL A O 1
ATOM 2361 N N . GLY A 1 361 ? -0.787 11.039 -6.808 1.00 97.00 361 GLY A N 1
ATOM 2362 C CA . GLY A 1 361 ? 0.570 11.582 -6.951 1.00 97.00 361 GLY A CA 1
ATOM 2363 C C . GLY A 1 361 ? 1.585 10.827 -6.092 1.00 97.00 361 GLY A C 1
ATOM 2364 O O . GLY A 1 361 ? 2.485 11.430 -5.509 1.00 97.00 361 GLY A O 1
ATOM 2365 N N . GLY A 1 362 ? 1.387 9.515 -5.939 1.00 98.44 362 GLY A N 1
ATOM 2366 C CA . GLY A 1 362 ? 2.205 8.686 -5.062 1.00 98.44 362 GLY A CA 1
ATOM 2367 C C . GLY A 1 362 ? 3.596 8.399 -5.616 1.00 98.44 362 GLY A C 1
ATOM 2368 O O . GLY A 1 362 ? 3.853 8.500 -6.820 1.00 98.44 362 GLY A O 1
ATOM 2369 N N . THR A 1 363 ? 4.483 7.982 -4.719 1.00 98.75 363 THR A N 1
ATOM 2370 C CA . THR A 1 363 ? 5.847 7.555 -5.042 1.00 98.75 363 THR A CA 1
ATOM 2371 C C . THR A 1 363 ? 6.065 6.111 -4.619 1.00 98.75 363 THR A C 1
ATOM 2373 O O . THR A 1 363 ? 5.822 5.771 -3.466 1.00 98.75 363 THR A O 1
ATOM 2376 N N . VAL A 1 364 ? 6.589 5.276 -5.513 1.00 98.62 364 VAL A N 1
ATOM 2377 C CA . VAL A 1 364 ? 7.179 3.979 -5.149 1.00 98.62 364 VAL A CA 1
ATOM 2378 C C . VAL A 1 364 ? 8.694 4.144 -5.096 1.00 98.62 364 VAL A C 1
ATOM 2380 O O . VAL A 1 364 ? 9.289 4.672 -6.030 1.00 98.62 364 VAL A O 1
ATOM 2383 N N . SER A 1 365 ? 9.334 3.714 -4.012 1.00 98.31 365 SER A N 1
ATOM 2384 C CA . SER A 1 365 ? 10.785 3.831 -3.835 1.00 98.31 365 SER A CA 1
ATOM 2385 C C . SER A 1 365 ? 11.409 2.492 -3.473 1.00 98.31 365 SER A C 1
ATOM 2387 O O . SER A 1 365 ? 11.093 1.921 -2.435 1.00 98.31 365 SER A O 1
ATOM 2389 N N . TYR A 1 366 ? 12.341 2.027 -4.299 1.00 98.06 366 TYR A N 1
ATOM 2390 C CA . TYR A 1 366 ? 13.178 0.848 -4.079 1.00 98.06 366 TYR A CA 1
ATOM 2391 C C . TYR A 1 366 ? 14.558 1.206 -3.504 1.00 98.06 366 TYR A C 1
ATOM 2393 O O . TYR A 1 366 ? 15.439 0.353 -3.444 1.00 98.06 366 TYR A O 1
ATOM 2401 N N . ALA A 1 367 ? 14.766 2.449 -3.056 1.00 96.06 367 ALA A N 1
ATOM 2402 C CA . ALA A 1 367 ? 16.078 2.963 -2.654 1.00 96.06 367 ALA A CA 1
ATOM 2403 C C . ALA A 1 367 ? 16.769 2.145 -1.544 1.00 96.06 367 ALA A C 1
ATOM 2405 O O . ALA A 1 367 ? 17.996 2.094 -1.484 1.00 96.06 367 ALA A O 1
ATOM 2406 N N . THR A 1 368 ? 15.997 1.499 -0.665 1.00 94.00 368 THR A N 1
ATOM 2407 C CA . THR A 1 368 ? 16.508 0.661 0.436 1.00 94.00 368 THR A CA 1
ATOM 2408 C C . THR A 1 368 ? 16.597 -0.825 0.080 1.00 94.00 368 THR A C 1
ATOM 2410 O O . THR A 1 368 ? 17.060 -1.629 0.892 1.00 94.00 368 THR A O 1
ATOM 2413 N N . ARG A 1 369 ? 16.174 -1.219 -1.127 1.00 94.94 369 ARG A N 1
ATOM 2414 C CA . ARG A 1 369 ? 16.210 -2.605 -1.592 1.00 94.94 369 ARG A CA 1
ATOM 2415 C C . ARG A 1 369 ? 17.632 -3.011 -1.974 1.00 94.94 369 ARG A C 1
ATOM 2417 O O . ARG A 1 369 ? 18.322 -2.324 -2.721 1.00 94.94 369 ARG A O 1
ATOM 2424 N N . THR A 1 370 ? 18.056 -4.182 -1.513 1.00 93.44 370 THR A N 1
ATOM 2425 C CA . THR A 1 370 ? 19.402 -4.728 -1.770 1.00 93.44 370 THR A CA 1
ATOM 2426 C C . THR A 1 370 ? 19.499 -5.602 -3.022 1.00 93.44 370 THR A C 1
ATOM 2428 O O . THR A 1 370 ? 20.573 -6.114 -3.320 1.00 93.44 370 THR A O 1
ATOM 2431 N N . GLY A 1 371 ? 18.405 -5.784 -3.761 1.00 93.12 371 GLY A N 1
ATOM 2432 C CA . GLY A 1 371 ? 18.379 -6.509 -5.030 1.00 93.12 371 GLY A CA 1
ATOM 2433 C C . GLY A 1 371 ? 17.611 -5.740 -6.096 1.00 93.12 371 GLY A C 1
ATOM 2434 O O . GLY A 1 371 ? 16.917 -4.775 -5.778 1.00 93.12 371 GLY A O 1
ATOM 2435 N N . ALA A 1 372 ? 17.717 -6.206 -7.341 1.00 95.69 372 ALA A N 1
ATOM 2436 C CA . ALA A 1 372 ? 17.035 -5.589 -8.468 1.00 95.69 372 ALA A CA 1
ATOM 2437 C C . ALA A 1 372 ? 15.511 -5.527 -8.262 1.00 95.69 372 ALA A C 1
ATOM 2439 O O . ALA A 1 372 ? 14.893 -6.410 -7.644 1.00 95.69 372 ALA A O 1
ATOM 2440 N N . ALA A 1 373 ? 14.918 -4.478 -8.809 1.00 97.69 373 ALA A N 1
ATOM 2441 C CA . ALA A 1 373 ? 13.494 -4.237 -8.863 1.00 97.69 373 ALA A CA 1
ATOM 2442 C C . ALA A 1 373 ? 13.027 -4.084 -10.311 1.00 97.69 373 ALA A C 1
ATOM 2444 O O . ALA A 1 373 ? 13.734 -3.605 -11.197 1.00 97.69 373 ALA A O 1
ATOM 2445 N N . SER A 1 374 ? 11.786 -4.489 -10.534 1.00 97.62 374 SER A N 1
ATOM 2446 C CA . SER A 1 374 ? 11.047 -4.227 -11.756 1.00 97.62 374 SER A CA 1
ATOM 2447 C C . SER A 1 374 ? 9.767 -3.464 -11.448 1.00 97.62 374 SER A C 1
ATOM 2449 O O . SER A 1 374 ? 9.035 -3.844 -10.532 1.00 97.62 374 SER A O 1
ATOM 2451 N N . PHE A 1 375 ? 9.496 -2.418 -12.224 1.00 98.56 375 PHE A N 1
ATOM 2452 C CA . PHE A 1 375 ? 8.276 -1.623 -12.153 1.00 98.56 375 PHE A CA 1
ATOM 2453 C C . PHE A 1 375 ? 7.521 -1.696 -13.482 1.00 98.56 375 PHE A C 1
ATOM 2455 O O . PHE A 1 375 ? 8.066 -1.337 -14.525 1.00 98.56 375 PHE A O 1
ATOM 2462 N N . ALA A 1 376 ? 6.277 -2.166 -13.462 1.00 98.00 376 ALA A N 1
ATOM 2463 C CA . ALA A 1 376 ? 5.449 -2.315 -14.653 1.00 98.00 376 ALA A CA 1
ATOM 2464 C C . ALA A 1 376 ? 4.581 -1.079 -14.891 1.00 98.00 376 ALA A C 1
ATOM 2466 O O . ALA A 1 376 ? 3.735 -0.726 -14.070 1.00 98.00 376 ALA A O 1
ATOM 2467 N N . LEU A 1 377 ? 4.753 -0.443 -16.048 1.00 96.75 377 LEU A N 1
ATOM 2468 C CA . LEU A 1 377 ? 3.892 0.633 -16.528 1.00 96.75 377 LEU A CA 1
ATOM 2469 C C . LEU A 1 377 ? 2.467 0.115 -16.783 1.00 96.75 377 LEU A C 1
ATOM 2471 O O . LEU A 1 377 ? 2.264 -1.038 -17.159 1.00 96.75 377 LEU A O 1
ATOM 2475 N N . GLY A 1 378 ? 1.470 0.986 -16.605 1.00 91.12 378 GLY A N 1
ATOM 2476 C CA . GLY A 1 378 ? 0.059 0.651 -16.833 1.00 91.12 378 GLY A CA 1
ATOM 2477 C C . GLY A 1 378 ? -0.654 -0.035 -15.660 1.00 91.12 378 GLY A C 1
ATOM 2478 O O . GLY A 1 378 ? -1.717 -0.612 -15.866 1.00 91.12 378 GLY A O 1
ATOM 2479 N N . GLY A 1 379 ? -0.098 0.028 -14.444 1.00 92.31 379 GLY A N 1
ATOM 2480 C CA . GLY A 1 379 ? -0.743 -0.489 -13.227 1.00 92.31 379 GLY A CA 1
ATOM 2481 C C . GLY A 1 379 ? -0.561 -1.989 -12.980 1.00 92.31 379 GLY A C 1
ATOM 2482 O O . GLY A 1 379 ? -1.241 -2.554 -12.124 1.00 92.31 379 GLY A O 1
ATOM 2483 N N . GLY A 1 380 ? 0.331 -2.643 -13.730 1.00 92.69 380 GLY A N 1
ATOM 2484 C CA . GLY A 1 380 ? 0.615 -4.071 -13.590 1.00 92.69 380 GLY A CA 1
ATOM 2485 C C . GLY A 1 380 ? 1.422 -4.429 -12.338 1.00 92.69 380 GLY A C 1
ATOM 2486 O O . GLY A 1 380 ? 1.946 -3.565 -11.627 1.00 92.69 380 GLY A O 1
ATOM 2487 N N . ALA A 1 381 ? 1.555 -5.736 -12.100 1.00 96.50 381 ALA A N 1
ATOM 2488 C CA . ALA A 1 381 ? 2.371 -6.268 -11.015 1.00 96.50 381 ALA A CA 1
ATOM 2489 C C . ALA A 1 381 ? 3.817 -5.780 -11.126 1.00 96.50 381 ALA A C 1
ATOM 2491 O O . ALA A 1 381 ? 4.428 -5.806 -12.194 1.00 96.50 381 ALA A O 1
ATOM 2492 N N . SER A 1 382 ? 4.357 -5.337 -10.000 1.00 97.69 382 SER A N 1
ATOM 2493 C CA . SER A 1 382 ? 5.714 -4.816 -9.881 1.00 97.69 382 SER A CA 1
ATOM 2494 C C . SER A 1 382 ? 6.411 -5.508 -8.716 1.00 97.69 382 SER A C 1
ATOM 2496 O O . SER A 1 382 ? 5.815 -6.276 -7.963 1.00 97.69 382 SER A O 1
ATOM 2498 N N . THR A 1 383 ? 7.706 -5.282 -8.554 1.00 97.06 383 THR A N 1
ATOM 2499 C CA . THR A 1 383 ? 8.458 -5.928 -7.480 1.00 97.06 383 THR A CA 1
ATOM 2500 C C . THR A 1 383 ? 7.874 -5.540 -6.124 1.00 97.06 383 THR A C 1
ATOM 2502 O O . THR A 1 383 ? 7.861 -4.366 -5.763 1.00 97.06 383 THR A O 1
ATOM 2505 N N . GLY A 1 384 ? 7.373 -6.541 -5.396 1.00 95.81 384 GLY A N 1
ATOM 2506 C CA . GLY A 1 384 ? 6.744 -6.377 -4.086 1.00 95.81 384 GLY A CA 1
ATOM 2507 C C . GLY A 1 384 ? 5.296 -5.862 -4.098 1.00 95.81 384 GLY A C 1
ATOM 2508 O O . GLY A 1 384 ? 4.789 -5.553 -3.026 1.00 95.81 384 GLY A O 1
ATOM 2509 N N . MET A 1 385 ? 4.619 -5.770 -5.249 1.00 97.56 385 MET A N 1
ATOM 2510 C CA . MET A 1 385 ? 3.197 -5.387 -5.312 1.00 97.56 385 MET A CA 1
ATOM 2511 C C . MET A 1 385 ? 2.442 -6.074 -6.455 1.00 97.56 385 MET A C 1
ATOM 2513 O O . MET A 1 385 ? 2.973 -6.236 -7.555 1.00 97.56 385 MET A O 1
ATOM 2517 N N . GLY A 1 386 ? 1.180 -6.437 -6.221 1.00 96.88 386 GLY A N 1
ATOM 2518 C CA . GLY A 1 386 ? 0.313 -7.059 -7.228 1.00 96.88 386 GLY A CA 1
ATOM 2519 C C . GLY A 1 386 ? -0.189 -6.094 -8.307 1.00 96.88 386 GLY A C 1
ATOM 2520 O O . GLY A 1 386 ? -0.475 -6.518 -9.425 1.00 96.88 386 GLY A O 1
ATOM 2521 N N . GLY A 1 387 ? -0.246 -4.797 -8.006 1.00 97.44 387 GLY A N 1
ATOM 2522 C CA . GLY A 1 387 ? -0.640 -3.746 -8.944 1.00 97.44 387 GLY A CA 1
ATOM 2523 C C . GLY A 1 387 ? -0.554 -2.359 -8.316 1.00 97.44 387 GLY A C 1
ATOM 2524 O O . GLY A 1 387 ? -0.255 -2.222 -7.125 1.00 97.44 387 GLY A O 1
ATOM 2525 N N . TRP A 1 388 ? -0.824 -1.321 -9.107 1.00 98.25 388 TRP A N 1
ATOM 2526 C CA . TRP A 1 388 ? -0.809 0.054 -8.606 1.00 98.25 388 TRP A CA 1
ATOM 2527 C C . TRP A 1 388 ? -1.708 1.010 -9.399 1.00 98.25 388 TRP A C 1
ATOM 2529 O O . TRP A 1 388 ? -2.022 0.785 -10.567 1.00 98.25 388 TRP A O 1
ATOM 2539 N N . SER A 1 389 ? -2.092 2.124 -8.771 1.00 98.00 389 SER A N 1
ATOM 2540 C CA . SER A 1 389 ? -2.831 3.218 -9.412 1.00 98.00 389 SER A CA 1
ATOM 2541 C C . SER A 1 389 ? -2.467 4.577 -8.808 1.00 98.00 389 SER A C 1
ATOM 2543 O O . SER A 1 389 ? -2.382 4.706 -7.588 1.00 98.00 389 SER A O 1
ATOM 2545 N N . GLY A 1 390 ? -2.308 5.600 -9.655 1.00 97.56 390 GLY A N 1
ATOM 2546 C CA . GLY A 1 390 ? -2.048 6.983 -9.225 1.00 97.56 390 GLY A CA 1
ATOM 2547 C C . GLY A 1 390 ? -0.644 7.244 -8.656 1.00 97.56 390 GLY A C 1
ATOM 2548 O O . GLY A 1 390 ? -0.403 8.278 -8.030 1.00 97.56 390 GLY A O 1
ATOM 2549 N N . ILE A 1 391 ? 0.293 6.329 -8.925 1.00 98.38 391 ILE A N 1
ATOM 2550 C CA . ILE A 1 391 ? 1.735 6.542 -8.761 1.00 98.38 391 ILE A CA 1
ATOM 2551 C C . ILE A 1 391 ? 2.236 7.424 -9.906 1.00 98.38 391 ILE A C 1
ATOM 2553 O O . ILE A 1 391 ? 1.938 7.163 -11.071 1.00 98.38 391 ILE A O 1
ATOM 2557 N N . THR A 1 392 ? 3.000 8.462 -9.574 1.00 98.06 392 THR A N 1
ATOM 2558 C CA . THR A 1 392 ? 3.607 9.395 -10.540 1.00 98.06 392 THR A CA 1
ATOM 2559 C C . THR A 1 392 ? 5.128 9.391 -10.489 1.00 98.06 392 THR A C 1
ATOM 2561 O O . THR A 1 392 ? 5.762 9.913 -11.398 1.00 98.06 392 THR A O 1
ATOM 2564 N N . THR A 1 393 ? 5.720 8.790 -9.456 1.00 98.25 393 THR A N 1
ATOM 2565 C CA . THR A 1 393 ? 7.173 8.763 -9.275 1.00 98.25 393 THR A CA 1
ATOM 2566 C C . THR A 1 393 ? 7.639 7.367 -8.885 1.00 98.25 393 THR A C 1
ATOM 2568 O O . THR A 1 393 ? 7.047 6.729 -8.012 1.00 98.25 393 THR A O 1
ATOM 2571 N N . VAL A 1 394 ? 8.729 6.908 -9.497 1.00 98.38 394 VAL A N 1
ATOM 2572 C CA . VAL A 1 394 ? 9.391 5.641 -9.173 1.00 98.38 394 VAL A CA 1
ATOM 2573 C C . VAL A 1 394 ? 10.881 5.877 -8.954 1.00 98.38 394 VAL A C 1
ATOM 2575 O O . VAL A 1 394 ? 11.591 6.292 -9.862 1.00 98.38 394 VAL A O 1
ATOM 2578 N N . ALA A 1 395 ? 11.383 5.589 -7.761 1.00 97.88 395 ALA A N 1
ATOM 2579 C CA . ALA A 1 395 ? 12.818 5.587 -7.501 1.00 97.88 395 ALA A CA 1
ATOM 2580 C C . ALA A 1 395 ? 13.325 4.146 -7.475 1.00 97.88 395 ALA A C 1
ATOM 2582 O O . ALA A 1 395 ? 12.808 3.328 -6.714 1.00 97.88 395 ALA A O 1
ATOM 2583 N N . GLY A 1 396 ? 14.324 3.834 -8.295 1.00 97.50 396 GLY A N 1
ATOM 2584 C CA . GLY A 1 396 ? 15.036 2.566 -8.229 1.00 97.50 396 GLY A CA 1
ATOM 2585 C C . GLY A 1 396 ? 15.958 2.458 -7.013 1.00 97.50 396 GLY A C 1
ATOM 2586 O O . GLY A 1 396 ? 16.059 3.347 -6.162 1.00 97.50 396 GLY A O 1
ATOM 2587 N N . SER A 1 397 ? 16.612 1.316 -6.936 1.00 96.44 397 SER A N 1
ATOM 2588 C CA . SER A 1 397 ? 17.620 0.911 -5.976 1.00 96.44 397 SER A CA 1
ATOM 2589 C C . SER A 1 397 ? 19.025 1.265 -6.482 1.00 96.44 397 SER A C 1
ATOM 2591 O O . SER A 1 397 ? 19.200 1.940 -7.493 1.00 96.44 397 SER A O 1
ATOM 2593 N N . GLY A 1 398 ? 20.058 0.817 -5.765 1.00 93.19 398 GLY A N 1
ATOM 2594 C CA . GLY A 1 398 ? 21.442 0.862 -6.251 1.00 93.19 398 GLY A CA 1
ATOM 2595 C C . GLY A 1 398 ? 21.823 -0.304 -7.177 1.00 93.19 398 GLY A C 1
ATOM 2596 O O . GLY A 1 398 ? 23.012 -0.515 -7.410 1.00 93.19 398 GLY A O 1
ATOM 2597 N N . ASN A 1 399 ? 20.853 -1.107 -7.628 1.00 95.06 399 ASN A N 1
ATOM 2598 C CA . ASN A 1 399 ? 21.050 -2.290 -8.470 1.00 95.06 399 ASN A CA 1
ATOM 2599 C C . ASN A 1 399 ? 20.484 -2.064 -9.876 1.00 95.06 399 ASN A C 1
ATOM 2601 O O . ASN A 1 399 ? 19.872 -1.044 -10.134 1.00 95.06 399 ASN A O 1
ATOM 2605 N N . SER A 1 400 ? 20.691 -3.032 -10.775 1.00 95.62 400 SER A N 1
ATOM 2606 C CA . SER A 1 400 ? 20.210 -2.980 -12.162 1.00 95.62 400 SER A CA 1
ATOM 2607 C C . SER A 1 400 ? 18.690 -3.156 -12.227 1.00 95.62 400 SER A C 1
ATOM 2609 O O . SER A 1 400 ? 18.188 -4.280 -12.342 1.00 95.62 400 SER A O 1
ATOM 2611 N N . ASP A 1 401 ? 17.963 -2.049 -12.140 1.00 98.38 401 ASP A N 1
ATOM 2612 C CA . ASP A 1 401 ? 16.506 -2.040 -12.086 1.00 98.38 401 ASP A CA 1
ATOM 2613 C C . ASP A 1 401 ? 15.886 -1.901 -13.474 1.00 98.38 401 ASP A C 1
ATOM 2615 O O . ASP A 1 401 ? 16.541 -1.517 -14.448 1.00 98.38 401 ASP A O 1
ATOM 2619 N N . THR A 1 402 ? 14.616 -2.290 -13.597 1.00 98.50 402 THR A N 1
ATOM 2620 C CA . THR A 1 402 ? 13.927 -2.359 -14.891 1.00 98.50 402 THR A CA 1
ATOM 2621 C C . THR A 1 402 ? 12.541 -1.737 -14.845 1.00 98.50 402 THR A C 1
ATOM 2623 O O . THR A 1 402 ? 11.672 -2.200 -14.109 1.00 98.50 402 THR A O 1
ATOM 2626 N N . VAL A 1 403 ? 12.265 -0.774 -15.720 1.00 98.50 403 VAL A N 1
ATOM 2627 C CA . VAL A 1 403 ? 10.879 -0.397 -16.030 1.00 98.50 403 VAL A CA 1
ATOM 2628 C C . VAL A 1 403 ? 10.381 -1.254 -17.192 1.00 98.50 403 VAL A C 1
ATOM 2630 O O . VAL A 1 403 ? 11.050 -1.375 -18.219 1.00 98.50 403 VAL A O 1
ATOM 2633 N N . THR A 1 404 ? 9.207 -1.864 -17.031 1.00 98.12 404 THR A N 1
ATOM 2634 C CA . THR A 1 404 ? 8.575 -2.725 -18.040 1.00 98.12 404 THR A CA 1
ATOM 2635 C C . THR A 1 404 ? 7.296 -2.103 -18.597 1.00 98.12 404 THR A C 1
ATOM 2637 O O . THR A 1 404 ? 6.641 -1.311 -17.923 1.00 98.12 404 THR A O 1
ATOM 2640 N N . GLY A 1 405 ? 6.930 -2.429 -19.835 1.00 97.19 405 GLY A N 1
ATOM 2641 C CA . GLY A 1 405 ? 5.728 -1.913 -20.493 1.00 97.19 405 GLY A CA 1
ATOM 2642 C C . GLY A 1 405 ? 5.297 -2.732 -21.712 1.00 97.19 405 GLY A C 1
ATOM 2643 O O . GLY A 1 405 ? 5.879 -3.772 -22.029 1.00 97.19 405 GLY A O 1
ATOM 2644 N N . ALA A 1 406 ? 4.244 -2.272 -22.386 1.00 96.75 406 ALA A N 1
ATOM 2645 C CA . ALA A 1 406 ? 3.752 -2.829 -23.643 1.00 96.75 406 ALA A CA 1
ATOM 2646 C C . ALA A 1 406 ? 3.283 -1.699 -24.573 1.00 96.75 406 ALA A C 1
ATOM 2648 O O . ALA A 1 406 ? 2.290 -1.032 -24.277 1.00 96.75 406 ALA A O 1
ATOM 2649 N N . GLY A 1 407 ? 3.993 -1.484 -25.682 1.00 96.62 407 GLY A N 1
ATOM 2650 C CA . GLY A 1 407 ? 3.711 -0.414 -26.643 1.00 96.62 407 GLY A CA 1
ATOM 2651 C C . GLY A 1 407 ? 3.887 0.985 -26.053 1.00 96.62 407 GLY A C 1
ATOM 2652 O O . GLY A 1 407 ? 3.144 1.901 -26.401 1.00 96.62 407 GLY A O 1
ATOM 2653 N N . GLN A 1 408 ? 4.817 1.139 -25.115 1.00 97.69 408 GLN A N 1
ATOM 2654 C CA . GLN A 1 408 ? 5.012 2.359 -24.352 1.00 97.69 408 GLN A CA 1
ATOM 2655 C C . GLN A 1 408 ? 6.001 3.310 -25.015 1.00 97.69 408 GLN A C 1
ATOM 2657 O O . GLN A 1 408 ? 6.874 2.937 -25.795 1.00 97.69 408 GLN A O 1
ATOM 2662 N N . THR A 1 409 ? 5.865 4.586 -24.667 1.00 97.19 409 THR A N 1
ATOM 2663 C CA . THR A 1 409 ? 6.840 5.618 -25.018 1.00 97.19 409 THR A CA 1
ATOM 2664 C C . THR A 1 409 ? 7.651 5.997 -23.790 1.00 97.19 409 THR A C 1
ATOM 2666 O O . THR A 1 409 ? 7.096 6.464 -22.797 1.00 97.19 409 THR A O 1
ATOM 2669 N N . TYR A 1 410 ? 8.957 5.800 -23.863 1.00 97.62 410 TYR A N 1
ATOM 2670 C CA . TYR A 1 410 ? 9.910 6.113 -22.813 1.00 97.62 410 TYR A CA 1
ATOM 2671 C C . TYR A 1 410 ? 10.672 7.369 -23.213 1.00 97.62 410 TYR A C 1
ATOM 2673 O O . TYR A 1 410 ? 11.340 7.384 -24.244 1.00 97.62 410 TYR A O 1
ATOM 2681 N N . THR A 1 411 ? 10.588 8.412 -22.399 1.00 95.75 411 THR A N 1
ATOM 2682 C CA . THR A 1 411 ? 11.336 9.656 -22.585 1.00 95.75 411 THR A CA 1
ATOM 2683 C C . THR A 1 411 ? 12.432 9.717 -21.541 1.00 95.75 411 THR A C 1
ATOM 2685 O O . THR A 1 411 ? 12.131 9.772 -20.353 1.00 95.75 411 THR A O 1
ATOM 2688 N N . LEU A 1 412 ? 13.694 9.685 -21.953 1.00 94.12 412 LEU A N 1
ATOM 2689 C CA . LEU A 1 412 ? 14.819 9.736 -21.020 1.00 94.12 412 LEU A CA 1
ATOM 2690 C C . LEU A 1 412 ? 15.154 11.198 -20.698 1.00 94.12 412 LEU A C 1
ATOM 2692 O O . LEU A 1 412 ? 15.163 12.029 -21.604 1.00 94.12 412 LEU A O 1
ATOM 2696 N N . ASP A 1 413 ? 15.402 11.496 -19.419 1.00 77.12 413 ASP A N 1
ATOM 2697 C CA . ASP A 1 413 ? 15.670 12.856 -18.926 1.00 77.12 413 ASP A CA 1
ATOM 2698 C C . ASP A 1 413 ? 17.029 13.375 -19.410 1.00 77.12 413 ASP A C 1
ATOM 2700 O O . ASP A 1 413 ? 18.042 12.684 -19.360 1.00 77.12 413 ASP A O 1
ATOM 2704 N N . ASP A 1 414 ? 17.053 14.635 -19.817 1.00 72.25 414 ASP A N 1
ATOM 2705 C CA . ASP A 1 414 ? 18.211 15.332 -20.359 1.00 72.25 414 ASP A CA 1
ATOM 2706 C C . ASP A 1 414 ? 19.288 15.617 -19.294 1.00 72.25 414 ASP A C 1
ATOM 2708 O O . ASP A 1 414 ? 20.467 15.756 -19.615 1.00 72.25 414 ASP A O 1
ATOM 2712 N N . ALA A 1 415 ? 18.934 15.682 -18.008 1.00 80.12 415 ALA A N 1
ATOM 2713 C CA . ALA A 1 415 ? 19.877 16.104 -16.967 1.00 80.12 415 ALA A CA 1
ATOM 2714 C C . ALA A 1 415 ? 20.492 14.958 -16.149 1.00 80.12 415 ALA A C 1
ATOM 2716 O O . ALA A 1 415 ? 21.603 15.107 -15.629 1.00 80.12 415 ALA A O 1
ATOM 2717 N N . THR A 1 416 ? 19.788 13.833 -16.014 1.00 87.44 416 THR A N 1
ATOM 2718 C CA . THR A 1 416 ? 20.117 12.806 -15.018 1.00 87.44 416 THR A CA 1
ATOM 2719 C C . THR A 1 416 ? 20.205 11.425 -15.661 1.00 87.44 416 THR A C 1
ATOM 2721 O O . THR A 1 416 ? 19.254 10.947 -16.273 1.00 87.44 416 THR A O 1
ATOM 2724 N N . ALA A 1 417 ? 21.347 10.748 -15.499 1.00 90.25 417 ALA A N 1
ATOM 2725 C CA . ALA A 1 417 ? 21.491 9.362 -15.938 1.00 90.25 417 ALA A CA 1
ATOM 2726 C C . ALA A 1 417 ? 20.496 8.446 -15.205 1.00 90.25 417 ALA A C 1
ATOM 2728 O O . ALA A 1 417 ? 20.203 8.657 -14.027 1.00 90.25 417 ALA A O 1
ATOM 2729 N N . ASN A 1 418 ? 20.009 7.412 -15.895 1.00 94.75 418 ASN A N 1
ATOM 2730 C CA . ASN A 1 418 ? 19.038 6.441 -15.379 1.00 94.75 418 ASN A CA 1
ATOM 2731 C C . ASN A 1 418 ? 17.709 7.083 -14.931 1.00 94.75 418 ASN A C 1
ATOM 2733 O O . ASN A 1 418 ? 17.003 6.537 -14.080 1.00 94.75 418 ASN A O 1
ATOM 2737 N N . ALA A 1 419 ? 17.363 8.246 -15.486 1.00 95.31 419 ALA A N 1
ATOM 2738 C CA . ALA A 1 419 ? 16.109 8.937 -15.223 1.00 95.31 419 ALA A CA 1
ATOM 2739 C C . ALA A 1 419 ? 15.301 9.138 -16.508 1.00 95.31 419 ALA A C 1
ATOM 2741 O O . ALA A 1 419 ? 15.836 9.199 -17.618 1.00 95.31 419 ALA A O 1
ATOM 2742 N N . GLY A 1 420 ? 13.984 9.216 -16.361 1.00 95.81 420 GLY A N 1
ATOM 2743 C CA . GLY A 1 420 ? 13.078 9.351 -17.491 1.00 95.81 420 GLY A CA 1
ATOM 2744 C C . GLY A 1 420 ? 11.617 9.376 -17.079 1.00 95.81 420 GLY A C 1
ATOM 2745 O O . GLY A 1 420 ? 11.284 9.529 -15.907 1.00 95.81 420 GLY A O 1
ATOM 2746 N N . SER A 1 421 ? 10.733 9.263 -18.061 1.00 96.31 421 SER A N 1
ATOM 2747 C CA . SER A 1 421 ? 9.291 9.276 -17.861 1.00 96.31 421 SER A CA 1
ATOM 2748 C C . SER A 1 421 ? 8.521 8.526 -18.949 1.00 96.31 421 SER A C 1
ATOM 2750 O O . SER A 1 421 ? 8.986 8.344 -20.075 1.00 96.31 421 SER A O 1
ATOM 2752 N N . ASN A 1 422 ? 7.309 8.103 -18.600 1.00 97.00 422 ASN A N 1
ATOM 2753 C CA . ASN A 1 422 ? 6.273 7.601 -19.493 1.00 97.00 422 ASN A CA 1
ATOM 2754 C C . ASN A 1 422 ? 4.966 8.292 -19.092 1.00 97.00 422 ASN A C 1
ATOM 2756 O O . ASN A 1 422 ? 4.399 8.015 -18.033 1.00 97.00 422 ASN A O 1
ATOM 2760 N N . GLY A 1 423 ? 4.517 9.245 -19.911 1.00 94.19 423 GLY A N 1
ATOM 2761 C CA . GLY A 1 423 ? 3.358 10.072 -19.582 1.00 94.19 423 GLY A CA 1
ATOM 2762 C C . GLY A 1 423 ? 3.547 10.801 -18.248 1.00 94.19 423 GLY A C 1
ATOM 2763 O O . GLY A 1 423 ? 4.410 11.663 -18.125 1.00 94.19 423 GLY A O 1
ATOM 2764 N N . THR A 1 424 ? 2.729 10.458 -17.252 1.00 93.88 424 THR A N 1
ATOM 2765 C CA . THR A 1 424 ? 2.754 11.068 -15.912 1.00 93.88 424 THR A CA 1
ATOM 2766 C C . THR A 1 424 ? 3.664 10.353 -14.916 1.00 93.88 424 THR A C 1
ATOM 2768 O O . THR A 1 424 ? 3.798 10.827 -13.791 1.00 93.88 424 THR A O 1
ATOM 2771 N N . VAL A 1 425 ? 4.234 9.200 -15.279 1.00 97.88 425 VAL A N 1
ATOM 2772 C CA . VAL A 1 425 ? 5.133 8.440 -14.404 1.00 97.88 425 VAL A CA 1
ATOM 2773 C C . VAL A 1 425 ? 6.565 8.832 -14.721 1.00 97.88 425 VAL A C 1
ATOM 2775 O O . VAL A 1 425 ? 7.048 8.537 -15.811 1.00 97.88 425 VAL A O 1
ATOM 2778 N N . ALA A 1 426 ? 7.244 9.474 -13.778 1.00 97.31 426 ALA A N 1
ATOM 2779 C CA . ALA A 1 426 ? 8.675 9.745 -13.835 1.00 97.31 426 ALA A CA 1
ATOM 2780 C C . ALA A 1 426 ? 9.455 8.704 -13.022 1.00 97.31 426 ALA A C 1
ATOM 2782 O O . ALA A 1 426 ? 8.949 8.173 -12.031 1.00 97.31 426 ALA A O 1
ATOM 2783 N N . TRP A 1 427 ? 10.697 8.431 -13.412 1.00 97.75 427 TRP A N 1
ATOM 2784 C CA . TRP A 1 427 ? 11.595 7.556 -12.669 1.00 97.75 427 TRP A CA 1
ATOM 2785 C C . TRP A 1 427 ? 13.018 8.091 -12.564 1.00 97.75 427 TRP A C 1
ATOM 2787 O O . TRP A 1 427 ? 13.468 8.890 -13.385 1.00 97.75 427 TRP A O 1
ATOM 2797 N N . THR A 1 428 ? 13.736 7.590 -11.562 1.00 96.81 428 THR A N 1
ATOM 2798 C CA . THR A 1 428 ? 15.169 7.817 -11.327 1.00 96.81 428 THR A CA 1
ATOM 2799 C C . THR A 1 428 ? 15.843 6.516 -10.907 1.00 96.81 428 THR A C 1
ATOM 2801 O O . THR A 1 428 ? 15.197 5.687 -10.266 1.00 96.81 428 THR A O 1
ATOM 2804 N N . SER A 1 429 ? 17.140 6.368 -11.184 1.00 96.38 429 SER A N 1
ATOM 2805 C CA . SER A 1 429 ? 17.926 5.168 -10.844 1.00 96.38 429 SER A CA 1
ATOM 2806 C C . SER A 1 429 ? 17.360 3.874 -11.447 1.00 96.38 429 SER A C 1
ATOM 2808 O O . SER A 1 429 ? 17.268 2.863 -10.766 1.00 96.38 429 SER A O 1
ATOM 2810 N N . ILE A 1 430 ? 16.923 3.923 -12.710 1.00 97.75 430 ILE A N 1
ATOM 2811 C CA . ILE A 1 430 ? 16.510 2.747 -13.487 1.00 97.75 430 ILE A CA 1
ATOM 2812 C C . ILE A 1 430 ? 17.451 2.558 -14.682 1.00 97.75 430 ILE A C 1
ATOM 2814 O O . ILE A 1 430 ? 17.537 3.411 -15.567 1.00 97.75 430 ILE A O 1
ATOM 2818 N N . GLU A 1 431 ? 18.128 1.415 -14.732 1.00 97.12 431 GLU A N 1
ATOM 2819 C CA . GLU A 1 431 ? 19.165 1.104 -15.719 1.00 97.12 431 GLU A CA 1
ATOM 2820 C C . GLU A 1 431 ? 18.623 0.407 -16.967 1.00 97.12 431 GLU A C 1
ATOM 2822 O O . GLU A 1 431 ? 19.278 0.445 -18.006 1.00 97.12 431 GLU A O 1
ATOM 2827 N N . ASN A 1 432 ? 17.470 -0.258 -16.893 1.00 98.25 432 ASN A N 1
ATOM 2828 C CA . ASN A 1 432 ? 16.929 -1.032 -18.009 1.00 98.25 432 ASN A CA 1
ATOM 2829 C C . ASN A 1 432 ? 15.493 -0.633 -18.323 1.00 98.25 432 ASN A C 1
ATOM 2831 O O . ASN A 1 432 ? 14.677 -0.403 -17.429 1.00 98.25 432 ASN A O 1
ATOM 2835 N N . LEU A 1 433 ? 15.162 -0.638 -19.610 1.00 98.31 433 LEU A N 1
ATOM 2836 C CA . LEU A 1 433 ? 13.801 -0.442 -20.091 1.00 98.31 433 LEU A CA 1
ATOM 2837 C C . LEU A 1 433 ? 13.429 -1.634 -20.969 1.00 98.31 433 LEU A C 1
ATOM 2839 O O . LEU A 1 433 ? 14.159 -1.985 -21.895 1.00 98.31 433 LEU A O 1
ATOM 2843 N N . THR A 1 434 ? 12.305 -2.274 -20.665 1.00 98.31 434 THR A N 1
ATOM 2844 C CA . THR A 1 434 ? 11.806 -3.426 -21.421 1.00 98.31 434 THR A CA 1
ATOM 2845 C C . THR A 1 434 ? 10.381 -3.176 -21.877 1.00 98.31 434 THR A C 1
ATOM 2847 O O . THR A 1 434 ? 9.484 -2.979 -21.063 1.00 98.31 434 THR A O 1
ATOM 2850 N N . ASP A 1 435 ? 10.153 -3.250 -23.176 1.00 98.38 435 ASP A N 1
ATOM 2851 C CA . ASP A 1 435 ? 8.833 -3.181 -23.773 1.00 98.38 435 ASP A CA 1
ATOM 2852 C C . ASP A 1 435 ? 8.491 -4.522 -24.428 1.00 98.38 435 ASP A C 1
ATOM 2854 O O . ASP A 1 435 ? 9.257 -5.085 -25.203 1.00 98.38 435 ASP A O 1
ATOM 2858 N N . SER A 1 436 ? 7.336 -5.081 -24.098 1.00 97.19 436 SER A N 1
ATOM 2859 C CA . SER A 1 436 ? 6.873 -6.341 -24.695 1.00 97.19 436 SER A CA 1
ATOM 2860 C C . SER A 1 436 ? 6.254 -6.166 -26.091 1.00 97.19 436 SER A C 1
ATOM 2862 O O . SER A 1 436 ? 5.923 -7.154 -26.745 1.00 97.19 436 SER A O 1
ATOM 2864 N N . GLY A 1 437 ? 6.116 -4.928 -26.566 1.00 96.31 437 GLY A N 1
ATOM 2865 C CA . GLY A 1 437 ? 5.654 -4.552 -27.896 1.00 96.31 437 GLY A CA 1
ATOM 2866 C C . GLY A 1 437 ? 6.583 -3.538 -28.573 1.00 96.31 437 GLY A C 1
ATOM 2867 O O . GLY A 1 437 ? 7.787 -3.479 -28.308 1.00 96.31 437 GLY A O 1
ATOM 2868 N N . ALA A 1 438 ? 6.005 -2.741 -29.478 1.00 96.88 438 ALA A N 1
ATOM 2869 C CA . ALA A 1 438 ? 6.716 -1.747 -30.282 1.00 96.88 438 ALA A CA 1
ATOM 2870 C C . ALA A 1 438 ? 6.992 -0.459 -29.484 1.00 96.88 438 ALA A C 1
ATOM 2872 O O . ALA A 1 438 ? 6.466 0.610 -29.795 1.00 96.88 438 ALA A O 1
ATOM 2873 N N . GLY A 1 439 ? 7.783 -0.582 -28.417 1.00 97.75 439 GLY A N 1
ATOM 2874 C CA . GLY A 1 439 ? 8.168 0.541 -27.567 1.00 97.75 439 GLY A CA 1
ATOM 2875 C C . GLY A 1 439 ? 8.995 1.596 -28.308 1.00 97.75 439 GLY A C 1
ATOM 2876 O O . GLY A 1 439 ? 9.796 1.279 -29.193 1.00 97.75 439 GLY A O 1
ATOM 2877 N N . ILE A 1 440 ? 8.821 2.861 -27.928 1.00 98.12 440 ILE A N 1
ATOM 2878 C CA . ILE A 1 440 ? 9.576 4.003 -28.461 1.00 98.12 440 ILE A CA 1
ATOM 2879 C C . ILE A 1 440 ? 10.468 4.559 -27.354 1.00 98.12 440 ILE A C 1
ATOM 2881 O O . ILE A 1 440 ? 9.965 5.010 -26.330 1.00 98.12 440 ILE A O 1
ATOM 2885 N N . PHE A 1 441 ? 11.778 4.589 -27.579 1.00 97.69 441 PHE A N 1
ATOM 2886 C CA . PHE A 1 441 ? 12.770 5.135 -26.655 1.00 97.69 441 PHE A CA 1
ATOM 2887 C C . PHE A 1 441 ? 13.283 6.476 -27.185 1.00 97.69 441 PHE A C 1
ATOM 2889 O O . PHE A 1 441 ? 14.054 6.525 -28.145 1.00 97.69 441 PHE A O 1
ATOM 2896 N N . GLN A 1 442 ? 12.825 7.572 -26.585 1.00 95.94 442 GLN A N 1
ATOM 2897 C CA . GLN A 1 442 ? 13.229 8.933 -26.929 1.00 95.94 442 GLN A CA 1
ATOM 2898 C C . GLN A 1 442 ? 14.469 9.334 -26.127 1.00 95.94 442 GLN A C 1
ATOM 2900 O O . GLN A 1 442 ? 14.420 9.516 -24.910 1.00 95.94 442 GLN A O 1
ATOM 2905 N N . MET A 1 443 ? 15.579 9.478 -26.840 1.00 92.81 443 MET A N 1
ATOM 2906 C CA . MET A 1 443 ? 16.904 9.788 -26.321 1.00 92.81 443 MET A CA 1
ATOM 2907 C C . MET A 1 443 ? 17.163 11.294 -26.436 1.00 92.81 443 MET A C 1
ATOM 2909 O O . MET A 1 443 ? 17.614 11.771 -27.479 1.00 92.81 443 MET A O 1
ATOM 2913 N N . GLY A 1 444 ? 16.879 12.046 -25.374 1.00 83.56 444 GLY A N 1
ATOM 2914 C CA . GLY A 1 444 ? 17.062 13.496 -25.363 1.00 83.56 444 GLY A CA 1
ATOM 2915 C C . GLY A 1 444 ? 18.509 13.971 -25.142 1.00 83.56 444 GLY A C 1
ATOM 2916 O O . GLY A 1 444 ? 19.487 13.229 -25.311 1.00 83.56 444 GLY A O 1
ATOM 2917 N N . THR A 1 445 ? 18.658 15.249 -24.792 1.00 75.19 445 THR A N 1
ATOM 2918 C CA . THR A 1 445 ? 19.929 15.957 -24.554 1.00 75.19 445 THR A CA 1
ATOM 2919 C C . THR A 1 445 ? 20.575 15.524 -23.239 1.00 75.19 445 THR A C 1
ATOM 2921 O O . THR A 1 445 ? 20.630 16.286 -22.294 1.00 75.19 445 THR A O 1
ATOM 2924 N N . GLY A 1 446 ? 21.085 14.294 -23.177 1.00 75.75 446 GLY A N 1
ATOM 2925 C CA . GLY A 1 446 ? 21.707 13.718 -21.971 1.00 75.75 446 GLY A CA 1
ATOM 2926 C C . GLY A 1 446 ? 20.961 12.504 -21.417 1.00 75.75 446 GLY A C 1
ATOM 2927 O O . GLY A 1 446 ? 21.545 11.735 -20.650 1.00 75.75 446 GLY A O 1
ATOM 2928 N N . GLY A 1 447 ? 19.752 12.257 -21.939 1.00 84.50 447 GLY A N 1
ATOM 2929 C CA . GLY A 1 447 ? 18.989 11.027 -21.759 1.00 84.50 447 GLY A CA 1
ATOM 2930 C C . GLY A 1 447 ? 19.860 9.796 -21.931 1.00 84.50 447 GLY A C 1
ATOM 2931 O O . GLY A 1 447 ? 20.431 9.560 -23.004 1.00 84.50 447 GLY A O 1
ATOM 2932 N N . SER A 1 448 ? 19.995 9.033 -20.850 1.00 92.00 448 SER A N 1
ATOM 2933 C CA . SER A 1 448 ? 20.775 7.806 -20.851 1.00 92.00 448 SER A CA 1
ATOM 2934 C C . SER A 1 448 ? 20.295 6.803 -19.816 1.00 92.00 448 SER A C 1
ATOM 2936 O O . SER A 1 448 ? 19.852 7.165 -18.727 1.00 92.00 448 SER A O 1
ATOM 2938 N N . VAL A 1 449 ? 20.437 5.531 -20.168 1.00 95.75 449 VAL A N 1
ATOM 2939 C CA . VAL A 1 449 ? 20.388 4.410 -19.237 1.00 95.75 449 VAL A CA 1
ATOM 2940 C C . VAL A 1 449 ? 21.709 3.651 -19.310 1.00 95.75 449 VAL A C 1
ATOM 2942 O O . VAL A 1 449 ? 22.275 3.459 -20.387 1.00 95.75 449 VAL A O 1
ATOM 2945 N N . ALA A 1 450 ? 22.236 3.229 -18.167 1.00 93.88 450 ALA A N 1
ATOM 2946 C CA . ALA A 1 450 ? 23.491 2.482 -18.120 1.00 93.88 450 ALA A CA 1
ATOM 2947 C C . ALA A 1 450 ? 23.333 1.030 -18.607 1.00 93.88 450 ALA A C 1
ATOM 2949 O O . ALA A 1 450 ? 24.303 0.427 -19.066 1.00 93.88 450 ALA A O 1
ATOM 2950 N N . GLY A 1 451 ? 22.127 0.468 -18.496 1.00 96.12 451 GLY A N 1
ATOM 2951 C CA . GLY A 1 451 ? 21.805 -0.899 -18.886 1.00 96.12 451 GLY A CA 1
ATOM 2952 C C . GLY A 1 451 ? 21.257 -0.999 -20.308 1.00 96.12 451 GLY A C 1
ATOM 2953 O O . GLY A 1 451 ? 21.775 -0.383 -21.244 1.00 96.12 451 GLY A O 1
ATOM 2954 N N . THR A 1 452 ? 20.242 -1.843 -20.482 1.00 97.12 452 THR A N 1
ATOM 2955 C CA . THR A 1 452 ? 19.769 -2.286 -21.800 1.00 97.12 452 THR A CA 1
ATOM 2956 C C . THR A 1 452 ? 18.376 -1.775 -22.152 1.00 97.12 452 THR A C 1
ATOM 2958 O O . THR A 1 452 ? 17.498 -1.666 -21.293 1.00 97.12 452 THR A O 1
ATOM 2961 N N . LEU A 1 453 ? 18.167 -1.507 -23.444 1.00 98.00 453 LEU A N 1
ATOM 2962 C CA . LEU A 1 453 ? 16.843 -1.291 -24.027 1.00 98.00 453 LEU A CA 1
ATOM 2963 C C . LEU A 1 453 ? 16.370 -2.562 -24.731 1.00 98.00 453 LEU A C 1
ATOM 2965 O O . LEU A 1 453 ? 17.019 -3.047 -25.656 1.00 98.00 453 LEU A O 1
ATOM 2969 N N . THR A 1 454 ? 15.230 -3.100 -24.325 1.00 98.38 454 THR A N 1
ATOM 2970 C CA . THR A 1 454 ? 14.647 -4.300 -24.936 1.00 98.38 454 THR A CA 1
ATOM 2971 C C . THR A 1 454 ? 13.252 -3.985 -25.443 1.00 98.38 454 THR A C 1
ATOM 2973 O O . THR A 1 454 ? 12.457 -3.407 -24.709 1.00 98.38 454 THR A O 1
ATOM 2976 N N . ALA A 1 455 ? 12.943 -4.358 -26.684 1.00 98.12 455 ALA A N 1
ATOM 2977 C CA . ALA A 1 455 ? 11.606 -4.212 -27.255 1.00 98.12 455 ALA A CA 1
ATOM 2978 C C . ALA A 1 455 ? 11.279 -5.324 -28.258 1.00 98.12 455 ALA A C 1
ATOM 2980 O O . ALA A 1 455 ? 12.154 -6.098 -28.641 1.00 98.12 455 ALA A O 1
ATOM 2981 N N . VAL A 1 456 ? 10.034 -5.380 -28.735 1.00 97.88 456 VAL A N 1
ATOM 2982 C CA . VAL A 1 456 ? 9.632 -6.217 -29.877 1.00 97.88 456 VAL A CA 1
ATOM 2983 C C . VAL A 1 456 ? 9.179 -5.306 -31.015 1.00 97.88 456 VAL A C 1
ATOM 2985 O O . VAL A 1 456 ? 8.046 -4.833 -31.032 1.00 97.88 456 VAL A O 1
ATOM 2988 N N . GLY A 1 457 ? 10.073 -5.047 -31.973 1.00 97.00 457 GLY A N 1
ATOM 2989 C CA . GLY A 1 457 ? 9.820 -4.064 -33.034 1.00 97.00 457 GLY A CA 1
ATOM 2990 C C . GLY A 1 457 ? 9.963 -2.625 -32.534 1.00 97.00 457 GLY A C 1
ATOM 2991 O O . GLY A 1 457 ? 9.188 -1.749 -32.914 1.00 97.00 457 GLY A O 1
ATOM 2992 N N . GLY A 1 458 ? 10.902 -2.399 -31.611 1.00 98.25 458 GLY A N 1
ATOM 2993 C CA . GLY A 1 458 ? 11.083 -1.105 -30.963 1.00 98.25 458 GLY A CA 1
ATOM 2994 C C . GLY A 1 458 ? 11.748 -0.060 -31.852 1.00 98.25 458 GLY A C 1
ATOM 2995 O O . GLY A 1 458 ? 12.414 -0.373 -32.843 1.00 98.25 458 GLY A O 1
ATOM 2996 N N . THR A 1 459 ? 11.604 1.197 -31.442 1.00 98.50 459 THR A N 1
ATOM 2997 C CA . THR A 1 459 ? 12.240 2.353 -32.081 1.00 98.50 459 THR A CA 1
ATOM 2998 C C . THR A 1 459 ? 13.117 3.099 -31.087 1.00 98.50 459 THR A C 1
ATOM 3000 O O . THR A 1 459 ? 12.651 3.466 -30.012 1.00 98.50 459 THR A O 1
ATOM 3003 N N . VAL A 1 460 ? 14.360 3.391 -31.462 1.00 98.06 460 VAL A N 1
ATOM 3004 C CA . VAL A 1 460 ? 15.203 4.372 -30.760 1.00 98.06 460 VAL A CA 1
ATOM 3005 C C . VAL A 1 460 ? 15.156 5.688 -31.531 1.00 98.06 460 VAL A C 1
ATOM 3007 O O . VAL A 1 460 ? 15.365 5.701 -32.738 1.00 98.06 460 VAL A O 1
ATOM 3010 N N . SER A 1 461 ? 14.881 6.803 -30.860 1.00 96.94 461 SER A N 1
ATOM 3011 C CA . SER A 1 461 ? 14.806 8.122 -31.496 1.00 96.94 461 SER A CA 1
ATOM 3012 C C . SER A 1 461 ? 15.723 9.122 -30.808 1.00 96.94 461 SER A C 1
ATOM 3014 O O . SER A 1 461 ? 15.547 9.414 -29.629 1.00 96.94 461 SER A O 1
ATOM 3016 N N . TYR A 1 462 ? 16.661 9.686 -31.563 1.00 95.50 462 TYR A N 1
ATOM 3017 C CA . TYR A 1 462 ? 17.542 10.784 -31.164 1.00 95.50 462 TYR A CA 1
ATOM 3018 C C . TYR A 1 462 ? 17.036 12.148 -31.652 1.00 95.50 462 TYR A C 1
ATOM 3020 O O . TYR A 1 462 ? 17.766 13.132 -31.582 1.00 95.50 462 TYR A O 1
ATOM 3028 N N . ALA A 1 463 ? 15.794 12.240 -32.137 1.00 92.69 463 ALA A N 1
ATOM 3029 C CA . ALA A 1 463 ? 15.268 13.439 -32.795 1.00 92.69 463 ALA A CA 1
ATOM 3030 C C . ALA A 1 463 ? 15.352 14.718 -31.936 1.00 92.69 463 ALA A C 1
ATOM 3032 O O . ALA A 1 463 ? 15.490 15.816 -32.472 1.00 92.69 463 ALA A O 1
ATOM 3033 N N . THR A 1 464 ? 15.281 14.587 -30.609 1.00 89.00 464 THR A N 1
ATOM 3034 C CA . THR A 1 464 ? 15.367 15.702 -29.649 1.00 89.00 464 THR A CA 1
ATOM 3035 C C . THR A 1 464 ? 16.771 15.908 -29.074 1.00 89.00 464 THR A C 1
ATOM 3037 O O . THR A 1 464 ? 16.989 16.827 -28.283 1.00 89.00 464 THR A O 1
ATOM 3040 N N . ARG A 1 465 ? 17.746 15.079 -29.463 1.00 89.81 465 ARG A N 1
ATOM 3041 C CA . ARG A 1 465 ? 19.129 15.181 -29.002 1.00 89.81 465 ARG A CA 1
ATOM 3042 C C . ARG A 1 465 ? 19.824 16.369 -29.665 1.00 89.81 465 ARG A C 1
ATOM 3044 O O . ARG A 1 465 ? 19.826 16.514 -30.883 1.00 89.81 465 ARG A O 1
ATOM 3051 N N . THR A 1 466 ? 20.486 17.199 -28.865 1.00 87.56 466 THR A N 1
ATOM 3052 C CA . THR A 1 466 ? 21.218 18.388 -29.353 1.00 87.56 466 THR A CA 1
ATOM 3053 C C . THR A 1 466 ? 22.683 18.127 -29.723 1.00 87.56 466 THR A C 1
ATOM 3055 O O . THR A 1 466 ? 23.371 19.042 -30.167 1.00 87.56 466 THR A O 1
ATOM 3058 N N . GLY A 1 467 ? 23.171 16.894 -29.572 1.00 89.00 467 GLY A N 1
ATOM 3059 C CA . GLY A 1 467 ? 24.510 16.478 -29.989 1.00 89.00 467 GLY A CA 1
ATOM 3060 C C . GLY A 1 467 ? 24.472 15.226 -30.857 1.00 89.00 467 GLY A C 1
ATOM 3061 O O . GLY A 1 467 ? 23.451 14.545 -30.913 1.00 89.00 467 GLY A O 1
ATOM 3062 N N . ALA A 1 468 ? 25.605 14.912 -31.490 1.00 92.69 468 ALA A N 1
ATOM 3063 C CA . ALA A 1 468 ? 25.733 13.721 -32.322 1.00 92.69 468 ALA A CA 1
ATOM 3064 C C . ALA A 1 468 ? 25.424 12.433 -31.537 1.00 92.69 468 ALA A C 1
ATOM 3066 O O . ALA A 1 468 ? 25.744 12.305 -30.345 1.00 92.69 468 ALA A O 1
ATOM 3067 N N . ALA A 1 469 ? 24.825 11.475 -32.229 1.00 95.19 469 ALA A N 1
ATOM 3068 C CA . ALA A 1 469 ? 24.521 10.142 -31.749 1.00 95.19 469 ALA A CA 1
ATOM 3069 C C . ALA A 1 469 ? 25.242 9.078 -32.582 1.00 95.19 469 ALA A C 1
ATOM 3071 O O . ALA A 1 469 ? 25.454 9.215 -33.786 1.00 95.19 469 ALA A O 1
ATOM 3072 N N . SER A 1 470 ? 25.604 7.990 -31.913 1.00 96.12 470 SER A N 1
ATOM 3073 C CA . SER A 1 470 ? 26.093 6.761 -32.517 1.00 96.12 470 SER A CA 1
ATOM 3074 C C . SER A 1 470 ? 25.157 5.613 -32.159 1.00 96.12 470 SER A C 1
ATOM 3076 O O . SER A 1 470 ? 24.818 5.425 -30.988 1.00 96.12 470 SER A O 1
ATOM 3078 N N . PHE A 1 471 ? 24.753 4.831 -33.154 1.00 98.19 471 PHE A N 1
ATOM 3079 C CA . PHE A 1 471 ? 23.963 3.619 -32.969 1.00 98.19 471 PHE A CA 1
ATOM 3080 C C . PHE A 1 471 ? 24.740 2.404 -33.474 1.00 98.19 471 PHE A C 1
ATOM 3082 O O . PHE A 1 471 ? 25.094 2.329 -34.650 1.00 98.19 471 PHE A O 1
ATOM 3089 N N . ALA A 1 472 ? 25.028 1.454 -32.587 1.00 97.62 472 ALA A N 1
ATOM 3090 C CA . ALA A 1 472 ? 25.788 0.252 -32.910 1.00 97.62 472 ALA A CA 1
ATOM 3091 C C . ALA A 1 472 ? 24.864 -0.897 -33.318 1.00 97.62 472 ALA A C 1
ATOM 3093 O O . ALA A 1 472 ? 24.074 -1.388 -32.513 1.00 97.62 472 ALA A O 1
ATOM 3094 N N . LEU A 1 473 ? 24.996 -1.362 -34.558 1.00 96.00 473 LEU A N 1
ATOM 3095 C CA . LEU A 1 473 ? 24.337 -2.557 -35.077 1.00 96.00 473 LEU A CA 1
ATOM 3096 C C . LEU A 1 473 ? 24.829 -3.809 -34.332 1.00 96.00 473 LEU A C 1
ATOM 3098 O O . LEU A 1 473 ? 26.003 -3.920 -33.984 1.00 96.00 473 LEU A O 1
ATOM 3102 N N . GLY A 1 474 ? 23.927 -4.770 -34.108 1.00 90.19 474 GLY A N 1
ATOM 3103 C CA . GLY A 1 474 ? 24.242 -6.028 -33.416 1.00 90.19 474 GLY A CA 1
ATOM 3104 C C . GLY A 1 474 ? 24.074 -5.999 -31.892 1.00 90.19 474 GLY A C 1
ATOM 3105 O O . GLY A 1 474 ? 24.587 -6.889 -31.220 1.00 90.19 474 GLY A O 1
ATOM 3106 N N . GLY A 1 475 ? 23.363 -5.007 -31.342 1.00 91.31 475 GLY A N 1
ATOM 3107 C CA . GLY A 1 475 ? 23.008 -4.951 -29.916 1.00 91.31 475 GLY A CA 1
ATOM 3108 C C . GLY A 1 475 ? 24.085 -4.373 -28.994 1.00 91.31 475 GLY A C 1
ATOM 3109 O O . GLY A 1 475 ? 23.981 -4.497 -27.774 1.00 91.31 475 GLY A O 1
ATOM 3110 N N . GLY A 1 476 ? 25.125 -3.756 -29.560 1.00 91.88 476 GLY A N 1
ATOM 3111 C CA . GLY A 1 476 ? 26.204 -3.128 -28.800 1.00 91.88 476 GLY A CA 1
ATOM 3112 C C . GLY A 1 476 ? 25.805 -1.811 -28.127 1.00 91.88 476 GLY A C 1
ATOM 3113 O O . GLY A 1 476 ? 24.732 -1.249 -28.373 1.00 91.88 476 GLY A O 1
ATOM 3114 N N . ALA A 1 477 ? 26.715 -1.294 -27.299 1.00 95.19 477 ALA A N 1
ATOM 3115 C CA . ALA A 1 477 ? 26.565 0.012 -26.670 1.00 95.19 477 ALA A CA 1
ATOM 3116 C C . ALA A 1 477 ? 26.344 1.098 -27.729 1.00 95.19 477 ALA A C 1
ATOM 3118 O O . ALA A 1 477 ? 27.061 1.181 -28.726 1.00 95.19 477 ALA A O 1
ATOM 3119 N N . SER A 1 478 ? 25.337 1.927 -27.494 1.00 96.19 478 SER A N 1
ATOM 3120 C CA . SER A 1 478 ? 24.960 3.038 -28.363 1.00 96.19 478 SER A CA 1
ATOM 3121 C C . SER A 1 478 ? 24.882 4.307 -27.526 1.00 96.19 478 SER A C 1
ATOM 3123 O O . SER A 1 478 ? 24.958 4.280 -26.297 1.00 96.19 478 SER A O 1
ATOM 3125 N N . THR A 1 479 ? 24.774 5.460 -28.166 1.00 94.56 479 THR A N 1
ATOM 3126 C CA . THR A 1 479 ? 24.724 6.725 -27.446 1.00 94.56 479 THR A CA 1
ATOM 3127 C C . THR A 1 479 ? 23.549 6.753 -26.461 1.00 94.56 479 THR A C 1
ATOM 3129 O O . THR A 1 479 ? 22.391 6.731 -26.851 1.00 94.56 479 THR A O 1
ATOM 3132 N N . GLY A 1 480 ? 23.860 6.819 -25.165 1.00 93.06 480 GLY A N 1
ATOM 3133 C CA . GLY A 1 480 ? 22.863 6.829 -24.091 1.00 93.06 480 GLY A CA 1
ATOM 3134 C C . GLY A 1 480 ? 22.318 5.452 -23.683 1.00 93.06 480 GLY A C 1
ATOM 3135 O O . GLY A 1 480 ? 21.382 5.411 -22.893 1.00 93.06 480 GLY A O 1
ATOM 3136 N N . MET A 1 481 ? 22.876 4.337 -24.167 1.00 95.75 481 MET A N 1
ATOM 3137 C CA . MET A 1 481 ? 22.496 2.989 -23.712 1.00 95.75 481 MET A CA 1
ATOM 3138 C C . MET A 1 481 ? 23.675 2.009 -23.716 1.00 95.75 481 MET A C 1
ATOM 3140 O O . MET A 1 481 ? 24.503 2.014 -24.629 1.00 95.75 481 MET A O 1
ATOM 3144 N N . GLY A 1 482 ? 23.731 1.120 -22.723 1.00 95.12 482 GLY A N 1
ATOM 3145 C CA . GLY A 1 482 ? 24.762 0.081 -22.619 1.00 95.12 482 GLY A CA 1
ATOM 3146 C C . GLY A 1 482 ? 24.607 -1.054 -23.638 1.00 95.12 482 GLY A C 1
ATOM 3147 O O . GLY A 1 482 ? 25.592 -1.693 -24.004 1.00 95.12 482 GLY A O 1
ATOM 3148 N N . GLY A 1 483 ? 23.394 -1.277 -24.142 1.00 96.81 483 GLY A N 1
ATOM 3149 C CA . GLY A 1 483 ? 23.093 -2.253 -25.189 1.00 96.81 483 GLY A CA 1
ATOM 3150 C C . GLY A 1 483 ? 21.611 -2.264 -25.545 1.00 96.81 483 GLY A C 1
ATOM 3151 O O . GLY A 1 483 ? 20.805 -1.581 -24.906 1.00 96.81 483 GLY A O 1
ATOM 3152 N N . TRP A 1 484 ? 21.239 -3.040 -26.562 1.00 97.94 484 TRP A N 1
ATOM 3153 C CA . TRP A 1 484 ? 19.845 -3.127 -26.993 1.00 97.94 484 TRP A CA 1
ATOM 3154 C C . TRP A 1 484 ? 19.482 -4.470 -27.634 1.00 97.94 484 TRP A C 1
ATOM 3156 O O . TRP A 1 484 ? 20.339 -5.180 -28.160 1.00 97.94 484 TRP A O 1
ATOM 3166 N N . SER A 1 485 ? 18.192 -4.812 -27.623 1.00 97.94 485 SER A N 1
ATOM 3167 C CA . SER A 1 485 ? 17.647 -5.959 -28.355 1.00 97.94 485 SER A CA 1
ATOM 3168 C C . SER A 1 485 ? 16.233 -5.691 -28.887 1.00 97.94 485 SER A C 1
ATOM 3170 O O . SER A 1 485 ? 15.456 -4.949 -28.290 1.00 97.94 485 SER A O 1
ATOM 3172 N N . GLY A 1 486 ? 15.925 -6.262 -30.059 1.00 97.25 486 GLY A N 1
ATOM 3173 C CA . GLY A 1 486 ? 14.611 -6.166 -30.711 1.00 97.25 486 GLY A CA 1
ATOM 3174 C C . GLY A 1 486 ? 14.183 -4.761 -31.167 1.00 97.25 486 GLY A C 1
ATOM 3175 O O . GLY A 1 486 ? 13.007 -4.532 -31.462 1.00 97.25 486 GLY A O 1
ATOM 3176 N N . ILE A 1 487 ? 15.143 -3.837 -31.281 1.00 98.31 487 ILE A N 1
ATOM 3177 C CA . ILE A 1 487 ? 14.990 -2.559 -31.986 1.00 98.31 487 ILE A CA 1
ATOM 3178 C C . ILE A 1 487 ? 15.057 -2.815 -33.492 1.00 98.31 487 ILE A C 1
ATOM 3180 O O . ILE A 1 487 ? 15.989 -3.461 -33.968 1.00 98.31 487 ILE A O 1
ATOM 3184 N N . THR A 1 488 ? 14.083 -2.295 -34.234 1.00 98.06 488 THR A N 1
ATOM 3185 C CA . THR A 1 488 ? 13.998 -2.420 -35.701 1.00 98.06 488 THR A CA 1
ATOM 3186 C C . THR A 1 488 ? 14.109 -1.081 -36.417 1.00 98.06 488 THR A C 1
ATOM 3188 O O . THR A 1 488 ? 14.310 -1.054 -37.629 1.00 98.06 488 THR A O 1
ATOM 3191 N N . THR A 1 489 ? 14.008 0.028 -35.682 1.00 98.19 489 THR A N 1
ATOM 3192 C CA . THR A 1 489 ? 14.058 1.377 -36.249 1.00 98.19 489 THR A CA 1
ATOM 3193 C C . THR A 1 489 ? 14.933 2.285 -35.395 1.00 98.19 489 THR A C 1
ATOM 3195 O O . THR A 1 489 ? 14.821 2.286 -34.167 1.00 98.19 489 THR A O 1
ATOM 3198 N N . VAL A 1 490 ? 15.771 3.099 -36.035 1.00 98.12 490 VAL A N 1
ATOM 3199 C CA . VAL A 1 490 ? 16.506 4.186 -35.380 1.00 98.12 490 VAL A CA 1
ATOM 3200 C C . VAL A 1 490 ? 16.324 5.508 -36.126 1.00 98.12 490 VAL A C 1
ATOM 3202 O O . VAL A 1 490 ? 16.569 5.602 -37.322 1.00 98.12 490 VAL A O 1
ATOM 3205 N N . ALA A 1 491 ? 15.902 6.553 -35.424 1.00 96.94 491 ALA A N 1
ATOM 3206 C CA . ALA A 1 491 ? 15.862 7.907 -35.965 1.00 96.94 491 ALA A CA 1
ATOM 3207 C C . ALA A 1 491 ? 17.018 8.718 -35.380 1.00 96.94 491 ALA A C 1
ATOM 3209 O O . ALA A 1 491 ? 17.163 8.782 -34.158 1.00 96.94 491 ALA A O 1
ATOM 3210 N N . GLY A 1 492 ? 17.836 9.323 -36.236 1.00 95.56 492 GLY A N 1
ATOM 3211 C CA . GLY A 1 492 ? 18.859 10.271 -35.821 1.00 95.56 492 GLY A CA 1
ATOM 3212 C C . GLY A 1 492 ? 18.289 11.629 -35.408 1.00 95.56 492 GLY A C 1
ATOM 3213 O O . GLY A 1 492 ? 17.078 11.862 -35.358 1.00 95.56 492 GLY A O 1
ATOM 3214 N N . SER A 1 493 ? 19.204 12.518 -35.077 1.00 93.50 493 SER A N 1
ATOM 3215 C CA . SER A 1 493 ? 19.024 13.898 -34.667 1.00 93.50 493 SER A CA 1
ATOM 3216 C C . SER A 1 493 ? 19.204 14.844 -35.861 1.00 93.50 493 SER A C 1
ATOM 3218 O O . SER A 1 493 ? 19.336 14.424 -37.006 1.00 93.50 493 SER A O 1
ATOM 3220 N N . GLY A 1 494 ? 19.203 16.153 -35.603 1.00 90.50 494 GLY A N 1
ATOM 3221 C CA . GLY A 1 494 ? 19.620 17.156 -36.592 1.00 90.50 494 GLY A CA 1
ATOM 3222 C C . GLY A 1 494 ? 21.142 17.347 -36.687 1.00 90.50 494 GLY A C 1
ATOM 3223 O O . GLY A 1 494 ? 21.583 18.324 -37.292 1.00 90.50 494 GLY A O 1
ATOM 3224 N N . ASN A 1 495 ? 21.937 16.491 -36.036 1.00 92.06 495 ASN A N 1
ATOM 3225 C CA . ASN A 1 495 ? 23.400 16.569 -35.980 1.00 92.06 495 ASN A CA 1
ATOM 3226 C C . ASN A 1 495 ? 24.046 15.468 -36.826 1.00 92.06 495 ASN A C 1
ATOM 3228 O O . ASN A 1 495 ? 23.359 14.672 -37.434 1.00 92.06 495 ASN A O 1
ATOM 3232 N N . SER A 1 496 ? 25.381 15.441 -36.879 1.00 94.50 496 SER A N 1
ATOM 3233 C CA . SER A 1 496 ? 26.139 14.458 -37.662 1.00 94.50 496 SER A CA 1
ATOM 3234 C C . SER A 1 496 ? 26.154 13.085 -36.983 1.00 94.50 496 SER A C 1
ATOM 3236 O O . SER A 1 496 ? 27.129 12.735 -36.307 1.00 94.50 496 SER A O 1
ATOM 3238 N N . ASP A 1 497 ? 25.108 12.299 -37.193 1.00 97.69 497 ASP A N 1
ATOM 3239 C CA . ASP A 1 497 ? 24.930 11.014 -36.526 1.00 97.69 497 ASP A CA 1
ATOM 3240 C C . ASP A 1 497 ? 25.587 9.866 -37.286 1.00 97.69 497 ASP A C 1
ATOM 3242 O O . ASP A 1 497 ? 25.916 9.966 -38.471 1.00 97.69 497 ASP A O 1
ATOM 3246 N N . THR A 1 498 ? 25.858 8.775 -36.573 1.00 98.00 498 THR A N 1
ATOM 3247 C CA . THR A 1 498 ? 26.591 7.626 -37.107 1.00 98.00 498 THR A CA 1
ATOM 3248 C C . THR A 1 498 ? 25.893 6.316 -36.781 1.00 98.00 498 THR A C 1
ATOM 3250 O O . THR A 1 498 ? 25.604 6.025 -35.625 1.00 98.00 498 THR A O 1
ATOM 3253 N N . VAL A 1 499 ? 25.704 5.464 -37.782 1.00 98.31 499 VAL A N 1
ATOM 3254 C CA . VAL A 1 499 ? 25.456 4.037 -37.545 1.00 98.31 499 VAL A CA 1
ATOM 3255 C C . VAL A 1 499 ? 26.784 3.295 -37.646 1.00 98.31 499 VAL A C 1
ATOM 3257 O O . VAL A 1 499 ? 27.551 3.494 -38.589 1.00 98.31 499 VAL A O 1
ATOM 3260 N N . THR A 1 500 ? 27.070 2.452 -36.657 1.00 97.44 500 THR A N 1
ATOM 3261 C CA . THR A 1 500 ? 28.297 1.653 -36.588 1.00 97.44 500 THR A CA 1
ATOM 3262 C C . THR A 1 500 ? 27.991 0.162 -36.666 1.00 97.44 500 THR A C 1
ATOM 3264 O O . THR A 1 500 ? 26.935 -0.281 -36.222 1.00 97.44 500 THR A O 1
ATOM 3267 N N . GLY A 1 501 ? 28.902 -0.635 -37.216 1.00 96.56 501 GLY A N 1
ATOM 3268 C CA . GLY A 1 501 ? 28.740 -2.083 -37.320 1.00 96.56 501 GLY A CA 1
ATOM 3269 C C . GLY A 1 501 ? 30.052 -2.827 -37.556 1.00 96.56 501 GLY A C 1
ATOM 3270 O O . GLY A 1 501 ? 31.137 -2.242 -37.572 1.00 96.56 501 GLY A O 1
ATOM 3271 N N . ALA A 1 502 ? 29.955 -4.145 -37.717 1.00 96.12 502 ALA A N 1
ATOM 3272 C CA . ALA A 1 502 ? 31.067 -5.013 -38.091 1.00 96.12 502 ALA A CA 1
ATOM 3273 C C . ALA A 1 502 ? 30.610 -6.015 -39.157 1.00 96.12 502 ALA A C 1
ATOM 3275 O O . ALA A 1 502 ? 29.705 -6.812 -38.901 1.00 96.12 502 ALA A O 1
ATOM 3276 N N . GLY A 1 503 ? 31.226 -5.957 -40.340 1.00 95.94 503 GLY A N 1
ATOM 3277 C CA . GLY A 1 503 ? 30.913 -6.817 -41.482 1.00 95.94 503 GLY A CA 1
ATOM 3278 C C . GLY A 1 503 ? 29.472 -6.674 -41.971 1.00 95.94 503 GLY A C 1
ATOM 3279 O O . GLY A 1 503 ? 28.878 -7.654 -42.416 1.00 95.94 503 GLY A O 1
ATOM 3280 N N . GLN A 1 504 ? 28.878 -5.489 -41.827 1.00 97.44 504 GLN A N 1
ATOM 3281 C CA . GLN A 1 504 ? 27.476 -5.263 -42.157 1.00 97.44 504 GLN A CA 1
ATOM 3282 C C . GLN A 1 504 ? 27.291 -4.951 -43.639 1.00 97.44 504 GLN A C 1
ATOM 3284 O O . GLN A 1 504 ? 28.185 -4.468 -44.335 1.00 97.44 504 GLN A O 1
ATOM 3289 N N . THR A 1 505 ? 26.076 -5.198 -44.114 1.00 97.12 505 THR A N 1
ATOM 3290 C CA . THR A 1 505 ? 25.614 -4.715 -45.412 1.00 97.12 505 THR A CA 1
ATOM 3291 C C . THR A 1 505 ? 24.640 -3.572 -45.181 1.00 97.12 505 THR A C 1
ATOM 3293 O O . THR A 1 505 ? 23.582 -3.781 -44.600 1.00 97.12 505 THR A O 1
ATOM 3296 N N . TYR A 1 506 ? 24.993 -2.376 -45.633 1.00 97.56 506 TYR A N 1
ATOM 3297 C CA . TYR A 1 506 ? 24.185 -1.167 -45.550 1.00 97.56 506 TYR A CA 1
ATOM 3298 C C . TYR A 1 506 ? 23.501 -0.953 -46.894 1.00 97.56 506 TYR A C 1
ATOM 3300 O O . TYR A 1 506 ? 24.168 -0.857 -47.921 1.00 97.56 506 TYR A O 1
ATOM 3308 N N . THR A 1 507 ? 22.177 -0.883 -46.890 1.00 96.44 507 THR A N 1
ATOM 3309 C CA . THR A 1 507 ? 21.357 -0.652 -48.079 1.00 96.44 507 THR A CA 1
ATOM 3310 C C . THR A 1 507 ? 20.792 0.755 -48.024 1.00 96.44 507 THR A C 1
ATOM 3312 O O . THR A 1 507 ? 20.024 1.082 -47.117 1.00 96.44 507 THR A O 1
ATOM 3315 N N . LEU A 1 508 ? 21.189 1.581 -48.986 1.00 95.25 508 LEU A N 1
ATOM 3316 C CA . LEU A 1 508 ? 20.719 2.942 -49.186 1.00 95.25 508 LEU A CA 1
ATOM 3317 C C . LEU A 1 508 ? 19.943 2.949 -50.503 1.00 95.25 508 LEU A C 1
ATOM 3319 O O . LEU A 1 508 ? 20.493 3.252 -51.559 1.00 95.25 508 LEU A O 1
ATOM 3323 N N . ASP A 1 509 ? 18.667 2.586 -50.423 1.00 86.06 509 ASP A N 1
ATOM 3324 C CA . ASP A 1 509 ? 17.750 2.516 -51.571 1.00 86.06 509 ASP A CA 1
ATOM 3325 C C . ASP A 1 509 ? 16.519 3.429 -51.383 1.00 86.06 509 ASP A C 1
ATOM 3327 O O . ASP A 1 509 ? 15.623 3.453 -52.225 1.00 86.06 509 ASP A O 1
ATOM 3331 N N . ASP A 1 510 ? 16.457 4.174 -50.273 1.00 76.06 510 ASP A N 1
ATOM 3332 C CA . ASP A 1 510 ? 15.382 5.124 -49.980 1.00 76.06 510 ASP A CA 1
ATOM 3333 C C . ASP A 1 510 ? 15.608 6.438 -50.752 1.00 76.06 510 ASP A C 1
ATOM 3335 O O . ASP A 1 510 ? 16.735 6.918 -50.873 1.00 76.06 510 ASP A O 1
ATOM 3339 N N . ALA A 1 511 ? 14.536 7.048 -51.263 1.00 83.50 511 ALA A N 1
ATOM 3340 C CA . ALA A 1 511 ? 14.589 8.380 -51.871 1.00 83.50 511 ALA A CA 1
ATOM 3341 C C . ALA A 1 511 ? 14.848 9.492 -50.835 1.00 83.50 511 ALA A C 1
ATOM 3343 O O . ALA A 1 511 ? 15.144 10.633 -51.196 1.00 83.50 511 ALA A O 1
ATOM 3344 N N . THR A 1 512 ? 14.714 9.162 -49.554 1.00 89.50 512 THR A N 1
ATOM 3345 C CA . THR A 1 512 ? 14.987 10.034 -48.419 1.00 89.50 512 THR A CA 1
ATOM 3346 C C . THR A 1 512 ? 16.486 10.048 -48.132 1.00 89.50 512 THR A C 1
ATOM 3348 O O . THR A 1 512 ? 17.095 9.014 -47.862 1.00 89.50 512 THR A O 1
ATOM 3351 N N . ALA A 1 513 ? 17.098 11.234 -48.174 1.00 90.50 513 ALA A N 1
ATOM 3352 C CA . ALA A 1 513 ? 18.493 11.392 -47.778 1.00 90.50 513 ALA A CA 1
ATOM 3353 C C . ALA A 1 513 ? 18.700 10.955 -46.318 1.00 90.50 513 ALA A C 1
ATOM 3355 O O . ALA A 1 513 ? 17.822 11.151 -45.476 1.00 90.50 513 ALA A O 1
ATOM 3356 N N . ASN A 1 514 ? 19.877 10.403 -46.020 1.00 95.06 514 ASN A N 1
ATOM 3357 C CA . ASN A 1 514 ? 20.267 9.938 -44.686 1.00 95.06 514 ASN A CA 1
ATOM 3358 C C . ASN A 1 514 ? 19.378 8.798 -44.146 1.00 95.06 514 ASN A C 1
ATOM 3360 O O . ASN A 1 514 ? 19.253 8.625 -42.932 1.00 95.06 514 ASN A O 1
ATOM 3364 N N . ALA A 1 515 ? 18.756 8.017 -45.034 1.00 95.94 515 ALA A N 1
ATOM 3365 C CA . ALA A 1 515 ? 17.949 6.851 -44.688 1.00 95.94 515 ALA A CA 1
ATOM 3366 C C . ALA A 1 515 ? 18.502 5.563 -45.319 1.00 95.94 515 ALA A C 1
ATOM 3368 O O . ALA A 1 515 ? 19.154 5.583 -46.366 1.00 95.94 515 ALA A O 1
ATOM 3369 N N . GLY A 1 516 ? 18.263 4.431 -44.661 1.00 96.00 516 GLY A N 1
ATOM 3370 C CA . GLY A 1 516 ? 18.744 3.128 -45.113 1.00 96.00 516 GLY A CA 1
ATOM 3371 C C . GLY A 1 516 ? 18.405 1.996 -44.151 1.00 96.00 516 GLY A C 1
ATOM 3372 O O . GLY A 1 516 ? 17.657 2.176 -43.193 1.00 96.00 516 GLY A O 1
ATOM 3373 N N . SER A 1 517 ? 18.934 0.802 -44.410 1.00 96.31 517 SER A N 1
ATOM 3374 C CA . SER A 1 517 ? 18.805 -0.337 -43.493 1.00 96.31 517 SER A CA 1
ATOM 3375 C C . SER A 1 517 ? 19.961 -1.327 -43.610 1.00 96.31 517 SER A C 1
ATOM 3377 O O . SER A 1 517 ? 20.664 -1.350 -44.620 1.00 96.31 517 SER A O 1
ATOM 3379 N N . ASN A 1 518 ? 20.134 -2.192 -42.607 1.00 96.44 518 ASN A N 1
ATOM 3380 C CA . ASN A 1 518 ? 21.003 -3.374 -42.710 1.00 96.44 518 ASN A CA 1
ATOM 3381 C C . ASN A 1 518 ? 20.214 -4.688 -42.878 1.00 96.44 518 ASN A C 1
ATOM 3383 O O . ASN A 1 518 ? 20.724 -5.770 -42.593 1.00 96.44 518 ASN A O 1
ATOM 3387 N N . GLY A 1 519 ? 18.935 -4.594 -43.257 1.00 93.88 519 GLY A N 1
ATOM 3388 C CA . GLY A 1 519 ? 17.999 -5.721 -43.318 1.00 93.88 519 GLY A CA 1
ATOM 3389 C C . GLY A 1 519 ? 17.361 -6.113 -41.978 1.00 93.88 519 GLY A C 1
ATOM 3390 O O . GLY A 1 519 ? 16.370 -6.837 -41.985 1.00 93.88 519 GLY A O 1
ATOM 3391 N N . THR A 1 520 ? 17.874 -5.620 -40.844 1.00 94.94 520 THR A N 1
ATOM 3392 C CA . THR A 1 520 ? 17.278 -5.840 -39.506 1.00 94.94 520 THR A CA 1
ATOM 3393 C C . THR A 1 520 ? 16.843 -4.545 -38.829 1.00 94.94 520 THR A C 1
ATOM 3395 O O . THR A 1 520 ? 15.781 -4.497 -38.215 1.00 94.94 520 THR A O 1
ATOM 3398 N N . VAL A 1 521 ? 17.643 -3.490 -38.981 1.00 98.06 521 VAL A N 1
ATOM 3399 C CA . VAL A 1 521 ? 17.382 -2.148 -38.472 1.00 98.06 521 VAL A CA 1
ATOM 3400 C C . VAL A 1 521 ? 17.288 -1.202 -39.658 1.00 98.06 521 VAL A C 1
ATOM 3402 O O . VAL A 1 521 ? 18.210 -1.146 -40.477 1.00 98.06 521 VAL A O 1
ATOM 3405 N N . ALA A 1 522 ? 16.185 -0.466 -39.740 1.00 97.50 522 ALA A N 1
ATOM 3406 C CA . ALA A 1 522 ? 16.033 0.684 -40.620 1.00 97.50 522 ALA A CA 1
ATOM 3407 C C . ALA A 1 522 ? 16.424 1.968 -39.880 1.00 97.50 522 ALA A C 1
ATOM 3409 O O . ALA A 1 522 ? 16.203 2.085 -38.673 1.00 97.50 522 ALA A O 1
ATOM 3410 N N . TRP A 1 523 ? 16.983 2.940 -40.594 1.00 97.75 523 TRP A N 1
ATOM 3411 C CA . TRP A 1 523 ? 17.329 4.241 -40.041 1.00 97.75 523 TRP A CA 1
ATOM 3412 C C . TRP A 1 523 ? 16.897 5.406 -40.919 1.00 97.75 523 TRP A C 1
ATOM 3414 O O . TRP A 1 523 ? 16.778 5.280 -42.136 1.00 97.75 523 TRP A O 1
ATOM 3424 N N . THR A 1 524 ? 16.718 6.557 -40.277 1.00 96.75 524 THR A N 1
ATOM 3425 C CA . THR A 1 524 ? 16.452 7.858 -40.906 1.00 96.75 524 THR A CA 1
ATOM 3426 C C . THR A 1 524 ? 17.272 8.943 -40.219 1.00 96.75 524 THR A C 1
ATOM 3428 O O . THR A 1 524 ? 17.509 8.842 -39.015 1.00 96.75 524 THR A O 1
ATOM 3431 N N . SER A 1 525 ? 17.640 10.001 -40.944 1.00 96.00 525 SER A N 1
ATOM 3432 C CA . SER A 1 525 ? 18.441 11.122 -40.422 1.00 96.00 525 SER A CA 1
ATOM 3433 C C . SER A 1 525 ? 19.792 10.691 -39.830 1.00 96.00 525 SER A C 1
ATOM 3435 O O . SER A 1 525 ? 20.178 11.156 -38.768 1.00 96.00 525 SER A O 1
ATOM 3437 N N . ILE A 1 526 ? 20.482 9.749 -40.483 1.00 97.56 526 ILE A N 1
ATOM 3438 C CA . ILE A 1 526 ? 21.854 9.341 -40.146 1.00 97.56 526 ILE A CA 1
ATOM 3439 C C . ILE A 1 526 ? 22.808 9.720 -41.282 1.00 97.56 526 ILE A C 1
ATOM 3441 O O . ILE A 1 526 ? 22.680 9.239 -42.409 1.00 97.56 526 ILE A O 1
ATOM 3445 N N . GLU A 1 527 ? 23.801 10.551 -40.982 1.00 97.12 527 GLU A N 1
ATOM 3446 C CA . GLU A 1 527 ? 24.709 11.146 -41.966 1.00 97.12 527 GLU A CA 1
ATOM 3447 C C . GLU A 1 527 ? 25.958 10.301 -42.217 1.00 97.12 527 GLU A C 1
ATOM 3449 O O . GLU A 1 527 ? 26.590 10.459 -43.257 1.00 97.12 527 GLU A O 1
ATOM 3454 N N . ASN A 1 528 ? 26.357 9.433 -41.288 1.00 97.88 528 ASN A N 1
ATOM 3455 C CA . ASN A 1 528 ? 27.602 8.671 -41.387 1.00 97.88 528 ASN A CA 1
ATOM 3456 C C . ASN A 1 528 ? 27.365 7.183 -41.151 1.00 97.88 528 ASN A C 1
ATOM 3458 O O . ASN A 1 528 ? 26.566 6.790 -40.302 1.00 97.88 528 ASN A O 1
ATOM 3462 N N . LEU A 1 529 ? 28.131 6.345 -41.847 1.00 98.06 529 LEU A N 1
ATOM 3463 C CA . LEU A 1 529 ? 28.145 4.900 -41.629 1.00 98.06 529 LEU A CA 1
ATOM 3464 C C . LEU A 1 529 ? 29.585 4.450 -41.399 1.00 98.06 529 LEU A C 1
ATOM 3466 O O . LEU A 1 529 ? 30.481 4.802 -42.167 1.00 98.06 529 LEU A O 1
ATOM 3470 N N . THR A 1 530 ? 29.817 3.675 -40.344 1.00 97.81 530 THR A N 1
ATOM 3471 C CA . THR A 1 530 ? 31.145 3.149 -40.007 1.00 97.81 530 THR A CA 1
ATOM 3472 C C . THR A 1 530 ? 31.091 1.646 -39.802 1.00 97.81 530 THR A C 1
ATOM 3474 O O . THR A 1 530 ? 30.432 1.155 -38.893 1.00 97.81 530 THR A O 1
ATOM 3477 N N . ASP A 1 531 ? 31.852 0.909 -40.594 1.00 97.94 531 ASP A N 1
ATOM 3478 C CA . ASP A 1 531 ? 32.033 -0.521 -40.431 1.00 97.94 531 ASP A CA 1
ATOM 3479 C C . ASP A 1 531 ? 33.452 -0.834 -39.952 1.00 97.94 531 ASP A C 1
ATOM 3481 O O . ASP A 1 531 ? 34.448 -0.423 -40.539 1.00 97.94 531 ASP A O 1
ATOM 3485 N N . SER A 1 532 ? 33.571 -1.568 -38.856 1.00 96.38 532 SER A N 1
ATOM 3486 C CA . SER A 1 532 ? 34.873 -1.997 -38.336 1.00 96.38 532 SER A CA 1
ATOM 3487 C C . SER A 1 532 ? 35.481 -3.178 -39.109 1.00 96.38 532 SER A C 1
ATOM 3489 O O . SER A 1 532 ? 36.636 -3.531 -38.873 1.00 96.38 532 SER A O 1
ATOM 3491 N N . GLY A 1 533 ? 34.736 -3.775 -40.044 1.00 95.12 533 GLY A N 1
ATOM 3492 C CA . GLY A 1 533 ? 35.180 -4.835 -40.944 1.00 95.12 533 GLY A CA 1
ATOM 3493 C C . GLY A 1 533 ? 34.940 -4.497 -42.418 1.00 95.12 533 GLY A C 1
ATOM 3494 O O . GLY A 1 533 ? 34.872 -3.330 -42.817 1.00 95.12 533 GLY A O 1
ATOM 3495 N N . ALA A 1 534 ? 34.818 -5.545 -43.237 1.00 95.44 534 ALA A N 1
ATOM 3496 C CA . ALA A 1 534 ? 34.604 -5.449 -44.681 1.00 95.44 534 ALA A CA 1
ATOM 3497 C C . ALA A 1 534 ? 33.131 -5.141 -45.016 1.00 95.44 534 ALA A C 1
ATOM 3499 O O . ALA A 1 534 ? 32.434 -5.952 -45.625 1.00 95.44 534 ALA A O 1
ATOM 3500 N N . GLY A 1 535 ? 32.646 -3.982 -44.564 1.00 96.94 535 GLY A N 1
ATOM 3501 C CA . GLY A 1 535 ? 31.276 -3.537 -44.803 1.00 96.94 535 GLY A CA 1
ATOM 3502 C C . GLY A 1 535 ? 30.960 -3.337 -46.289 1.00 96.94 535 GLY A C 1
ATOM 3503 O O . GLY A 1 535 ? 31.817 -2.917 -47.073 1.00 96.94 535 GLY A O 1
ATOM 3504 N N . ILE A 1 536 ? 29.714 -3.614 -46.674 1.00 97.81 536 ILE A N 1
ATOM 3505 C CA . ILE A 1 536 ? 29.199 -3.413 -48.035 1.00 97.81 536 ILE A CA 1
ATOM 3506 C C . ILE A 1 536 ? 28.178 -2.278 -48.007 1.00 97.81 536 ILE A C 1
ATOM 3508 O O . ILE A 1 536 ? 27.168 -2.387 -47.322 1.00 97.81 536 ILE A O 1
ATOM 3512 N N . PHE A 1 537 ? 28.401 -1.219 -48.777 1.00 97.62 537 PHE A N 1
ATOM 3513 C CA . PHE A 1 537 ? 27.490 -0.082 -48.916 1.00 97.62 537 PHE A CA 1
ATOM 3514 C C . PHE A 1 537 ? 26.813 -0.144 -50.287 1.00 97.62 537 PHE A C 1
ATOM 3516 O O . PHE A 1 537 ? 27.432 0.159 -51.309 1.00 97.62 537 PHE A O 1
ATOM 3523 N N . GLN A 1 538 ? 25.557 -0.582 -50.317 1.00 96.50 538 GLN A N 1
ATOM 3524 C CA . GLN A 1 538 ? 24.729 -0.636 -51.520 1.00 96.50 538 GLN A CA 1
ATOM 3525 C C . GLN A 1 538 ? 24.046 0.717 -51.722 1.00 96.50 538 GLN A C 1
ATOM 3527 O O . GLN A 1 538 ? 23.242 1.141 -50.897 1.00 96.50 538 GLN A O 1
ATOM 3532 N N . MET A 1 539 ? 24.402 1.390 -52.809 1.00 94.62 539 MET A N 1
ATOM 3533 C CA . MET A 1 539 ? 23.950 2.727 -53.176 1.00 94.62 539 MET A CA 1
ATOM 3534 C C . MET A 1 539 ? 22.950 2.619 -54.331 1.00 94.62 539 MET A C 1
ATOM 3536 O O . MET A 1 539 ? 23.348 2.703 -55.497 1.00 94.62 539 MET A O 1
ATOM 3540 N N . GLY A 1 540 ? 21.669 2.411 -54.039 1.00 88.81 540 GLY A N 1
ATOM 3541 C CA . GLY A 1 540 ? 20.630 2.312 -55.059 1.00 88.81 540 GLY A CA 1
ATOM 3542 C C . GLY A 1 540 ? 20.077 3.658 -55.512 1.00 88.81 540 GLY A C 1
ATOM 3543 O O . GLY A 1 540 ? 20.761 4.687 -55.578 1.00 88.81 540 GLY A O 1
ATOM 3544 N N . THR A 1 541 ? 18.811 3.648 -55.919 1.00 85.50 541 THR A N 1
ATOM 3545 C CA . THR A 1 541 ? 18.160 4.819 -56.512 1.00 85.50 541 THR A CA 1
ATOM 3546 C C . THR A 1 541 ? 17.681 5.789 -55.440 1.00 85.50 541 THR A C 1
ATOM 3548 O O . THR A 1 541 ? 16.745 5.503 -54.711 1.00 85.50 541 THR A O 1
ATOM 3551 N N . GLY A 1 542 ? 18.299 6.972 -55.385 1.00 80.38 542 GLY A N 1
ATOM 3552 C CA . GLY A 1 542 ? 17.954 8.028 -54.423 1.00 80.38 542 GLY A CA 1
ATOM 3553 C C . GLY A 1 542 ? 18.688 7.919 -53.084 1.00 80.38 542 GLY A C 1
ATOM 3554 O O . GLY A 1 542 ? 18.869 8.937 -52.417 1.00 80.38 542 GLY A O 1
ATOM 3555 N N . GLY A 1 543 ? 19.213 6.734 -52.763 1.00 88.12 543 GLY A N 1
ATOM 3556 C CA . GLY A 1 543 ? 19.955 6.502 -51.536 1.00 88.12 543 GLY A CA 1
ATOM 3557 C C . GLY A 1 543 ? 21.210 7.350 -51.430 1.00 88.12 543 GLY A C 1
ATOM 3558 O O . GLY A 1 543 ? 22.030 7.437 -52.352 1.00 88.12 543 GLY A O 1
ATOM 3559 N N . SER A 1 544 ? 21.346 8.009 -50.286 1.00 92.75 544 SER A N 1
ATOM 3560 C CA . SER A 1 544 ? 22.481 8.869 -49.999 1.00 92.75 544 SER A CA 1
ATOM 3561 C C . SER A 1 544 ? 22.668 9.072 -48.505 1.00 92.75 544 SER A C 1
ATOM 3563 O O . SER A 1 544 ? 21.710 9.047 -47.734 1.00 92.75 544 SER A O 1
ATOM 3565 N N . VAL A 1 545 ? 23.912 9.330 -48.121 1.00 95.94 545 VAL A N 1
ATOM 3566 C CA . VAL A 1 545 ? 24.275 9.917 -46.835 1.00 95.94 545 VAL A CA 1
ATOM 3567 C C . VAL A 1 545 ? 25.019 11.223 -47.079 1.00 95.94 545 VAL A C 1
ATOM 3569 O O . VAL A 1 545 ? 25.834 11.333 -47.995 1.00 95.94 545 VAL A O 1
ATOM 3572 N N . ALA A 1 546 ? 24.742 12.241 -46.275 1.00 93.81 546 ALA A N 1
ATOM 3573 C CA . ALA A 1 546 ? 25.399 13.538 -46.406 1.00 93.81 546 ALA A CA 1
ATOM 3574 C C . ALA A 1 546 ? 26.858 13.516 -45.910 1.00 93.81 546 ALA A C 1
ATOM 3576 O O . ALA A 1 546 ? 27.670 14.324 -46.360 1.00 93.81 546 ALA A O 1
ATOM 3577 N N . GLY A 1 547 ? 27.188 12.610 -44.988 1.00 95.62 547 GLY A N 1
ATOM 3578 C CA . GLY A 1 547 ? 28.497 12.485 -44.356 1.00 95.62 547 GLY A CA 1
ATOM 3579 C C . GLY A 1 547 ? 29.380 11.405 -44.980 1.00 95.62 547 GLY A C 1
ATOM 3580 O O . GLY A 1 547 ? 29.413 11.219 -46.199 1.00 95.62 547 GLY A O 1
ATOM 3581 N N . THR A 1 548 ? 30.170 10.740 -44.136 1.00 96.50 548 THR A N 1
ATOM 3582 C CA . THR A 1 548 ? 31.280 9.868 -44.554 1.00 96.50 548 THR A CA 1
ATOM 3583 C C . THR A 1 548 ? 30.941 8.386 -44.403 1.00 96.50 548 THR A C 1
ATOM 3585 O O . THR A 1 548 ? 30.379 7.968 -43.389 1.00 96.50 548 THR A O 1
ATOM 3588 N N . LEU A 1 549 ? 31.363 7.575 -45.380 1.00 97.62 549 LEU A N 1
ATOM 3589 C CA . LEU A 1 549 ? 31.414 6.115 -45.258 1.00 97.62 549 LEU A CA 1
ATOM 3590 C C . LEU A 1 549 ? 32.804 5.660 -44.803 1.00 97.62 549 LEU A C 1
ATOM 3592 O O . LEU A 1 549 ? 33.800 5.934 -45.469 1.00 97.62 549 LEU A O 1
ATOM 3596 N N . THR A 1 550 ? 32.890 4.933 -43.696 1.00 98.00 550 THR A N 1
ATOM 3597 C CA . THR A 1 550 ? 34.159 4.394 -43.181 1.00 98.00 550 THR A CA 1
ATOM 3598 C C . THR A 1 550 ? 34.086 2.877 -43.105 1.00 98.00 550 THR A C 1
ATOM 3600 O O . THR A 1 550 ? 33.101 2.347 -42.604 1.00 98.00 550 THR A O 1
ATOM 3603 N N . ALA A 1 551 ? 35.111 2.168 -43.579 1.00 97.56 551 ALA A N 1
ATOM 3604 C CA . ALA A 1 551 ? 35.204 0.712 -43.452 1.00 97.56 551 ALA A CA 1
ATOM 3605 C C . ALA A 1 551 ? 36.651 0.217 -43.315 1.00 97.56 551 ALA A C 1
ATOM 3607 O O . ALA A 1 551 ? 37.593 0.984 -43.506 1.00 97.56 551 ALA A O 1
ATOM 3608 N N . VAL A 1 552 ? 36.843 -1.077 -43.045 1.00 96.69 552 VAL A N 1
ATOM 3609 C CA . VAL A 1 552 ? 38.146 -1.754 -43.150 1.00 96.69 552 VAL A CA 1
ATOM 3610 C C . VAL A 1 552 ? 38.066 -2.808 -44.251 1.00 96.69 552 VAL A C 1
ATOM 3612 O O . VAL A 1 552 ? 37.611 -3.927 -44.029 1.00 96.69 552 VAL A O 1
ATOM 3615 N N . GLY A 1 553 ? 38.508 -2.449 -45.459 1.00 95.31 553 GLY A N 1
ATOM 3616 C CA . GLY A 1 553 ? 38.365 -3.317 -46.633 1.00 95.31 553 GLY A CA 1
ATOM 3617 C C . GLY A 1 553 ? 36.946 -3.304 -47.202 1.00 95.31 553 GLY A C 1
ATOM 3618 O O . GLY A 1 553 ? 36.447 -4.338 -47.641 1.00 95.31 553 GLY A O 1
ATOM 3619 N N . GLY A 1 554 ? 36.271 -2.153 -47.128 1.00 97.50 554 GLY A N 1
ATOM 3620 C CA . GLY A 1 554 ? 34.869 -2.028 -47.513 1.00 97.50 554 GLY A CA 1
ATOM 3621 C C . GLY A 1 554 ? 34.635 -2.020 -49.022 1.00 97.50 554 GLY A C 1
ATOM 3622 O O . GLY A 1 554 ? 35.538 -1.749 -49.820 1.00 97.50 554 GLY A O 1
ATOM 3623 N N . THR A 1 555 ? 33.383 -2.265 -49.399 1.00 98.25 555 THR A N 1
ATOM 3624 C CA . THR A 1 555 ? 32.904 -2.218 -50.784 1.00 98.25 555 THR A CA 1
ATOM 3625 C C . THR A 1 555 ? 31.788 -1.194 -50.929 1.00 98.25 555 THR A C 1
ATOM 3627 O O . THR A 1 555 ? 30.812 -1.251 -50.190 1.00 98.25 555 THR A O 1
ATOM 3630 N N . VAL A 1 556 ? 31.881 -0.302 -51.913 1.00 97.81 556 VAL A N 1
ATOM 3631 C CA . VAL A 1 556 ? 30.748 0.526 -52.364 1.00 97.81 556 VAL A CA 1
ATOM 3632 C C . VAL A 1 556 ? 30.177 -0.090 -53.638 1.00 97.81 556 VAL A C 1
ATOM 3634 O O . VAL A 1 556 ? 30.923 -0.370 -54.569 1.00 97.81 556 VAL A O 1
ATOM 3637 N N . SER A 1 557 ? 28.868 -0.306 -53.715 1.00 96.75 557 SER A N 1
ATOM 3638 C CA . SER A 1 557 ? 28.221 -0.897 -54.891 1.00 96.75 557 SER A CA 1
ATOM 3639 C C . SER A 1 557 ? 27.078 -0.025 -55.391 1.00 96.75 557 SER A C 1
ATOM 3641 O O . SER A 1 557 ? 26.118 0.207 -54.667 1.00 96.75 557 SER A O 1
ATOM 3643 N N . TYR A 1 558 ? 27.158 0.410 -56.647 1.00 96.19 558 TYR A N 1
ATOM 3644 C CA . TYR A 1 558 ? 26.099 1.120 -57.368 1.00 96.19 558 TYR A CA 1
ATOM 3645 C C . TYR A 1 558 ? 25.271 0.186 -58.260 1.00 96.19 558 TYR A C 1
ATOM 3647 O O . TYR A 1 558 ? 24.509 0.656 -59.101 1.00 96.19 558 TYR A O 1
ATOM 3655 N N . ALA A 1 559 ? 25.406 -1.135 -58.106 1.00 93.00 559 ALA A N 1
ATOM 3656 C CA . ALA A 1 559 ? 24.818 -2.122 -59.014 1.00 93.00 559 ALA A CA 1
ATOM 3657 C C . ALA A 1 559 ? 23.294 -1.971 -59.201 1.00 93.00 559 ALA A C 1
ATOM 3659 O O . ALA A 1 559 ? 22.777 -2.224 -60.288 1.00 93.00 559 ALA A O 1
ATOM 3660 N N . THR A 1 560 ? 22.577 -1.537 -58.161 1.00 90.88 560 THR A N 1
ATOM 3661 C CA . THR A 1 560 ? 21.117 -1.332 -58.171 1.00 90.88 560 THR A CA 1
ATOM 3662 C C . THR A 1 560 ? 20.701 0.081 -58.584 1.00 90.88 560 THR A C 1
ATOM 3664 O O . THR A 1 560 ? 19.510 0.372 -58.699 1.00 90.88 560 THR A O 1
ATOM 3667 N N . ARG A 1 561 ? 21.657 0.981 -58.834 1.00 91.62 561 ARG A N 1
ATOM 3668 C CA . ARG A 1 561 ? 21.389 2.385 -59.135 1.00 91.62 561 ARG A CA 1
ATOM 3669 C C . ARG A 1 561 ? 20.908 2.574 -60.567 1.00 91.62 561 ARG A C 1
ATOM 3671 O O . ARG A 1 561 ? 21.549 2.149 -61.524 1.00 91.62 561 ARG A O 1
ATOM 3678 N N . THR A 1 562 ? 19.813 3.310 -60.739 1.00 89.25 562 THR A N 1
ATOM 3679 C CA . THR A 1 562 ? 19.217 3.565 -62.065 1.00 89.25 562 THR A CA 1
ATOM 3680 C C . THR A 1 562 ? 19.815 4.765 -62.812 1.00 89.25 562 THR A C 1
ATOM 3682 O O . THR A 1 562 ? 19.276 5.167 -63.838 1.00 89.25 562 THR A O 1
ATOM 3685 N N . GLY A 1 563 ? 20.898 5.369 -62.314 1.00 89.75 563 GLY A N 1
ATOM 3686 C CA . GLY A 1 563 ? 21.560 6.507 -62.955 1.00 89.75 563 GLY A CA 1
ATOM 3687 C C . GLY A 1 563 ? 23.076 6.474 -62.793 1.00 89.75 563 GLY A C 1
ATOM 3688 O O . GLY A 1 563 ? 23.594 5.756 -61.941 1.00 89.75 563 GLY A O 1
ATOM 3689 N N . ALA A 1 564 ? 23.766 7.287 -63.597 1.00 91.81 564 ALA A N 1
ATOM 3690 C CA . ALA A 1 564 ? 25.224 7.366 -63.608 1.00 91.81 564 ALA A CA 1
ATOM 3691 C C . ALA A 1 564 ? 25.801 7.732 -62.231 1.00 91.81 564 ALA A C 1
ATOM 3693 O O . ALA A 1 564 ? 25.315 8.651 -61.556 1.00 91.81 564 ALA A O 1
ATOM 3694 N N . ALA A 1 565 ? 26.847 7.026 -61.823 1.00 95.25 565 ALA A N 1
ATOM 3695 C CA . ALA A 1 565 ? 27.592 7.216 -60.590 1.00 95.25 565 ALA A CA 1
ATOM 3696 C C . ALA A 1 565 ? 29.006 7.736 -60.862 1.00 95.25 565 ALA A C 1
ATOM 3698 O O . ALA A 1 565 ? 29.656 7.404 -61.849 1.00 95.25 565 ALA A O 1
ATOM 3699 N N . SER A 1 566 ? 29.489 8.559 -59.942 1.00 95.06 566 SER A N 1
ATOM 3700 C CA . SER A 1 566 ? 30.869 9.022 -59.858 1.00 95.06 566 SER A CA 1
ATOM 3701 C C . SER A 1 566 ? 31.471 8.615 -58.516 1.00 95.06 566 SER A C 1
ATOM 3703 O O . SER A 1 566 ? 30.849 8.849 -57.474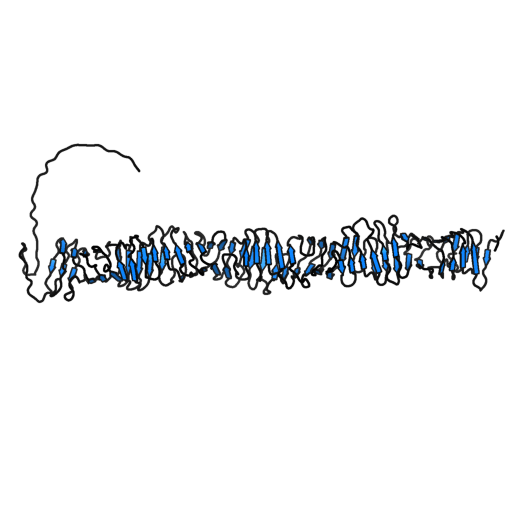 1.00 95.06 566 SER A O 1
ATOM 3705 N N . PHE A 1 567 ? 32.671 8.040 -58.535 1.00 97.50 567 PHE A N 1
ATOM 3706 C CA . PHE A 1 567 ? 33.439 7.662 -57.350 1.00 97.50 567 PHE A CA 1
ATOM 3707 C C . PHE A 1 567 ? 34.801 8.361 -57.352 1.00 97.50 567 PHE A C 1
ATOM 3709 O O . PHE A 1 567 ? 35.587 8.195 -58.283 1.00 97.50 567 PHE A O 1
ATOM 3716 N N . ALA A 1 568 ? 35.088 9.159 -56.326 1.00 96.12 568 ALA A N 1
ATOM 3717 C CA . ALA A 1 568 ? 36.316 9.943 -56.225 1.00 96.12 568 ALA A CA 1
ATOM 3718 C C . ALA A 1 568 ? 37.397 9.210 -55.424 1.00 96.12 568 ALA A C 1
ATOM 3720 O O . ALA A 1 568 ? 37.264 9.016 -54.219 1.00 96.12 568 ALA A O 1
ATOM 3721 N N . LEU A 1 569 ? 38.497 8.847 -56.082 1.00 93.31 569 LEU A N 1
ATOM 3722 C CA . LEU A 1 569 ? 39.706 8.295 -55.475 1.00 93.31 569 LEU A CA 1
ATOM 3723 C C . LEU A 1 569 ? 40.330 9.295 -54.491 1.00 93.31 569 LEU A C 1
ATOM 3725 O O . LEU A 1 569 ? 40.397 10.494 -54.761 1.00 93.31 569 LEU A O 1
ATOM 3729 N N . GLY A 1 570 ? 40.827 8.786 -53.360 1.00 87.44 570 GLY A N 1
ATOM 3730 C CA . GLY A 1 570 ? 41.457 9.598 -52.312 1.00 87.44 570 GLY A CA 1
ATOM 3731 C C . GLY A 1 570 ? 40.507 10.101 -51.219 1.00 87.44 570 GLY A C 1
ATOM 3732 O O . GLY A 1 570 ? 40.887 11.000 -50.475 1.00 87.44 570 GLY A O 1
ATOM 3733 N N . GLY A 1 571 ? 39.300 9.535 -51.110 1.00 90.31 571 GLY A N 1
ATOM 3734 C CA . GLY A 1 571 ? 38.368 9.804 -50.006 1.00 90.31 571 GLY A CA 1
ATOM 3735 C C . GLY A 1 571 ? 37.456 11.020 -50.191 1.00 90.31 571 GLY A C 1
ATOM 3736 O O . GLY A 1 571 ? 36.819 11.460 -49.236 1.00 90.31 571 GLY A O 1
ATOM 3737 N N . GLY A 1 572 ? 37.396 11.582 -51.401 1.00 90.81 572 GLY A N 1
ATOM 3738 C CA . GLY A 1 572 ? 36.545 12.730 -51.717 1.00 90.81 572 GLY A CA 1
ATOM 3739 C C . GLY A 1 572 ? 35.057 12.387 -51.854 1.00 90.81 572 GLY A C 1
ATOM 3740 O O . GLY A 1 572 ? 34.662 11.217 -51.896 1.00 90.81 572 GLY A O 1
ATOM 3741 N N . ALA A 1 573 ? 34.234 13.432 -51.982 1.00 95.00 573 ALA A N 1
ATOM 3742 C CA . ALA A 1 573 ? 32.802 13.299 -52.232 1.00 95.00 573 ALA A CA 1
ATOM 3743 C C . ALA A 1 573 ? 32.539 12.426 -53.465 1.00 95.00 573 ALA A C 1
ATOM 3745 O O . ALA A 1 573 ? 33.124 12.622 -54.532 1.00 95.00 573 ALA A O 1
ATOM 3746 N N . SER A 1 574 ? 31.655 11.453 -53.295 1.00 95.88 574 SER A N 1
ATOM 3747 C CA . SER A 1 574 ? 31.267 10.492 -54.322 1.00 95.88 574 SER A CA 1
ATOM 3748 C C . SER A 1 574 ? 29.748 10.471 -54.422 1.00 95.88 574 SER A C 1
ATOM 3750 O O . SER A 1 574 ? 29.039 11.129 -53.662 1.00 95.88 574 SER A O 1
ATOM 3752 N N . THR A 1 575 ? 29.202 9.774 -55.405 1.00 94.44 575 THR A N 1
ATOM 3753 C CA . THR A 1 575 ? 27.765 9.874 -55.636 1.00 94.44 575 THR A CA 1
ATOM 3754 C C . THR A 1 575 ? 26.981 9.232 -54.498 1.00 94.44 575 THR A C 1
ATOM 3756 O O . THR A 1 575 ? 27.128 8.050 -54.225 1.00 94.44 575 THR A O 1
ATOM 3759 N N . GLY A 1 576 ? 26.152 10.032 -53.827 1.00 92.88 576 GLY A N 1
ATOM 3760 C CA . GLY A 1 576 ? 25.408 9.604 -52.644 1.00 92.88 576 GLY A CA 1
ATOM 3761 C C . GLY A 1 576 ? 26.219 9.579 -51.340 1.00 92.88 576 GLY A C 1
ATOM 3762 O O . GLY A 1 576 ? 25.703 9.071 -50.353 1.00 92.88 576 GLY A O 1
ATOM 3763 N N . MET A 1 577 ? 27.446 10.120 -51.300 1.00 95.88 577 MET A N 1
ATOM 3764 C CA . MET A 1 577 ? 28.227 10.260 -50.057 1.00 95.88 577 MET A CA 1
ATOM 3765 C C . MET A 1 577 ? 29.116 11.513 -50.043 1.00 95.88 577 MET A C 1
ATOM 3767 O O . MET A 1 577 ? 29.743 11.862 -51.046 1.00 95.88 577 MET A O 1
ATOM 3771 N N . GLY A 1 578 ? 29.230 12.166 -48.887 1.00 94.62 578 GLY A N 1
ATOM 3772 C CA . GLY A 1 578 ? 30.082 13.347 -48.695 1.00 94.62 578 GLY A CA 1
ATOM 3773 C C . GLY A 1 578 ? 31.586 13.043 -48.689 1.00 94.62 578 GLY A C 1
ATOM 3774 O O . GLY A 1 578 ? 32.390 13.908 -49.033 1.00 94.62 578 GLY A O 1
ATOM 3775 N N . GLY A 1 579 ? 31.972 11.808 -48.365 1.00 96.25 579 GLY A N 1
ATOM 3776 C CA . GLY A 1 579 ? 33.355 11.328 -48.384 1.00 96.25 579 GLY A CA 1
ATOM 3777 C C . GLY A 1 579 ? 33.453 9.852 -48.006 1.00 96.25 579 GLY A C 1
ATOM 3778 O O . GLY A 1 579 ? 32.447 9.226 -47.657 1.00 96.25 579 GLY A O 1
ATOM 3779 N N . TRP A 1 580 ? 34.659 9.283 -48.062 1.00 97.31 580 TRP A N 1
ATOM 3780 C CA . TRP A 1 580 ? 34.877 7.892 -47.653 1.00 97.31 580 TRP A CA 1
ATOM 3781 C C . TRP A 1 580 ? 36.301 7.600 -47.157 1.00 97.31 580 TRP A C 1
ATOM 3783 O O . TRP A 1 580 ? 37.254 8.296 -47.502 1.00 97.31 580 TRP A O 1
ATOM 3793 N N . SER A 1 581 ? 36.457 6.532 -46.368 1.00 97.06 581 SER A N 1
ATOM 3794 C CA . SER A 1 581 ? 37.751 5.997 -45.925 1.00 97.06 581 SER A CA 1
ATOM 3795 C C . SER A 1 581 ? 37.727 4.469 -45.813 1.00 97.06 581 SER A C 1
ATOM 3797 O O . SER A 1 581 ? 36.722 3.879 -45.422 1.00 97.06 581 SER A O 1
ATOM 3799 N N . GLY A 1 582 ? 38.843 3.823 -46.171 1.00 96.19 582 GLY A N 1
ATOM 3800 C CA . GLY A 1 582 ? 39.038 2.372 -46.042 1.00 96.19 582 GLY A CA 1
ATOM 3801 C C . GLY A 1 582 ? 38.160 1.489 -46.945 1.00 96.19 582 GLY A C 1
ATOM 3802 O O . GLY A 1 582 ? 38.066 0.276 -46.738 1.00 96.19 582 GLY A O 1
ATOM 3803 N N . ILE A 1 583 ? 37.566 2.087 -47.983 1.00 97.69 583 ILE A N 1
ATOM 3804 C CA . ILE A 1 583 ? 36.966 1.380 -49.120 1.00 97.69 583 ILE A CA 1
ATOM 3805 C C . ILE A 1 583 ? 38.089 0.863 -50.020 1.00 97.69 583 ILE A C 1
ATOM 3807 O O . ILE A 1 583 ? 38.982 1.623 -50.392 1.00 97.69 583 ILE A O 1
ATOM 3811 N N . THR A 1 584 ? 38.039 -0.418 -50.375 1.00 97.38 584 THR A N 1
ATOM 3812 C CA . THR A 1 584 ? 39.017 -1.075 -51.260 1.00 97.38 584 THR A CA 1
ATOM 3813 C C . THR A 1 584 ? 38.392 -1.578 -52.552 1.00 97.38 584 THR A C 1
ATOM 3815 O O . THR A 1 584 ? 39.123 -1.906 -53.483 1.00 97.38 584 THR A O 1
ATOM 3818 N N . THR A 1 585 ? 37.060 -1.622 -52.636 1.00 97.69 585 THR A N 1
ATOM 3819 C CA . THR A 1 585 ? 36.343 -2.064 -53.836 1.00 97.69 585 THR A CA 1
ATOM 3820 C C . THR A 1 585 ? 35.191 -1.120 -54.164 1.00 97.69 585 THR A C 1
ATOM 3822 O O . THR A 1 585 ? 34.444 -0.711 -53.274 1.00 97.69 585 THR A O 1
ATOM 3825 N N . VAL A 1 586 ? 35.010 -0.799 -55.444 1.00 97.56 586 VAL A N 1
ATOM 3826 C CA . VAL A 1 586 ? 33.815 -0.121 -55.954 1.00 97.56 586 VAL A CA 1
ATOM 3827 C C . VAL A 1 586 ? 33.217 -0.877 -57.143 1.00 97.56 586 VAL A C 1
ATOM 3829 O O . VAL A 1 586 ? 33.919 -1.261 -58.073 1.00 97.56 586 VAL A O 1
ATOM 3832 N N . ALA A 1 587 ? 31.912 -1.111 -57.135 1.00 96.62 587 ALA A N 1
ATOM 3833 C CA . ALA A 1 587 ? 31.188 -1.671 -58.272 1.00 96.62 587 ALA A CA 1
ATOM 3834 C C . ALA A 1 587 ? 30.273 -0.599 -58.863 1.00 96.62 587 ALA A C 1
ATOM 3836 O O . ALA A 1 587 ? 29.513 0.034 -58.129 1.00 96.62 587 ALA A O 1
ATOM 3837 N N . GLY A 1 588 ? 30.357 -0.381 -60.171 1.00 94.31 588 GLY A N 1
ATOM 3838 C CA . GLY A 1 588 ? 29.437 0.494 -60.884 1.00 94.31 588 GLY A CA 1
ATOM 3839 C C . GLY A 1 588 ? 28.051 -0.121 -61.081 1.00 94.31 588 GLY A C 1
ATOM 3840 O O . GLY A 1 588 ? 27.748 -1.242 -60.670 1.00 94.31 588 GLY A O 1
ATOM 3841 N N . SER A 1 589 ? 27.202 0.673 -61.701 1.00 93.75 589 SER A N 1
ATOM 3842 C CA . SER A 1 589 ? 25.849 0.399 -62.152 1.00 93.75 589 SER A CA 1
ATOM 3843 C C . SER A 1 589 ? 25.849 -0.112 -63.598 1.00 93.75 589 SER A C 1
ATOM 3845 O O . SER A 1 589 ? 26.889 -0.333 -64.210 1.00 93.75 589 SER A O 1
ATOM 3847 N N . GLY A 1 590 ? 24.659 -0.296 -64.173 1.00 89.75 590 GLY A N 1
ATOM 3848 C CA . GLY A 1 590 ? 24.503 -0.535 -65.613 1.00 89.75 590 GLY A CA 1
ATOM 3849 C C . GLY A 1 590 ? 24.554 0.734 -66.480 1.00 89.75 590 GLY A C 1
ATOM 3850 O O . GLY A 1 590 ? 24.209 0.664 -67.660 1.00 89.75 590 GLY A O 1
ATOM 3851 N N . ASN A 1 591 ? 24.893 1.895 -65.908 1.00 91.06 591 ASN A N 1
ATOM 3852 C CA . ASN A 1 591 ? 24.931 3.195 -66.588 1.00 91.06 591 ASN A CA 1
ATOM 3853 C C . ASN A 1 591 ? 26.373 3.655 -66.830 1.00 91.06 591 ASN A C 1
ATOM 3855 O O . ASN A 1 591 ? 27.311 2.963 -66.480 1.00 91.06 591 ASN A O 1
ATOM 3859 N N . SER A 1 592 ? 26.554 4.821 -67.462 1.00 93.25 592 SER A N 1
ATOM 3860 C CA . SER A 1 592 ? 27.892 5.353 -67.742 1.00 93.25 592 SER A CA 1
ATOM 3861 C C . SER A 1 592 ? 28.527 5.937 -66.482 1.00 93.25 592 SER A C 1
ATOM 3863 O O . SER A 1 592 ? 28.324 7.112 -66.162 1.00 93.25 592 SER A O 1
ATOM 3865 N N . ASP A 1 593 ? 29.314 5.123 -65.790 1.00 96.94 593 ASP A N 1
ATOM 3866 C CA . ASP A 1 593 ? 29.880 5.482 -64.497 1.00 96.94 593 ASP A CA 1
ATOM 3867 C C . ASP A 1 593 ? 31.312 5.986 -64.616 1.00 96.94 593 ASP A C 1
ATOM 3869 O O . ASP A 1 593 ? 32.004 5.755 -65.609 1.00 96.94 593 ASP A O 1
ATOM 3873 N N . THR A 1 594 ? 31.750 6.757 -63.623 1.00 96.81 594 THR A N 1
ATOM 3874 C CA . THR A 1 594 ? 33.046 7.438 -63.644 1.00 96.81 594 THR A CA 1
ATOM 3875 C C . THR A 1 594 ? 33.816 7.216 -62.353 1.00 96.81 594 THR A C 1
ATOM 3877 O O . THR A 1 594 ? 33.333 7.526 -61.270 1.00 96.81 594 THR A O 1
ATOM 3880 N N . VAL A 1 595 ? 35.067 6.782 -62.456 1.00 97.06 595 VAL A N 1
ATOM 3881 C CA . VAL A 1 595 ? 36.032 6.937 -61.364 1.00 97.06 595 VAL A CA 1
ATOM 3882 C C . VAL A 1 595 ? 36.828 8.217 -61.604 1.00 97.06 595 VAL A C 1
ATOM 3884 O O . VAL A 1 595 ? 37.329 8.457 -62.704 1.00 97.06 595 VAL A O 1
ATOM 3887 N N . THR A 1 596 ? 36.922 9.064 -60.581 1.00 95.00 596 THR A N 1
ATOM 3888 C CA . THR A 1 596 ? 37.648 10.337 -60.628 1.00 95.00 596 THR A CA 1
ATOM 3889 C C . THR A 1 596 ? 38.844 10.335 -59.681 1.00 95.00 596 THR A C 1
ATOM 3891 O O . THR A 1 596 ? 38.833 9.626 -58.684 1.00 95.00 596 THR A O 1
ATOM 3894 N N . GLY A 1 597 ? 39.882 11.122 -59.955 1.00 93.31 597 GLY A N 1
ATOM 3895 C CA . GLY A 1 597 ? 41.045 11.239 -59.073 1.00 93.31 597 GLY A CA 1
ATOM 3896 C C . GLY A 1 597 ? 41.909 12.466 -59.362 1.00 93.31 597 GLY A C 1
ATOM 3897 O O . GLY A 1 597 ? 41.591 13.289 -60.223 1.00 93.31 597 GLY A O 1
ATOM 3898 N N . ALA A 1 598 ? 43.008 12.606 -58.623 1.00 93.75 598 ALA A N 1
ATOM 3899 C CA . ALA A 1 598 ? 44.023 13.634 -58.846 1.00 93.75 598 ALA A CA 1
ATOM 3900 C C . ALA A 1 598 ? 45.423 13.013 -58.792 1.00 93.75 598 ALA A C 1
ATOM 3902 O O . ALA A 1 598 ? 45.838 12.513 -57.744 1.00 93.75 598 ALA A O 1
ATOM 3903 N N . GLY A 1 599 ? 46.135 13.036 -59.922 1.00 92.00 599 GLY A N 1
ATOM 3904 C CA . GLY A 1 599 ? 47.485 12.487 -60.057 1.00 92.00 599 GLY A CA 1
ATOM 3905 C C . GLY A 1 599 ? 47.557 10.978 -59.818 1.00 92.00 599 GLY A C 1
ATOM 3906 O O . GLY A 1 599 ? 48.576 10.489 -59.335 1.00 92.00 599 GLY A O 1
ATOM 3907 N N . GLN A 1 600 ? 46.479 10.245 -60.096 1.00 94.81 600 GLN A N 1
ATOM 3908 C CA . GLN A 1 600 ? 46.395 8.815 -59.816 1.00 94.81 600 GLN A CA 1
ATOM 3909 C C . GLN A 1 600 ? 47.008 7.987 -60.947 1.00 94.81 600 GLN A C 1
ATOM 3911 O O . GLN A 1 600 ? 47.068 8.399 -62.107 1.00 94.81 600 GLN A O 1
ATOM 3916 N N . THR A 1 601 ? 47.446 6.779 -60.607 1.00 93.75 601 THR A N 1
ATOM 3917 C CA . THR A 1 601 ? 47.769 5.747 -61.596 1.00 93.75 601 THR A CA 1
ATOM 3918 C C . THR A 1 601 ? 46.612 4.765 -61.647 1.00 93.75 601 THR A C 1
ATOM 3920 O O . THR A 1 601 ? 46.262 4.207 -60.619 1.00 93.75 601 THR A O 1
ATOM 3923 N N . TYR A 1 602 ? 46.031 4.560 -62.823 1.00 93.88 602 TYR A N 1
ATOM 3924 C CA . TYR A 1 602 ? 44.919 3.651 -63.075 1.00 93.88 602 TYR A CA 1
ATOM 3925 C C . TYR A 1 602 ? 45.442 2.456 -63.864 1.00 93.88 602 TYR A C 1
ATOM 3927 O O . TYR A 1 602 ? 45.891 2.618 -64.997 1.00 93.88 602 TYR A O 1
ATOM 3935 N N . THR A 1 603 ? 45.375 1.265 -63.288 1.00 93.69 603 THR A N 1
ATOM 3936 C CA . THR A 1 603 ? 45.758 0.009 -63.934 1.00 93.69 603 THR A CA 1
ATOM 3937 C C . THR A 1 603 ? 44.500 -0.750 -64.313 1.00 93.69 603 THR A C 1
ATOM 3939 O O . THR A 1 603 ? 43.740 -1.144 -63.433 1.00 93.69 603 THR A O 1
ATOM 3942 N N . LEU A 1 604 ? 44.258 -0.932 -65.611 1.00 91.75 604 LEU A N 1
ATOM 3943 C CA . LEU A 1 604 ? 43.084 -1.661 -66.091 1.00 91.75 604 LEU A CA 1
ATOM 3944 C C . LEU A 1 604 ? 43.302 -3.175 -65.952 1.00 91.75 604 LEU A C 1
ATOM 3946 O O . LEU A 1 604 ? 44.410 -3.661 -66.184 1.00 91.75 604 LEU A O 1
ATOM 3950 N N . ASP A 1 605 ? 42.249 -3.902 -65.578 1.00 90.00 605 ASP A N 1
ATOM 3951 C CA . ASP A 1 605 ? 42.268 -5.365 -65.488 1.00 90.00 605 ASP A CA 1
ATOM 3952 C C . ASP A 1 605 ? 42.276 -5.979 -66.893 1.00 90.00 605 ASP A C 1
ATOM 3954 O O . ASP A 1 605 ? 41.445 -5.650 -67.735 1.00 90.00 605 ASP A O 1
ATOM 3958 N N . ASP A 1 606 ? 43.206 -6.896 -67.139 1.00 86.06 606 ASP A N 1
ATOM 3959 C CA . ASP A 1 606 ? 43.335 -7.590 -68.416 1.00 86.06 606 ASP A CA 1
ATOM 3960 C C . ASP A 1 606 ? 42.260 -8.658 -68.651 1.00 86.06 606 ASP A C 1
ATOM 3962 O O . ASP A 1 606 ? 42.020 -9.029 -69.801 1.00 86.06 606 ASP A O 1
ATOM 3966 N N . ALA A 1 607 ? 41.614 -9.154 -67.593 1.00 87.06 607 ALA A N 1
ATOM 3967 C CA . ALA A 1 607 ? 40.608 -10.209 -67.685 1.00 87.06 607 ALA A CA 1
ATOM 3968 C C . ALA A 1 607 ? 39.177 -9.673 -67.839 1.00 87.06 607 ALA A C 1
ATOM 3970 O O . ALA A 1 607 ? 38.336 -10.339 -68.448 1.00 87.06 607 ALA A O 1
ATOM 3971 N N . THR A 1 608 ? 38.900 -8.481 -67.307 1.00 88.38 608 THR A N 1
ATOM 3972 C CA . THR A 1 608 ? 37.536 -7.965 -67.158 1.00 88.38 608 THR A CA 1
ATOM 3973 C C . THR A 1 608 ? 37.429 -6.555 -67.734 1.00 88.38 608 THR A C 1
ATOM 3975 O O . THR A 1 608 ? 38.068 -5.620 -67.253 1.00 88.38 608 THR A O 1
ATOM 3978 N N . ALA A 1 609 ? 36.595 -6.376 -68.764 1.00 87.69 609 ALA A N 1
ATOM 3979 C CA . ALA A 1 609 ? 36.298 -5.047 -69.298 1.00 87.69 609 ALA A CA 1
ATOM 3980 C C . ALA A 1 609 ? 35.640 -4.162 -68.225 1.00 87.69 609 ALA A C 1
ATOM 3982 O O . ALA A 1 609 ? 34.884 -4.656 -67.389 1.00 87.69 609 ALA A O 1
ATOM 3983 N N . ASN A 1 610 ? 35.910 -2.854 -68.268 1.00 91.94 610 ASN A N 1
ATOM 3984 C CA . ASN A 1 610 ? 35.415 -1.870 -67.296 1.00 91.94 610 ASN A CA 1
ATOM 3985 C C . ASN A 1 610 ? 35.858 -2.149 -65.842 1.00 91.94 610 ASN A C 1
ATOM 3987 O O . ASN A 1 610 ? 35.215 -1.691 -64.896 1.00 91.94 610 ASN A O 1
ATOM 3991 N N . ALA A 1 611 ? 36.957 -2.883 -65.647 1.00 93.88 611 ALA A N 1
ATOM 3992 C CA . ALA A 1 611 ? 37.549 -3.140 -64.339 1.00 93.88 611 ALA A CA 1
ATOM 3993 C C . ALA A 1 611 ? 39.009 -2.666 -64.267 1.00 93.88 611 ALA A C 1
ATOM 3995 O O . ALA A 1 611 ? 39.695 -2.508 -65.281 1.00 93.88 611 ALA A O 1
ATOM 3996 N N . GLY A 1 612 ? 39.488 -2.404 -63.055 1.00 94.12 612 GLY A N 1
ATOM 3997 C CA . GLY A 1 612 ? 40.848 -1.923 -62.815 1.00 94.12 612 GLY A CA 1
ATOM 3998 C C . GLY A 1 612 ? 41.109 -1.583 -61.353 1.00 94.12 612 GLY A C 1
ATOM 3999 O O . GLY A 1 612 ? 40.285 -1.861 -60.489 1.00 94.12 612 GLY A O 1
ATOM 4000 N N . SER A 1 613 ? 42.264 -0.997 -61.048 1.00 94.50 613 SER A N 1
ATOM 4001 C CA . SER A 1 613 ? 42.560 -0.446 -59.722 1.00 94.50 613 SER A CA 1
ATOM 4002 C C . SER A 1 613 ? 43.530 0.731 -59.786 1.00 94.50 613 SER A C 1
ATOM 4004 O O . SER A 1 613 ? 44.243 0.905 -60.774 1.00 94.50 613 SER A O 1
ATOM 4006 N N . ASN A 1 614 ? 43.605 1.519 -58.713 1.00 94.19 614 ASN A N 1
ATOM 4007 C CA . ASN A 1 614 ? 44.687 2.490 -58.508 1.00 94.19 614 ASN A CA 1
ATOM 4008 C C . ASN A 1 614 ? 45.741 2.005 -57.495 1.00 94.19 614 ASN A C 1
ATOM 4010 O O . ASN A 1 614 ? 46.488 2.803 -56.931 1.00 94.19 614 ASN A O 1
ATOM 4014 N N . GLY A 1 615 ? 45.768 0.698 -57.220 1.00 91.69 615 GLY A N 1
ATOM 4015 C CA . GLY A 1 615 ? 46.605 0.084 -56.189 1.00 91.69 615 GLY A CA 1
ATOM 4016 C C . GLY A 1 615 ? 46.023 0.131 -54.771 1.00 91.69 615 GLY A C 1
ATOM 4017 O O . GLY A 1 615 ? 46.484 -0.633 -53.928 1.00 91.69 615 GLY A O 1
ATOM 4018 N N . THR A 1 616 ? 45.007 0.962 -54.501 1.00 93.31 616 THR A N 1
ATOM 4019 C CA . THR A 1 616 ? 44.298 0.992 -53.204 1.00 93.31 616 THR A CA 1
ATOM 4020 C C . THR A 1 616 ? 42.822 0.628 -53.322 1.00 93.31 616 THR A C 1
ATOM 4022 O O . THR A 1 616 ? 42.308 -0.102 -52.478 1.00 93.31 616 THR A O 1
ATOM 4025 N N . VAL A 1 617 ? 42.158 1.092 -54.379 1.00 97.25 617 VAL A N 1
ATOM 4026 C CA . VAL A 1 617 ? 40.765 0.788 -54.707 1.00 97.25 617 VAL A CA 1
ATOM 4027 C C . VAL A 1 617 ? 40.718 0.034 -56.027 1.00 97.25 617 VAL A C 1
ATOM 4029 O O . VAL A 1 617 ? 41.198 0.537 -57.045 1.00 97.25 617 VAL A O 1
ATOM 4032 N N . ALA A 1 618 ? 40.125 -1.155 -56.012 1.00 96.75 618 ALA A N 1
ATOM 4033 C CA . ALA A 1 618 ? 39.724 -1.886 -57.205 1.00 96.75 618 ALA A CA 1
ATOM 4034 C C . ALA A 1 618 ? 38.311 -1.471 -57.633 1.00 96.75 618 ALA A C 1
ATOM 4036 O O . ALA A 1 618 ? 37.456 -1.206 -56.790 1.00 96.75 618 ALA A O 1
ATOM 4037 N N . TRP A 1 619 ? 38.047 -1.433 -58.935 1.00 96.81 619 TRP A N 1
ATOM 4038 C CA . TRP A 1 619 ? 36.724 -1.178 -59.483 1.00 96.81 619 TRP A CA 1
ATOM 4039 C C . TRP A 1 619 ? 36.302 -2.215 -60.516 1.00 96.81 619 TRP A C 1
ATOM 4041 O O . TRP A 1 619 ? 37.134 -2.816 -61.194 1.00 96.81 619 TRP A O 1
ATOM 4051 N N . THR A 1 620 ? 34.989 -2.383 -60.652 1.00 96.00 620 THR A N 1
ATOM 4052 C CA . THR A 1 620 ? 34.332 -3.192 -61.689 1.00 96.00 620 THR A CA 1
ATOM 4053 C C . THR A 1 620 ? 33.130 -2.436 -62.248 1.00 96.00 620 THR A C 1
ATOM 4055 O O . THR A 1 620 ? 32.541 -1.621 -61.537 1.00 96.00 620 THR A O 1
ATOM 4058 N N . SER A 1 621 ? 32.768 -2.697 -63.506 1.00 94.88 621 SER A N 1
ATOM 4059 C CA . SER A 1 621 ? 31.637 -2.049 -64.192 1.00 94.88 621 SER A CA 1
ATOM 4060 C C . SER A 1 621 ? 31.705 -0.512 -64.195 1.00 94.88 621 SER A C 1
ATOM 4062 O O . SER A 1 621 ? 30.711 0.148 -63.934 1.00 94.88 621 SER A O 1
ATOM 4064 N N . ILE A 1 622 ? 32.890 0.063 -64.433 1.00 95.81 622 ILE A N 1
ATOM 4065 C CA . ILE A 1 622 ? 33.091 1.513 -64.589 1.00 95.81 622 ILE A CA 1
ATOM 4066 C C . ILE A 1 622 ? 33.595 1.832 -66.001 1.00 95.81 622 ILE A C 1
ATOM 4068 O O . ILE A 1 622 ? 34.662 1.375 -66.419 1.00 95.81 622 ILE A O 1
ATOM 4072 N N . GLU A 1 623 ? 32.860 2.672 -66.726 1.00 95.56 623 GLU A N 1
ATOM 4073 C CA . GLU A 1 623 ? 33.114 2.977 -68.139 1.00 95.56 623 GLU A CA 1
ATOM 4074 C C . GLU A 1 623 ? 34.057 4.165 -68.339 1.00 95.56 623 GLU A C 1
ATOM 4076 O O . GLU A 1 623 ? 34.706 4.251 -69.380 1.00 95.56 623 GLU A O 1
ATOM 4081 N N . ASN A 1 624 ? 34.137 5.103 -67.395 1.00 95.12 624 ASN A N 1
ATOM 4082 C CA . ASN A 1 624 ? 34.917 6.331 -67.547 1.00 95.12 624 ASN A CA 1
ATOM 4083 C C . ASN A 1 624 ? 35.955 6.493 -66.433 1.00 95.12 624 ASN A C 1
ATOM 4085 O O . ASN A 1 624 ? 35.676 6.238 -65.263 1.00 95.12 624 ASN A O 1
ATOM 4089 N N . LEU A 1 625 ? 37.130 7.019 -66.781 1.00 94.44 625 LEU A N 1
ATOM 4090 C CA . LEU A 1 625 ? 38.164 7.418 -65.824 1.00 94.44 625 LEU A CA 1
ATOM 4091 C C . LEU A 1 625 ? 38.538 8.884 -66.059 1.00 94.44 625 LEU A C 1
ATOM 4093 O O . LEU A 1 625 ? 38.877 9.274 -67.179 1.00 94.44 625 LEU A O 1
ATOM 4097 N N . THR A 1 626 ? 38.493 9.705 -65.011 1.00 94.12 626 THR A N 1
ATOM 4098 C CA . THR A 1 626 ? 38.816 11.138 -65.086 1.00 94.12 626 THR A CA 1
ATOM 4099 C C . THR A 1 626 ? 39.838 11.537 -64.030 1.00 94.12 626 THR A C 1
ATOM 4101 O O . THR A 1 626 ? 39.569 11.482 -62.838 1.00 94.12 626 THR A O 1
ATOM 4104 N N . ASP A 1 627 ? 40.993 12.033 -64.455 1.00 94.06 627 ASP A N 1
ATOM 4105 C CA . ASP A 1 627 ? 42.017 12.566 -63.566 1.00 94.06 627 ASP A CA 1
ATOM 4106 C C . ASP A 1 627 ? 42.119 14.091 -63.689 1.00 94.06 627 ASP A C 1
ATOM 4108 O O . ASP A 1 627 ? 42.333 14.654 -64.761 1.00 94.06 627 ASP A O 1
ATOM 4112 N N . SER A 1 628 ? 41.967 14.790 -62.574 1.00 92.06 628 SER A N 1
ATOM 4113 C CA . SER A 1 628 ? 42.093 16.250 -62.522 1.00 92.06 628 SER A CA 1
ATOM 4114 C C . SER A 1 628 ? 43.548 16.743 -62.575 1.00 92.06 628 SER A C 1
ATOM 4116 O O . SER A 1 628 ? 43.778 17.939 -62.756 1.00 92.06 628 SER A O 1
ATOM 4118 N N . GLY A 1 629 ? 44.529 15.843 -62.461 1.00 90.19 629 GLY A N 1
ATOM 4119 C CA . GLY A 1 629 ? 45.959 16.109 -62.591 1.00 90.19 629 GLY A CA 1
ATOM 4120 C C . GLY A 1 629 ? 46.625 15.252 -63.673 1.00 90.19 629 GLY A C 1
ATOM 4121 O O . GLY A 1 629 ? 45.992 14.796 -64.630 1.00 90.19 629 GLY A O 1
ATOM 4122 N N . ALA A 1 630 ? 47.936 15.039 -63.519 1.00 89.81 630 ALA A N 1
ATOM 4123 C CA . ALA A 1 630 ? 48.765 14.283 -64.458 1.00 89.81 630 ALA A CA 1
ATOM 4124 C C . ALA A 1 630 ? 48.640 12.759 -64.249 1.00 89.81 630 ALA A C 1
ATOM 4126 O O . ALA A 1 630 ? 49.630 12.078 -63.981 1.00 89.81 630 ALA A O 1
ATOM 4127 N N . GLY A 1 631 ? 47.418 12.228 -64.336 1.00 90.38 631 GLY A N 1
ATOM 4128 C CA . GLY A 1 631 ? 47.147 10.803 -64.141 1.00 90.38 631 GLY A CA 1
ATOM 4129 C C . GLY A 1 631 ? 47.804 9.890 -65.186 1.00 90.38 631 GLY A C 1
ATOM 4130 O O . GLY A 1 631 ? 48.064 10.297 -66.322 1.00 90.38 631 GLY A O 1
ATOM 4131 N N . ILE A 1 632 ? 48.062 8.636 -64.813 1.00 92.25 632 ILE A N 1
ATOM 4132 C CA . ILE A 1 632 ? 48.644 7.607 -65.689 1.00 92.25 632 ILE A CA 1
ATOM 4133 C C . ILE A 1 632 ? 47.624 6.487 -65.898 1.00 92.25 632 ILE A C 1
ATOM 4135 O O . ILE A 1 632 ? 47.266 5.815 -64.942 1.00 92.25 632 ILE A O 1
ATOM 4139 N N . PHE A 1 633 ? 47.206 6.229 -67.135 1.00 91.62 633 PHE A N 1
ATOM 4140 C CA . PHE A 1 633 ? 46.336 5.102 -67.490 1.00 91.62 633 PHE A CA 1
ATOM 4141 C C . PHE A 1 633 ? 47.183 3.963 -68.061 1.00 91.62 633 PHE A C 1
ATOM 4143 O O . PHE A 1 633 ? 47.684 4.067 -69.182 1.00 91.62 633 PHE A O 1
ATOM 4150 N N . GLN A 1 634 ? 47.393 2.901 -67.288 1.00 90.31 634 GLN A N 1
ATOM 4151 C CA . GLN A 1 634 ? 48.146 1.716 -67.692 1.00 90.31 634 GLN A CA 1
ATOM 4152 C C . GLN A 1 634 ? 47.224 0.718 -68.397 1.00 90.31 634 GLN A C 1
ATOM 4154 O O . GLN A 1 634 ? 46.326 0.137 -67.788 1.00 90.31 634 GLN A O 1
ATOM 4159 N N . MET A 1 635 ? 47.473 0.524 -69.688 1.00 84.50 635 MET A N 1
ATOM 4160 C CA . MET A 1 635 ? 46.731 -0.366 -70.575 1.00 84.50 635 MET A CA 1
ATOM 4161 C C . MET A 1 635 ? 47.522 -1.664 -70.767 1.00 84.50 635 MET A C 1
ATOM 4163 O O . MET A 1 635 ? 48.590 -1.647 -71.389 1.00 84.50 635 MET A O 1
ATOM 4167 N N . GLY A 1 636 ? 47.004 -2.777 -70.250 1.00 78.69 636 GLY A N 1
ATOM 4168 C CA . GLY A 1 636 ? 47.571 -4.105 -70.473 1.00 78.69 636 GLY A CA 1
ATOM 4169 C C . GLY A 1 636 ? 47.147 -4.726 -71.811 1.00 78.69 636 GLY A C 1
ATOM 4170 O O . GLY A 1 636 ? 46.871 -4.032 -72.796 1.00 78.69 636 GLY A O 1
ATOM 4171 N N . THR A 1 637 ? 47.160 -6.056 -71.883 1.00 76.88 637 THR A N 1
ATOM 4172 C CA . THR A 1 637 ? 46.818 -6.813 -73.102 1.00 76.88 637 THR A CA 1
ATOM 4173 C C . THR A 1 637 ? 45.324 -6.885 -73.398 1.00 76.88 637 THR A C 1
ATOM 4175 O O . THR A 1 637 ? 44.955 -6.865 -74.575 1.00 76.88 637 THR A O 1
ATOM 4178 N N . GLY A 1 638 ? 44.492 -6.931 -72.356 1.00 76.12 638 GLY A N 1
ATOM 4179 C CA . GLY A 1 638 ? 43.029 -7.020 -72.434 1.00 76.12 638 GLY A CA 1
ATOM 4180 C C . GLY A 1 638 ? 42.301 -5.856 -71.754 1.00 76.12 638 GLY A C 1
ATOM 4181 O O . GLY A 1 638 ? 41.110 -5.662 -72.001 1.00 76.12 638 GLY A O 1
ATOM 4182 N N . GLY A 1 639 ? 43.017 -5.043 -70.967 1.00 80.12 639 GLY A N 1
ATOM 4183 C CA . GLY A 1 639 ? 42.457 -3.907 -70.245 1.00 80.12 639 GLY A CA 1
ATOM 4184 C C . GLY A 1 639 ? 41.754 -2.907 -71.153 1.00 80.12 639 GLY A C 1
ATOM 4185 O O . GLY A 1 639 ? 42.343 -2.356 -72.087 1.00 80.12 639 GLY A O 1
ATOM 4186 N N . SER A 1 640 ? 40.477 -2.658 -70.868 1.00 83.69 640 SER A N 1
ATOM 4187 C CA . SER A 1 640 ? 39.649 -1.714 -71.616 1.00 83.69 640 SER A CA 1
ATOM 4188 C C . SER A 1 640 ? 38.580 -1.072 -70.736 1.00 83.69 640 SER A C 1
ATOM 4190 O O . SER A 1 640 ? 38.076 -1.683 -69.796 1.00 83.69 640 SER A O 1
ATOM 4192 N N . VAL A 1 641 ? 38.236 0.172 -71.069 1.00 87.94 641 VAL A N 1
ATOM 4193 C CA . VAL A 1 641 ? 37.021 0.843 -70.601 1.00 87.94 641 VAL A CA 1
ATOM 4194 C C . VAL A 1 641 ? 36.168 1.200 -71.816 1.00 87.94 641 VAL A C 1
ATOM 4196 O O . VAL A 1 641 ? 36.706 1.563 -72.865 1.00 87.94 641 VAL A O 1
ATOM 4199 N N . ALA A 1 642 ? 34.850 1.075 -71.700 1.00 87.56 642 ALA A N 1
ATOM 4200 C CA . ALA A 1 642 ? 33.920 1.335 -72.799 1.00 87.56 642 ALA A CA 1
ATOM 4201 C C . ALA A 1 642 ? 33.635 2.832 -73.024 1.00 87.56 642 ALA A C 1
ATOM 4203 O O . ALA A 1 642 ? 33.158 3.214 -74.093 1.00 87.56 642 ALA A O 1
ATOM 4204 N N . GLY A 1 643 ? 33.905 3.674 -72.025 1.00 88.06 643 GLY A N 1
ATOM 4205 C CA . GLY A 1 643 ? 33.690 5.118 -72.055 1.00 88.06 643 GLY A CA 1
ATOM 4206 C C . GLY A 1 643 ? 34.976 5.907 -72.302 1.00 88.06 643 GLY A C 1
ATOM 4207 O O . GLY A 1 643 ? 35.773 5.593 -73.187 1.00 88.06 643 GLY A O 1
ATOM 4208 N N . THR A 1 644 ? 35.149 7.003 -71.564 1.00 89.69 644 THR A N 1
ATOM 4209 C CA . THR A 1 644 ? 36.189 8.009 -71.819 1.00 89.69 644 THR A CA 1
ATOM 4210 C C . THR A 1 644 ? 37.315 7.991 -70.788 1.00 89.69 644 THR A C 1
ATOM 4212 O O . THR A 1 644 ? 37.094 7.803 -69.594 1.00 89.69 644 THR A O 1
ATOM 4215 N N . LEU A 1 645 ? 38.538 8.245 -71.263 1.00 90.44 645 LEU A N 1
ATOM 4216 C CA . LEU A 1 645 ? 39.709 8.534 -70.434 1.00 90.44 645 LEU A CA 1
ATOM 4217 C C . LEU A 1 645 ? 40.028 10.030 -70.533 1.00 90.44 645 LEU A C 1
ATOM 4219 O O . LEU A 1 645 ? 40.354 10.520 -71.618 1.00 90.44 645 LEU A O 1
ATOM 4223 N N . THR A 1 646 ? 39.952 10.753 -69.418 1.00 91.31 646 THR A N 1
ATOM 4224 C CA . THR A 1 646 ? 40.188 12.207 -69.363 1.00 91.31 646 THR A CA 1
ATOM 4225 C C . THR A 1 646 ? 41.279 12.528 -68.345 1.00 91.31 646 THR A C 1
ATOM 4227 O O . THR A 1 646 ? 41.202 12.060 -67.219 1.00 91.31 646 THR A O 1
ATOM 4230 N N . ALA A 1 647 ? 42.287 13.334 -68.703 1.00 89.19 647 ALA A N 1
ATOM 4231 C CA . ALA A 1 647 ? 43.295 13.816 -67.750 1.00 89.19 647 ALA A CA 1
ATOM 4232 C C . ALA A 1 647 ? 43.877 15.194 -68.104 1.00 89.19 647 ALA A C 1
ATOM 4234 O O . ALA A 1 647 ? 43.980 15.545 -69.284 1.00 89.19 647 ALA A O 1
ATOM 4235 N N . VAL A 1 648 ? 44.334 15.948 -67.096 1.00 87.06 648 VAL A N 1
ATOM 4236 C CA . VAL A 1 648 ? 45.062 17.218 -67.277 1.00 87.06 648 VAL A CA 1
ATOM 4237 C C . VAL A 1 648 ? 46.570 16.953 -67.289 1.00 87.06 648 VAL A C 1
ATOM 4239 O O . VAL A 1 648 ? 47.226 16.896 -66.255 1.00 87.06 648 VAL A O 1
ATOM 4242 N N . GLY A 1 649 ? 47.141 16.796 -68.488 1.00 82.69 649 GLY A N 1
ATOM 4243 C CA . GLY A 1 649 ? 48.566 16.463 -68.647 1.00 82.69 649 GLY A CA 1
ATOM 4244 C C . GLY A 1 649 ? 48.897 14.993 -68.355 1.00 82.69 649 GLY A C 1
ATOM 4245 O O . GLY A 1 649 ? 50.034 14.679 -68.013 1.00 82.69 649 GLY A O 1
ATOM 4246 N N . GLY A 1 650 ? 47.905 14.103 -68.459 1.00 83.75 650 GLY A N 1
ATOM 4247 C CA . GLY A 1 650 ? 48.062 12.676 -68.179 1.00 83.75 650 GLY A CA 1
ATOM 4248 C C . GLY A 1 650 ? 48.769 11.874 -69.276 1.00 83.75 650 GLY A C 1
ATOM 4249 O O . GLY A 1 650 ? 48.956 12.331 -70.403 1.00 83.75 650 GLY A O 1
ATOM 4250 N N . THR A 1 651 ? 49.148 10.643 -68.933 1.00 89.25 651 THR A N 1
ATOM 4251 C CA . THR A 1 651 ? 49.841 9.685 -69.807 1.00 89.25 651 THR A CA 1
ATOM 4252 C C . THR A 1 651 ? 48.997 8.427 -69.981 1.00 89.25 651 THR A C 1
ATOM 4254 O O . THR A 1 651 ? 48.574 7.834 -68.997 1.00 89.25 651 THR A O 1
ATOM 4257 N N . VAL A 1 652 ? 48.801 7.961 -71.216 1.00 87.19 652 VAL A N 1
ATOM 4258 C CA . VAL A 1 652 ? 48.327 6.590 -71.474 1.00 87.19 652 VAL A CA 1
ATOM 4259 C C . VAL A 1 652 ? 49.555 5.720 -71.731 1.00 87.19 652 VAL A C 1
ATOM 4261 O O . VAL A 1 652 ? 50.281 5.953 -72.695 1.00 87.19 652 VAL A O 1
ATOM 4264 N N . SER A 1 653 ? 49.812 4.754 -70.853 1.00 83.88 653 SER A N 1
ATOM 4265 C CA . SER A 1 653 ? 50.975 3.870 -70.907 1.00 83.88 653 SER A CA 1
ATOM 4266 C C . SER A 1 653 ? 50.570 2.478 -71.375 1.00 83.88 653 SER A C 1
ATOM 4268 O O . SER A 1 653 ? 49.719 1.841 -70.767 1.00 83.88 653 SER A O 1
ATOM 4270 N N . TYR A 1 654 ? 51.231 1.984 -72.420 1.00 81.75 654 TYR A N 1
ATOM 4271 C CA . TYR A 1 654 ? 51.118 0.600 -72.901 1.00 81.75 654 TYR A CA 1
ATOM 4272 C C . TYR A 1 654 ? 52.355 -0.231 -72.531 1.00 81.75 654 TYR A C 1
ATOM 4274 O O . TYR A 1 654 ? 52.606 -1.270 -73.134 1.00 81.75 654 TYR A O 1
ATOM 4282 N N . ALA A 1 655 ? 53.172 0.242 -71.583 1.00 73.12 655 ALA A N 1
ATOM 4283 C CA . ALA A 1 655 ? 54.481 -0.342 -71.276 1.00 73.12 655 ALA A CA 1
ATOM 4284 C C . ALA A 1 655 ? 54.412 -1.808 -70.808 1.00 73.12 655 ALA A C 1
ATOM 4286 O O . ALA A 1 655 ? 55.394 -2.536 -70.920 1.00 73.12 655 ALA A O 1
ATOM 4287 N N . THR A 1 656 ? 53.257 -2.244 -70.306 1.00 68.25 656 THR A N 1
ATOM 4288 C CA . THR A 1 656 ? 52.995 -3.612 -69.839 1.00 68.25 656 THR A CA 1
ATOM 4289 C C . THR A 1 656 ? 52.265 -4.479 -70.874 1.00 68.25 656 THR A C 1
ATOM 4291 O O . THR A 1 656 ? 52.039 -5.661 -70.626 1.00 68.25 656 THR A O 1
ATOM 4294 N N . ARG A 1 657 ? 51.913 -3.938 -72.051 1.00 70.88 657 ARG A N 1
ATOM 4295 C CA . ARG A 1 657 ? 51.166 -4.649 -73.098 1.00 70.88 657 ARG A CA 1
ATOM 4296 C C . ARG A 1 657 ? 52.084 -5.524 -73.953 1.00 70.88 657 ARG A C 1
ATOM 4298 O O . ARG A 1 657 ? 52.963 -5.027 -74.652 1.00 70.88 657 ARG A O 1
ATOM 4305 N N . THR A 1 658 ? 51.812 -6.824 -74.001 1.00 61.28 658 THR A N 1
ATOM 4306 C CA . THR A 1 658 ? 52.477 -7.782 -74.900 1.00 61.28 658 THR A CA 1
ATOM 4307 C C . THR A 1 658 ? 51.645 -7.998 -76.176 1.00 61.28 658 THR A C 1
ATOM 4309 O O . THR A 1 658 ? 50.999 -9.020 -76.371 1.00 61.28 658 THR A O 1
ATOM 4312 N N . GLY A 1 659 ? 51.616 -6.995 -77.067 1.00 58.91 659 GLY A N 1
ATOM 4313 C CA . GLY A 1 659 ? 50.910 -7.060 -78.359 1.00 58.91 659 GLY A CA 1
ATOM 4314 C C . GLY A 1 659 ? 50.859 -5.716 -79.102 1.00 58.91 659 GLY A C 1
ATOM 4315 O O . GLY A 1 659 ? 51.073 -4.665 -78.503 1.00 58.91 659 GLY A O 1
ATOM 4316 N N . ALA A 1 660 ? 50.586 -5.727 -80.414 1.00 51.09 660 ALA A N 1
ATOM 4317 C CA . ALA A 1 660 ? 50.553 -4.507 -81.229 1.00 51.09 660 ALA A CA 1
ATOM 4318 C C . ALA A 1 660 ? 49.390 -3.575 -80.828 1.00 51.09 660 ALA A C 1
ATOM 4320 O O . ALA A 1 660 ? 48.228 -3.981 -80.824 1.00 51.09 660 ALA A O 1
ATOM 4321 N N . ALA A 1 661 ? 49.695 -2.310 -80.528 1.00 52.38 661 ALA A N 1
ATOM 4322 C CA . ALA A 1 661 ? 48.693 -1.270 -80.310 1.00 52.38 661 ALA A CA 1
ATOM 4323 C C . ALA A 1 661 ? 48.349 -0.579 -81.642 1.00 52.38 661 ALA A C 1
ATOM 4325 O O . ALA A 1 661 ? 49.213 0.031 -82.270 1.00 52.38 661 ALA A O 1
ATOM 4326 N N . SER A 1 662 ? 47.093 -0.663 -82.086 1.00 44.94 662 SER A N 1
ATOM 4327 C CA . SER A 1 662 ? 46.599 0.080 -83.252 1.00 44.94 662 SER A CA 1
ATOM 4328 C C . SER A 1 662 ? 45.978 1.407 -82.813 1.00 44.94 662 SER A C 1
ATOM 4330 O O . SER A 1 662 ? 44.985 1.410 -82.086 1.00 44.94 662 SER A O 1
ATOM 4332 N N . PHE A 1 663 ? 46.527 2.531 -83.277 1.00 43.88 663 PHE A N 1
ATOM 4333 C CA . PHE A 1 663 ? 45.987 3.870 -83.024 1.00 43.88 663 PHE A CA 1
ATOM 4334 C C . PHE A 1 663 ? 45.301 4.413 -84.282 1.00 43.88 663 PHE A C 1
ATOM 4336 O O . PHE A 1 663 ? 45.894 4.409 -85.360 1.00 43.88 663 PHE A O 1
ATOM 4343 N N . ALA A 1 664 ? 44.079 4.934 -84.154 1.00 35.88 664 ALA A N 1
ATOM 4344 C CA . ALA A 1 664 ? 43.482 5.763 -85.200 1.00 35.88 664 ALA A CA 1
ATOM 4345 C C . ALA A 1 664 ? 44.108 7.177 -85.141 1.00 35.88 664 ALA A C 1
ATOM 4347 O O . ALA A 1 664 ? 44.167 7.770 -84.060 1.00 35.88 664 ALA A O 1
ATOM 4348 N N . PRO A 1 665 ? 44.612 7.743 -86.254 1.00 35.69 665 PRO A N 1
ATOM 4349 C CA . PRO A 1 665 ? 45.434 8.949 -86.216 1.00 35.69 665 PRO A CA 1
ATOM 4350 C C . PRO A 1 665 ? 44.608 10.221 -85.963 1.00 35.69 665 PRO A C 1
ATOM 4352 O O . PRO A 1 665 ? 44.017 10.803 -86.869 1.00 35.69 665 PRO A O 1
ATOM 4355 N N . GLY A 1 666 ? 44.652 10.708 -84.723 1.00 37.09 666 GLY A N 1
ATOM 4356 C CA . GLY A 1 666 ? 44.545 12.130 -84.379 1.00 37.09 666 GLY A CA 1
ATOM 4357 C C . GLY A 1 666 ? 45.931 12.663 -83.992 1.00 37.09 666 GLY A C 1
ATOM 4358 O O . GLY A 1 666 ? 46.741 11.909 -83.467 1.00 37.09 666 GLY A O 1
ATOM 4359 N N . ARG A 1 667 ? 46.243 13.934 -84.287 1.00 42.31 667 ARG A N 1
ATOM 4360 C CA . ARG A 1 667 ? 47.602 14.519 -84.182 1.00 42.31 667 ARG A CA 1
ATOM 4361 C C . ARG A 1 667 ? 48.236 14.354 -82.787 1.00 42.31 667 ARG A C 1
ATOM 4363 O O . ARG A 1 667 ? 47.966 15.155 -81.896 1.00 42.31 667 ARG A O 1
ATOM 4370 N N . TRP A 1 668 ? 49.145 13.392 -82.661 1.00 42.03 668 TRP A N 1
ATOM 4371 C CA . TRP A 1 668 ? 50.065 13.214 -81.536 1.00 42.03 668 TRP A CA 1
ATOM 4372 C C . TRP A 1 668 ? 51.450 12.819 -82.076 1.00 42.03 668 TRP A C 1
ATOM 4374 O O . TRP A 1 668 ? 51.536 12.164 -83.116 1.00 42.03 668 TRP A O 1
ATOM 4384 N N . ARG A 1 669 ? 52.535 13.227 -81.404 1.00 40.16 669 ARG A N 1
ATOM 4385 C CA . ARG A 1 669 ? 53.906 12.770 -81.702 1.00 40.16 669 ARG A CA 1
ATOM 4386 C C . ARG A 1 669 ? 54.390 11.860 -80.578 1.00 40.16 669 ARG A C 1
ATOM 4388 O O . ARG A 1 669 ? 54.386 12.278 -79.426 1.00 40.16 669 ARG A O 1
ATOM 4395 N N . GLN A 1 670 ? 54.799 10.646 -80.941 1.00 36.72 670 GLN A N 1
ATOM 4396 C CA . GLN A 1 670 ? 55.371 9.636 -80.051 1.00 36.72 670 GLN A CA 1
ATOM 4397 C C . GLN A 1 670 ? 56.877 9.872 -79.892 1.00 36.72 670 GLN A C 1
ATOM 4399 O O . GLN A 1 670 ? 57.591 9.976 -80.892 1.00 36.72 670 GLN A O 1
ATOM 4404 N N . HIS A 1 671 ? 57.354 9.956 -78.651 1.00 41.56 671 HIS A N 1
ATOM 4405 C CA . HIS A 1 671 ? 58.783 9.919 -78.334 1.00 41.56 671 HIS A CA 1
ATOM 4406 C C . HIS A 1 671 ? 59.240 8.468 -78.106 1.00 41.56 671 HIS A C 1
ATOM 4408 O O . HIS A 1 671 ? 58.433 7.598 -77.779 1.00 41.56 671 HIS A O 1
ATOM 4414 N N . GLY A 1 672 ? 60.528 8.186 -78.342 1.00 36.78 672 GLY A N 1
ATOM 4415 C CA . GLY A 1 672 ? 61.111 6.831 -78.360 1.00 36.78 672 GLY A CA 1
ATOM 4416 C C . GLY A 1 672 ? 61.099 6.071 -77.025 1.00 36.78 672 GLY A C 1
ATOM 4417 O O . GLY A 1 672 ? 61.559 4.937 -76.974 1.00 36.78 672 GLY A O 1
ATOM 4418 N N . ASP A 1 673 ? 60.565 6.677 -75.969 1.00 42.38 673 ASP A N 1
ATOM 4419 C CA . ASP A 1 673 ? 60.313 6.114 -74.640 1.00 42.38 673 ASP A CA 1
ATOM 4420 C C . ASP A 1 673 ? 58.814 5.847 -74.372 1.00 42.38 673 ASP A C 1
ATOM 4422 O O . ASP A 1 673 ? 58.443 5.413 -73.285 1.00 42.38 673 ASP A O 1
ATOM 4426 N N . GLY A 1 674 ? 57.940 6.091 -75.356 1.00 43.12 674 GLY A N 1
ATOM 4427 C CA . GLY A 1 674 ? 56.501 5.836 -75.267 1.00 43.12 674 GLY A CA 1
ATOM 4428 C C . GLY A 1 674 ? 55.641 7.010 -74.780 1.00 43.12 674 GLY A C 1
ATOM 4429 O O . GLY A 1 674 ? 54.431 6.831 -74.648 1.00 43.12 674 GLY A O 1
ATOM 4430 N N . ARG A 1 675 ? 56.196 8.212 -74.552 1.00 39.12 675 ARG A N 1
ATOM 4431 C CA . ARG A 1 675 ? 55.416 9.416 -74.179 1.00 39.12 675 ARG A CA 1
ATOM 4432 C C . ARG A 1 675 ? 54.746 10.117 -75.375 1.00 39.12 675 ARG A C 1
ATOM 4434 O O . ARG A 1 675 ? 55.301 10.155 -76.476 1.00 39.12 675 ARG A O 1
ATOM 4441 N N . LEU A 1 676 ? 53.574 10.725 -75.134 1.00 41.44 676 LEU A N 1
ATOM 4442 C CA . LEU A 1 676 ? 52.804 11.554 -76.083 1.00 41.44 676 LEU A CA 1
ATOM 4443 C C . LEU A 1 676 ? 52.455 12.916 -75.445 1.00 41.44 676 LEU A C 1
ATOM 4445 O O . LEU A 1 676 ? 51.981 12.952 -74.314 1.00 41.44 676 LEU A O 1
ATOM 4449 N N . GLU A 1 677 ? 52.640 14.026 -76.172 1.00 34.56 677 GLU A N 1
ATOM 4450 C CA . GLU A 1 677 ? 52.412 15.404 -75.681 1.00 34.56 677 GLU A CA 1
ATOM 4451 C C . GLU A 1 677 ? 51.510 16.213 -76.649 1.00 34.56 677 GLU A C 1
ATOM 4453 O O . GLU A 1 677 ? 51.593 16.037 -77.871 1.00 34.56 677 GLU A O 1
ATOM 4458 N N . ARG A 1 678 ? 50.633 17.102 -76.132 1.00 37.41 678 ARG A N 1
ATOM 4459 C CA . ARG A 1 678 ? 49.743 17.979 -76.937 1.00 37.41 678 ARG A CA 1
ATOM 4460 C C . ARG A 1 678 ? 50.101 19.457 -76.766 1.00 37.41 678 ARG A C 1
ATOM 4462 O O . ARG A 1 678 ? 50.066 19.969 -75.655 1.00 37.41 678 ARG A O 1
ATOM 4469 N N . HIS A 1 679 ? 50.298 20.183 -77.868 1.00 35.47 679 HIS A N 1
ATOM 4470 C CA . HIS A 1 679 ? 50.409 21.649 -77.855 1.00 35.47 679 HIS A CA 1
ATOM 4471 C C . HIS A 1 679 ? 49.053 22.338 -78.103 1.00 35.47 679 HIS A C 1
ATOM 4473 O O . HIS A 1 679 ? 48.385 22.067 -79.102 1.00 35.47 679 HIS A O 1
ATOM 4479 N N . HIS A 1 680 ? 48.679 23.295 -77.244 1.00 33.44 680 HIS A N 1
ATOM 4480 C CA . HIS A 1 680 ? 47.594 24.252 -77.494 1.00 33.44 680 HIS A CA 1
ATOM 4481 C C . HIS A 1 680 ? 48.129 25.515 -78.193 1.00 33.44 680 HIS A C 1
ATOM 4483 O O . HIS A 1 680 ? 49.008 26.197 -77.669 1.00 33.44 680 HIS A O 1
ATOM 4489 N N . HIS A 1 681 ? 47.560 25.878 -79.349 1.00 33.56 681 HIS A N 1
ATOM 4490 C CA . HIS A 1 681 ? 47.740 27.201 -79.958 1.00 33.56 681 HIS A CA 1
ATOM 4491 C C . HIS A 1 681 ? 46.542 28.103 -79.643 1.00 33.56 681 HIS A C 1
ATOM 4493 O O . HIS A 1 681 ? 45.401 27.780 -79.972 1.00 33.56 681 HIS A O 1
ATOM 4499 N N . GLY A 1 682 ? 46.815 29.250 -79.015 1.00 31.48 682 GLY A N 1
ATOM 4500 C CA . GLY A 1 682 ? 45.825 30.276 -78.708 1.00 31.48 682 GLY A CA 1
ATOM 4501 C C . GLY A 1 682 ? 45.323 31.019 -79.949 1.00 31.48 682 GLY A C 1
ATOM 4502 O O . GLY A 1 682 ? 46.095 31.383 -80.837 1.00 31.48 682 GLY A O 1
ATOM 4503 N N . ARG A 1 683 ? 44.021 31.317 -79.974 1.00 31.08 683 ARG A N 1
ATOM 4504 C CA . ARG A 1 683 ? 43.429 32.336 -80.850 1.00 31.08 683 ARG A CA 1
ATOM 4505 C C . ARG A 1 683 ? 42.841 33.452 -79.993 1.00 31.08 683 ARG A C 1
ATOM 4507 O O . ARG A 1 683 ? 41.911 33.238 -79.227 1.00 31.08 683 ARG A O 1
ATOM 4514 N N . ARG A 1 684 ? 43.399 34.654 -80.153 1.00 34.38 684 ARG A N 1
ATOM 4515 C CA . ARG A 1 684 ? 42.835 35.916 -79.664 1.00 34.38 684 ARG A CA 1
ATOM 4516 C C . ARG A 1 684 ? 41.518 36.197 -80.400 1.00 34.38 684 ARG A C 1
ATOM 4518 O O . ARG A 1 684 ? 41.525 36.250 -81.627 1.00 34.38 684 ARG A O 1
ATOM 4525 N N . GLN A 1 685 ? 40.438 36.481 -79.675 1.00 32.81 685 GLN A N 1
ATOM 4526 C CA . GLN A 1 685 ? 39.326 37.283 -80.191 1.00 32.81 685 GLN A CA 1
ATOM 4527 C C . GLN A 1 685 ? 39.117 38.516 -79.306 1.00 32.81 685 GLN A C 1
ATOM 4529 O O . GLN A 1 685 ? 39.183 38.455 -78.081 1.00 32.81 685 GLN A O 1
ATOM 4534 N N . ARG A 1 686 ? 38.976 39.659 -79.982 1.00 31.59 686 ARG A N 1
ATOM 4535 C CA . ARG A 1 686 ? 38.877 41.011 -79.428 1.00 31.59 686 ARG A CA 1
ATOM 4536 C C . ARG A 1 686 ? 37.549 41.217 -78.697 1.00 31.59 686 ARG A C 1
ATOM 4538 O O . ARG A 1 686 ? 36.493 40.920 -79.241 1.00 31.59 686 ARG A O 1
ATOM 4545 N N . GLN A 1 687 ? 37.633 41.841 -77.525 1.00 31.09 687 GLN A N 1
ATOM 4546 C CA . GLN A 1 687 ? 36.520 42.476 -76.822 1.00 31.09 687 GLN A CA 1
ATOM 4547 C C . GLN A 1 687 ? 35.952 43.652 -77.638 1.00 31.09 687 GLN A C 1
ATOM 4549 O O . GLN A 1 687 ? 36.705 44.542 -78.039 1.00 31.09 687 GLN A O 1
ATOM 4554 N N . GLN A 1 688 ? 34.628 43.713 -77.788 1.00 32.97 688 GLN A N 1
ATOM 4555 C CA . GLN A 1 688 ? 33.901 44.978 -77.909 1.00 32.97 688 GLN A CA 1
ATOM 4556 C C . GLN A 1 688 ? 33.052 45.169 -76.650 1.00 32.97 688 GLN A C 1
ATOM 4558 O O . GLN A 1 688 ? 32.272 44.303 -76.266 1.00 32.97 688 GLN A O 1
ATOM 4563 N N . ARG A 1 689 ? 33.275 46.303 -75.981 1.00 33.56 689 ARG A N 1
ATOM 4564 C CA . ARG A 1 689 ? 32.517 46.780 -74.823 1.00 33.56 689 ARG A CA 1
ATOM 4565 C C . ARG A 1 689 ? 31.240 47.464 -75.307 1.00 33.56 689 ARG A C 1
ATOM 4567 O O . ARG A 1 689 ? 31.337 48.358 -76.140 1.00 33.56 689 ARG A O 1
ATOM 4574 N N . HIS A 1 690 ? 30.110 47.176 -74.669 1.00 33.22 690 HIS A N 1
ATOM 4575 C CA . HIS A 1 690 ? 29.029 48.149 -74.512 1.00 33.22 690 HIS A CA 1
ATOM 4576 C C . HIS A 1 690 ? 28.623 48.251 -73.036 1.00 33.22 690 HIS A C 1
ATOM 4578 O O . HIS A 1 690 ? 28.612 47.270 -72.298 1.00 33.22 690 HIS A O 1
ATOM 4584 N N . ARG A 1 691 ? 28.418 49.502 -72.616 1.00 35.84 691 ARG A N 1
ATOM 4585 C CA . ARG A 1 691 ? 28.069 49.996 -71.276 1.00 35.84 691 ARG A CA 1
ATOM 4586 C C . ARG A 1 691 ? 26.548 49.994 -71.051 1.00 35.84 691 ARG A C 1
ATOM 4588 O O . ARG A 1 691 ? 25.803 50.072 -72.018 1.00 35.84 691 ARG A O 1
ATOM 4595 N N . HIS A 1 692 ? 26.201 50.165 -69.766 1.00 33.53 692 HIS A N 1
ATOM 4596 C CA . HIS A 1 692 ? 24.908 50.507 -69.135 1.00 33.53 692 HIS A CA 1
ATOM 4597 C C . HIS A 1 692 ? 24.073 49.293 -68.690 1.00 33.53 692 HIS A C 1
ATOM 4599 O O . HIS A 1 692 ? 23.956 48.337 -69.433 1.00 33.53 692 HIS A O 1
ATOM 4605 N N . GLY A 1 693 ? 23.504 49.238 -67.481 1.00 32.66 693 GLY A N 1
ATOM 4606 C CA . GLY A 1 693 ? 23.295 50.268 -66.463 1.00 32.66 693 GLY A CA 1
ATOM 4607 C C . GLY A 1 693 ? 22.946 49.669 -65.091 1.00 32.66 693 GLY A C 1
ATOM 4608 O O . GLY A 1 693 ? 22.800 48.464 -64.937 1.00 32.66 693 GLY A O 1
ATOM 4609 N N . ARG A 1 694 ? 22.902 50.562 -64.099 1.00 37.69 694 ARG A N 1
ATOM 4610 C CA . ARG A 1 694 ? 22.585 50.341 -62.680 1.00 37.69 694 ARG A CA 1
ATOM 4611 C C . ARG A 1 694 ? 21.109 49.980 -62.464 1.00 37.69 694 ARG A C 1
ATOM 4613 O O . ARG A 1 694 ? 20.273 50.484 -63.205 1.00 37.69 694 ARG A O 1
ATOM 4620 N N . GLY A 1 695 ? 20.814 49.304 -61.352 1.00 33.56 695 GLY A N 1
ATOM 4621 C CA . GLY A 1 695 ? 19.504 49.341 -60.687 1.00 33.56 695 GLY A CA 1
ATOM 4622 C C . GLY A 1 695 ? 19.286 48.146 -59.746 1.00 33.56 695 GLY A C 1
ATOM 4623 O O . GLY A 1 695 ? 19.227 47.036 -60.261 1.00 33.56 695 GLY A O 1
ATOM 4624 N N . PRO A 1 696 ? 19.225 48.338 -58.413 1.00 64.25 696 PRO A N 1
ATOM 4625 C CA . PRO A 1 696 ? 18.954 47.284 -57.429 1.00 64.25 696 PRO A CA 1
ATOM 4626 C C . PRO A 1 696 ? 17.444 47.142 -57.182 1.00 64.25 696 PRO A C 1
ATOM 4628 O O . PRO A 1 696 ? 16.725 48.095 -57.449 1.00 64.25 696 PRO A O 1
ATOM 4631 N N . ASP A 1 697 ? 16.989 46.019 -56.617 1.00 37.72 697 ASP A N 1
ATOM 4632 C CA . ASP A 1 697 ? 15.894 46.054 -55.639 1.00 37.72 697 ASP A CA 1
ATOM 4633 C C . ASP A 1 697 ? 15.819 44.790 -54.772 1.00 37.72 697 ASP A C 1
ATOM 4635 O O . ASP A 1 697 ? 16.005 43.657 -55.217 1.00 37.72 697 ASP A O 1
ATOM 4639 N N . LEU A 1 698 ? 15.589 45.071 -53.493 1.00 45.84 698 LEU A N 1
ATOM 4640 C CA . LEU A 1 698 ? 15.291 44.195 -52.368 1.00 45.84 698 LEU A CA 1
ATOM 4641 C C . LEU A 1 698 ? 13.789 43.871 -52.349 1.00 45.84 698 LEU A C 1
ATOM 4643 O O . LEU A 1 698 ? 12.999 44.771 -52.613 1.00 45.84 698 LEU A O 1
ATOM 4647 N N . HIS A 1 699 ? 13.401 42.658 -51.933 1.00 38.56 699 HIS A N 1
ATOM 4648 C CA . HIS A 1 699 ? 12.537 42.374 -50.761 1.00 38.56 699 HIS A CA 1
ATOM 4649 C C . HIS A 1 699 ? 12.093 40.886 -50.711 1.00 38.56 699 HIS A C 1
ATOM 4651 O O . HIS A 1 699 ? 12.315 40.170 -51.687 1.00 38.56 699 HIS A O 1
ATOM 4657 N N . PRO A 1 700 ? 11.570 40.384 -49.567 1.00 57.91 700 PRO A N 1
ATOM 4658 C CA . PRO A 1 700 ? 11.700 38.998 -49.134 1.00 57.91 700 PRO A CA 1
ATOM 4659 C C . PRO A 1 700 ? 10.372 38.222 -49.182 1.00 57.91 700 PRO A C 1
ATOM 4661 O O . PRO A 1 700 ? 9.292 38.799 -49.321 1.00 57.91 700 PRO A O 1
ATOM 4664 N N . GLY A 1 701 ? 10.484 36.911 -48.992 1.00 40.59 701 GLY A N 1
ATOM 4665 C CA . GLY A 1 701 ? 9.412 35.975 -48.666 1.00 40.59 701 GLY A CA 1
ATOM 4666 C C . GLY A 1 701 ? 10.028 34.761 -48.003 1.00 40.59 701 GLY A C 1
ATOM 4667 O O . GLY A 1 701 ? 10.958 34.208 -48.632 1.00 40.59 701 GLY A O 1
#

Foldseek 3Di:
DDDDDPAAEDEDDPDAAEDEEEQFEWEFDQPAACWTDRVRHTYHPHQEYEYAEAYEYEQEHNGAHAEEYEHAQYEYEPARYPEEWEAEPPQDDTVRHRGYYNHAEYEHYQYAYEYEYEQFEWEFDQPAELWTDSVRHTYHPHQEYAYAEAYEYEAEQRGAHAEEYEHAQYEYEHARYPEEWEAEPPQDDTVRHRGYYNHAEYEHYQYAYEYEYEQFEWEFDQPAELWTDSVRHTYHPHQEYEYAEAYEYEAEQRGAHAEEYEHAQYEYEPARYPEEWEAEPPQDDTVRHRTYYNHAEYEHYQYAYEYEYEQFEWEFADLAEQWTHSVRHTYHPHQEYAYAEQYEYEAAANGAHAEEYEHAQYEYEPARYPEEWEAEPPQDDTVRHRGYDNHQEYETYQYAYEYEYEQWEWAFDQPAEQWTDTVRHTYHPHQEYEYAEAYEYEQANNGAHAEEYEHAQYEYEPARHPEEWEAEPPFDDTVRHRTYYNHAEYETYQYAYEYEYEQFEWEFADLAEQWTDRVRHTYHPHQEYEYAEAYEYEAAENGAHAEEYEYAQYEYEHARHPEEWEAEPPFDDTVRHRTYYNHAEYEHYQYAYEYEYEQFEWEFDQPAEQWTDSVRHTYHPHQEYEYAEQYEYEDEQRGYHNHYYYHDNYFDDPPRYPDDDDDDDDDWDADPVGGTDDDDDDDDDDDDDDDDDDDDDDDDD

Sequence (701 aa):
MGGWSGITTVAGSGNSDTVTGAGQTYTLDDATANAGSNGTVAWTSIENLTDSGAGIFQMGTGGSVAGTLTAVGGTVSYATRTGAASFALGGGASTGMGGWSGITTVAGSGNSDTVTGAGQTYTLDDATANAGSNGTVAWTSIENLTDSGAGIFQMGTGGSVAGTLTAVGGTVSYATRTGAASFALGGGASTGMGGWSGITTVAGSGNSDTVTGAGQTYTLDDATANAGSNGTVAWTSIENLTDSGAGIFQMGTGGSVAGTLTAVGGTVSYATRTGAASFALGGGASTGMGGWSGITTVAGSGNSDTVTGAGQTYTLDDATANAGSNGTVAWTSIENLTDSGAGIFQMGTGGSVAGTLTAVGGTVSYATRTGAASFALGGGASTGMGGWSGITTVAGSGNSDTVTGAGQTYTLDDATANAGSNGTVAWTSIENLTDSGAGIFQMGTGGSVAGTLTAVGGTVSYATRTGAASFALGGGASTGMGGWSGITTVAGSGNSDTVTGAGQTYTLDDATANAGSNGTVAWTSIENLTDSGAGIFQMGTGGSVAGTLTAVGGTVSYATRTGAASFALGGGASTGMGGWSGITTVAGSGNSDTVTGAGQTYTLDDATANAGSNGTVAWTSIENLTDSGAGIFQMGTGGSVAGTLTAVGGTVSYATRTGAASFAPGRWRQHGDGRLERHHHGRRQRQQRHRHGRGPDLHPG

Radius of gyration: 55.76 Å; chains: 1; bounding box: 116×69×171 Å